Protein AF-A0A661P554-F1 (afdb_monomer_lite)

Foldseek 3Di:
DVVVVVVPDDPDFPFPWDWDWDKDKDWDKDWDQDPNWIWIKIKIWMWTKTWGQGPQWIKIKIKIKIWIKTDTRFKIKTKMKMKIKMWTCGPVCNVDIAIKIKMKIKIKMWGQQDDLLNLQLLLLLLLCLQLNLQLVVLLLPLLLVLLLQLCVQQPQPDAPRCSQLVLLVDPSLVVSLVSSLVSNLVSCVPFDDQSSVSNSVSSNLNSLSSNGDWHPDPRHHHGKMKMKMWMCIRVQLCLLLPVDALVLLLVLLLSSQLSSVFDSNDDPVNSVVVSVVSCVLCVVLSVQLSVLSRVLSVQLVVLVVQQQDADPVCNVSGGVHQVDKDWDFDADPVRHTDPVPIDIDTSSSVNSVSVVSSLVSQLVSQVVVVSDPHSSSSSVSSSSSSGHNLAIWMWIWMDGPQDDDPVHHSVSSVSSPDDTDTGTGHHNPHDDPPPVPDDVVVVPPDD

Radius of gyration: 24.44 Å; chains: 1; bounding box: 64×46×73 Å

Secondary structure (DSSP, 8-state):
-HHHHTT---TT---------EEEEEEEEEEEEETTEEEEEEEEEEEEEEEEEETTEEEEEEEEEEEEEEEETTEEEEEEEEEEEEEEE-SS-TT--EEEEEEEEEEEEEETT--HHHHHHHHHHHHHHHH-HHHHHHHHHHHHHHHHHHHHHSTTPPTT-THHHHGGGSHHHHHHHHHHHHHHHHHTTTS-HHHHHHHHHHHHHHHHHHTSPPPSSSS-S--EEEEEEEEE-HHHHHIIIII--HHHHHHHHHHHHHHHSS-TTS-HHHHHHHHHHHHHHHHHHHHHHHHHHHHHHHHHHHHHHHHT-B-TT-GGG-B-GGG-EEEE--B-TT--B-GGG-EEEEHHHHHHHHHHHHHHHHHHHHHHTS--S-HHHHHHHHHHHTS-GGG-EEEEEEEE-----SS---HHHHHHT---EEEEEE-TT------SS--HHHHH---

Sequence (447 aa):
MAQALSNRSEPGIDAEFELTRSGVSTTSYAGIDILGMSFFRKVQEGQGTIVVQTPGGARSIFFESLHNEAGWFFSSHGYTRVGLSGMIFDPEHPEGAMGEANVLFQVVEGDKKMERDKLLDHLDGIIIGVAGGPALAALEGPANELERYVEVYCPDSEAFDPCRDEVLDTPTVKQLRQAGRDALTAATEGLDEEPRQLVLAAGELRLTAQATLEPNAQWVGPPTSIVVDYRLDDAALARVLLDHDAADFETALNTYLKAAEVDRMDGPSEMAADREAIVADASKLVAAAAKVYADQRNHYGQIVAAERWVMPQHPELGELGSRAIEIRFPVDSDRTVIYEEAVARSLAQARSQVATELVDQLIDVTDQSGTSKHPEQLVAYSLLALTPASSIDLRLDVDLDVDDTWEQDFSHYRKAGYESLDLYAQGNDVSPIDGGLFDIDELIAVP

pLDDT: mean 80.65, std 19.94, range [25.61, 98.56]

Structure (mmCIF, N/CA/C/O backbone):
data_AF-A0A661P554-F1
#
_entry.id   AF-A0A661P554-F1
#
loop_
_atom_site.group_PDB
_atom_site.id
_atom_site.type_symbol
_atom_site.label_atom_id
_atom_site.label_alt_id
_atom_site.label_comp_id
_atom_site.label_asym_id
_atom_site.label_entity_id
_atom_site.label_seq_id
_atom_site.pdbx_PDB_ins_code
_atom_site.Cartn_x
_atom_site.Cartn_y
_atom_site.Cartn_z
_atom_site.occupancy
_atom_site.B_iso_or_equiv
_atom_site.auth_seq_id
_atom_site.auth_comp_id
_atom_site.auth_asym_id
_atom_site.auth_atom_id
_atom_site.pdbx_PDB_model_num
ATOM 1 N N . MET A 1 1 ? 5.509 -21.305 21.090 1.00 36.00 1 MET A N 1
ATOM 2 C CA . MET A 1 1 ? 4.820 -20.937 22.354 1.00 36.00 1 MET A CA 1
ATOM 3 C C . MET A 1 1 ? 5.436 -21.570 23.618 1.00 36.00 1 MET A C 1
ATOM 5 O O . MET A 1 1 ? 6.332 -20.957 24.176 1.00 36.00 1 MET A O 1
ATOM 9 N N . ALA A 1 2 ? 5.075 -22.782 24.074 1.00 29.72 2 ALA A N 1
ATOM 10 C CA . ALA A 1 2 ? 5.595 -23.337 25.350 1.00 29.72 2 ALA A CA 1
ATOM 11 C C . ALA A 1 2 ? 7.124 -23.583 25.374 1.00 29.72 2 ALA A C 1
ATOM 13 O O . ALA A 1 2 ? 7.774 -23.476 26.411 1.00 29.72 2 ALA A O 1
ATOM 14 N N . GLN A 1 3 ? 7.710 -23.877 24.212 1.00 31.16 3 GLN A N 1
ATOM 15 C CA . GLN A 1 3 ? 9.134 -24.195 24.071 1.00 31.16 3 GLN A CA 1
ATOM 16 C C . GLN A 1 3 ? 10.034 -22.946 24.021 1.00 31.16 3 GLN A C 1
ATOM 18 O O . GLN A 1 3 ? 11.183 -23.010 24.446 1.00 31.16 3 GLN A O 1
ATOM 23 N N . ALA A 1 4 ? 9.497 -21.800 23.585 1.00 37.41 4 ALA A N 1
ATOM 24 C CA . ALA A 1 4 ? 10.193 -20.510 23.607 1.00 37.41 4 ALA A CA 1
ATOM 25 C C . ALA A 1 4 ? 10.267 -19.938 25.036 1.00 37.41 4 ALA A C 1
ATOM 27 O O . ALA A 1 4 ? 11.311 -19.445 25.458 1.00 37.41 4 ALA A O 1
ATOM 28 N N . LEU A 1 5 ? 9.195 -20.116 25.819 1.00 38.03 5 LEU A N 1
ATOM 29 C CA . LEU A 1 5 ? 9.126 -19.719 27.230 1.00 38.03 5 LEU A CA 1
ATOM 30 C C . LEU A 1 5 ? 10.041 -20.570 28.129 1.00 38.03 5 LEU A C 1
ATOM 32 O O . LEU A 1 5 ? 10.675 -20.041 29.035 1.00 38.03 5 LEU A O 1
ATOM 36 N N . SER A 1 6 ? 10.197 -21.868 27.839 1.00 38.94 6 SER A N 1
ATOM 37 C CA . SER A 1 6 ? 11.126 -22.748 28.572 1.00 38.94 6 SER A CA 1
ATOM 38 C C . SER A 1 6 ? 12.605 -22.382 28.386 1.00 38.94 6 SER A C 1
ATOM 40 O O . SER A 1 6 ? 13.429 -22.776 29.211 1.00 38.94 6 SER A O 1
ATOM 42 N N . ASN A 1 7 ? 12.960 -21.682 27.305 1.00 43.53 7 ASN A N 1
ATOM 43 C CA . ASN A 1 7 ? 14.352 -21.368 26.975 1.00 43.53 7 ASN A CA 1
ATOM 44 C C . ASN A 1 7 ? 14.838 -20.045 27.592 1.00 43.53 7 ASN A C 1
ATOM 46 O O . ASN A 1 7 ? 16.040 -19.786 27.593 1.00 43.53 7 ASN A O 1
ATOM 50 N N . ARG A 1 8 ? 13.936 -19.223 28.148 1.00 45.84 8 ARG A N 1
ATOM 51 C CA . ARG A 1 8 ? 14.264 -17.963 28.834 1.00 45.84 8 ARG A CA 1
ATOM 52 C C . ARG A 1 8 ? 14.239 -18.173 30.347 1.00 45.84 8 ARG A C 1
ATOM 54 O O . ARG A 1 8 ? 13.356 -17.711 31.059 1.00 45.84 8 ARG A O 1
ATOM 61 N N . SER A 1 9 ? 15.204 -18.949 30.831 1.00 34.47 9 SER A N 1
ATOM 62 C CA . SER A 1 9 ? 15.387 -19.241 32.250 1.00 34.47 9 SER A CA 1
ATOM 63 C C . SER A 1 9 ? 15.949 -18.029 33.004 1.00 34.47 9 SER A C 1
ATOM 65 O O . SER A 1 9 ? 17.162 -17.934 33.200 1.00 34.47 9 SER A O 1
ATOM 67 N N . GLU A 1 10 ? 15.081 -17.133 33.472 1.00 36.06 10 GLU A N 1
ATOM 68 C CA . GLU A 1 10 ? 15.365 -16.363 34.686 1.00 36.06 10 GLU A CA 1
ATOM 69 C C . GLU A 1 10 ? 14.874 -17.161 35.908 1.00 36.06 10 GLU A C 1
ATOM 71 O O . GLU A 1 10 ? 13.750 -17.671 35.904 1.00 36.06 10 GLU A O 1
ATOM 76 N N . PRO A 1 11 ? 15.696 -17.346 36.957 1.00 32.97 11 PRO A N 1
ATOM 77 C CA . PRO A 1 11 ? 15.282 -18.117 38.114 1.00 32.97 11 PRO A CA 1
ATOM 78 C C . PRO A 1 11 ? 14.382 -17.269 39.018 1.00 32.97 11 PRO A C 1
ATOM 80 O O . PRO A 1 11 ? 14.865 -16.344 39.667 1.00 32.97 11 PRO A O 1
ATOM 83 N N . GLY A 1 12 ? 13.104 -17.645 39.133 1.00 31.80 12 GLY A N 1
ATOM 84 C CA . GLY A 1 12 ? 12.279 -17.272 40.290 1.00 31.80 12 GLY A CA 1
ATOM 85 C C . GLY A 1 12 ? 10.879 -16.707 40.047 1.00 31.80 12 GLY A C 1
ATOM 86 O O . GLY A 1 12 ? 10.312 -16.184 41.001 1.00 31.80 12 GLY A O 1
ATOM 87 N N . ILE A 1 13 ? 10.296 -16.817 38.850 1.00 30.23 13 ILE A N 1
ATOM 88 C CA . ILE A 1 13 ? 8.892 -16.434 38.624 1.00 30.23 13 ILE A CA 1
ATOM 89 C C . ILE A 1 13 ? 8.060 -17.701 38.391 1.00 30.23 13 ILE A C 1
ATOM 91 O O . ILE A 1 13 ? 8.136 -18.311 37.327 1.00 30.23 13 ILE A O 1
ATOM 95 N N . ASP A 1 14 ? 7.268 -18.095 39.394 1.00 30.09 14 ASP A N 1
ATOM 96 C CA . ASP A 1 14 ? 6.092 -18.945 39.179 1.00 30.09 14 ASP A CA 1
ATOM 97 C C . ASP A 1 14 ? 5.058 -18.071 38.457 1.00 30.09 14 ASP A C 1
ATOM 99 O O . ASP A 1 14 ? 4.403 -17.219 39.061 1.00 30.09 14 ASP A O 1
ATOM 103 N N . ALA A 1 15 ? 4.979 -18.213 37.138 1.00 33.38 15 ALA A N 1
ATOM 104 C CA . ALA A 1 15 ? 3.933 -17.606 36.334 1.00 33.38 15 ALA A CA 1
ATOM 105 C C . ALA A 1 15 ? 2.852 -18.664 36.096 1.00 33.38 15 ALA A C 1
ATOM 107 O O . ALA A 1 15 ? 3.041 -19.616 35.336 1.00 33.38 15 ALA A O 1
ATOM 108 N N . GLU A 1 16 ? 1.723 -18.520 36.787 1.00 29.38 16 GLU A N 1
ATOM 109 C CA . GLU A 1 16 ? 0.536 -19.331 36.540 1.00 29.38 16 GLU A CA 1
ATOM 110 C C . GLU A 1 16 ? -0.159 -18.775 35.289 1.00 29.38 16 GLU A C 1
ATOM 112 O O . GLU A 1 16 ? -0.854 -17.763 35.327 1.00 29.38 16 GLU A O 1
ATOM 117 N N . PHE A 1 17 ? 0.116 -19.394 34.141 1.00 32.97 17 PHE A N 1
ATOM 118 C CA . PHE A 1 17 ? -0.458 -19.006 32.855 1.00 32.97 17 PHE A CA 1
ATOM 119 C C . PHE A 1 17 ? -1.784 -19.734 32.624 1.00 32.97 17 PHE A C 1
ATOM 121 O O . PHE A 1 17 ? -1.795 -20.923 32.298 1.00 32.97 17 PHE A O 1
ATOM 128 N N . GLU A 1 18 ? -2.905 -19.018 32.712 1.00 30.52 18 GLU A N 1
ATOM 129 C CA . GLU A 1 18 ? -4.191 -19.504 32.205 1.00 30.52 18 GLU A CA 1
ATOM 130 C C . GLU A 1 18 ? -4.444 -18.942 30.799 1.00 30.52 18 GLU A C 1
ATOM 132 O O . GLU A 1 18 ? -4.986 -17.854 30.627 1.00 30.52 18 GLU A O 1
ATOM 137 N N . LEU A 1 19 ? -4.036 -19.690 29.768 1.00 31.94 19 LEU A N 1
ATOM 138 C CA . LEU A 1 19 ? -4.336 -19.355 28.375 1.00 31.94 19 LEU A CA 1
ATOM 139 C C . LEU A 1 19 ? -5.713 -19.911 27.989 1.00 31.94 19 LEU A C 1
ATOM 141 O O . LEU A 1 19 ? -5.834 -21.057 27.550 1.00 31.94 19 LEU A O 1
ATOM 145 N N . THR A 1 20 ? -6.760 -19.101 28.103 1.00 32.62 20 THR A N 1
ATOM 146 C CA . THR A 1 20 ? -8.086 -19.435 27.565 1.00 32.62 20 THR A CA 1
ATOM 147 C C . THR A 1 20 ? -8.209 -18.936 26.125 1.00 32.62 20 THR A C 1
ATOM 149 O O . THR A 1 20 ? -8.623 -17.811 25.873 1.00 32.62 20 THR A O 1
ATOM 152 N N . ARG A 1 21 ? -7.862 -19.786 25.147 1.00 35.72 21 ARG A N 1
ATOM 153 C CA . ARG A 1 21 ? -8.174 -19.531 23.731 1.00 35.72 21 ARG A CA 1
ATOM 154 C C . ARG A 1 21 ? -9.633 -19.905 23.476 1.00 35.72 21 ARG A C 1
ATOM 156 O O . ARG A 1 21 ? -9.953 -21.081 23.324 1.00 35.72 21 ARG A O 1
ATOM 163 N N . SER A 1 22 ? -10.506 -18.907 23.413 1.00 40.56 22 SER A N 1
ATOM 164 C CA . SER A 1 22 ? -11.842 -19.060 22.831 1.00 40.56 22 SER A CA 1
ATOM 165 C C . SER A 1 22 ? -11.849 -18.361 21.478 1.00 40.56 22 SER A C 1
ATOM 167 O O . SER A 1 22 ? -11.409 -17.218 21.377 1.00 40.56 22 SER A O 1
ATOM 169 N N . GLY A 1 23 ? -12.249 -19.071 20.426 1.00 35.34 23 GLY A N 1
ATOM 170 C CA . GLY A 1 23 ? -12.282 -18.514 19.083 1.00 35.34 23 GLY A CA 1
ATOM 171 C C . GLY A 1 23 ? -13.162 -19.328 18.149 1.00 35.34 23 GLY A C 1
ATOM 172 O O . GLY A 1 23 ? -13.353 -20.529 18.347 1.00 35.34 23 GLY A O 1
ATOM 173 N N . VAL A 1 24 ? -13.706 -18.651 17.146 1.00 46.44 24 VAL A N 1
ATOM 174 C CA . VAL A 1 24 ? -14.510 -19.239 16.073 1.00 46.44 24 VAL A CA 1
ATOM 175 C C . VAL A 1 24 ? -13.763 -18.962 14.778 1.00 46.44 24 VAL A C 1
ATOM 177 O O . VAL A 1 24 ? -13.314 -17.838 14.564 1.00 46.44 24 VAL A O 1
ATOM 180 N N . SER A 1 25 ? -13.593 -19.987 13.945 1.00 33.69 25 SER A N 1
ATOM 181 C CA . SER A 1 25 ? -13.075 -19.816 12.591 1.00 33.69 25 SER A CA 1
ATOM 182 C C . SER A 1 25 ? -14.055 -20.412 11.596 1.00 33.69 25 SER A C 1
ATOM 184 O O . SER A 1 25 ? -14.536 -21.535 11.776 1.00 33.69 25 SER A O 1
ATOM 186 N N . THR A 1 26 ? -14.358 -19.637 10.566 1.00 33.56 26 THR A N 1
ATOM 187 C CA . THR A 1 26 ? -15.214 -20.004 9.443 1.00 33.56 26 THR A CA 1
ATOM 188 C C . THR A 1 26 ? -14.359 -19.947 8.188 1.00 33.56 26 THR A C 1
ATOM 190 O O . THR A 1 26 ? -13.708 -18.949 7.899 1.00 33.56 26 THR A O 1
ATOM 193 N N . THR A 1 27 ? -14.312 -21.050 7.445 1.00 39.09 27 THR A N 1
ATOM 194 C CA . THR A 1 27 ? -13.624 -21.112 6.153 1.00 39.09 27 THR A CA 1
ATOM 195 C C . THR A 1 27 ? -14.659 -21.407 5.086 1.00 39.09 27 THR A C 1
ATOM 197 O O . THR A 1 27 ? -15.346 -22.428 5.149 1.00 39.09 27 THR A O 1
ATOM 200 N N . SER A 1 28 ? -14.768 -20.520 4.106 1.00 30.80 28 SER A N 1
ATOM 201 C CA . SER A 1 28 ? -15.528 -20.754 2.888 1.00 30.80 28 SER A CA 1
ATOM 202 C C . SER A 1 28 ? -14.562 -20.856 1.713 1.00 30.80 28 SER A C 1
ATOM 204 O O . SER A 1 28 ? -13.624 -20.073 1.573 1.00 30.80 28 SER A O 1
ATOM 206 N N . TYR A 1 29 ? -14.764 -21.881 0.894 1.00 37.38 29 TYR A N 1
ATOM 207 C CA . TYR A 1 29 ? -13.986 -22.116 -0.310 1.00 37.38 29 TYR A CA 1
ATOM 208 C C . TYR A 1 29 ? -14.953 -22.418 -1.445 1.00 37.38 29 TYR A C 1
ATOM 210 O O . TYR A 1 29 ? -15.791 -23.317 -1.332 1.00 37.38 29 TYR A O 1
ATOM 218 N N . ALA A 1 30 ? -14.834 -21.668 -2.532 1.00 33.19 30 ALA A N 1
ATOM 219 C CA . ALA A 1 30 ? -15.540 -21.921 -3.774 1.00 33.19 30 ALA A CA 1
ATOM 220 C C . ALA A 1 30 ? -14.492 -22.083 -4.870 1.00 33.19 30 ALA A C 1
ATOM 222 O O . ALA A 1 30 ? -13.744 -21.149 -5.142 1.00 33.19 30 ALA A O 1
ATOM 223 N N . GLY A 1 31 ? -14.431 -23.261 -5.489 1.00 29.69 31 GLY A N 1
ATOM 224 C CA . GLY A 1 31 ? -13.499 -23.521 -6.577 1.00 29.69 31 GLY A CA 1
ATOM 225 C C . GLY A 1 31 ? -14.086 -24.449 -7.629 1.00 29.69 31 GLY A C 1
ATOM 226 O O . GLY A 1 31 ? -14.913 -25.311 -7.318 1.00 29.69 31 GLY A O 1
ATOM 227 N N . ILE A 1 32 ? -13.689 -24.245 -8.883 1.00 29.77 32 ILE A N 1
ATOM 228 C CA . ILE A 1 32 ? -14.075 -25.094 -10.011 1.00 29.77 32 ILE A CA 1
ATOM 229 C C . ILE A 1 32 ? -12.823 -25.363 -10.842 1.00 29.77 32 ILE A C 1
ATOM 231 O O . ILE A 1 32 ? -12.214 -24.429 -11.356 1.00 29.77 32 ILE A O 1
ATOM 235 N N . ASP A 1 33 ? -12.487 -26.643 -11.005 1.00 25.61 33 ASP A N 1
ATOM 236 C CA . ASP A 1 33 ? -11.461 -27.090 -11.944 1.00 25.61 33 ASP A CA 1
ATOM 237 C C . ASP A 1 33 ? -12.111 -27.528 -13.260 1.00 25.61 33 ASP A C 1
ATOM 239 O O . ASP A 1 33 ? -12.883 -28.492 -13.301 1.00 25.61 33 ASP A O 1
ATOM 243 N N . ILE A 1 34 ? -11.794 -26.847 -14.360 1.00 28.84 34 ILE A N 1
ATOM 244 C CA . ILE A 1 34 ? -12.268 -27.211 -15.702 1.00 28.84 34 ILE A CA 1
ATOM 245 C C . ILE A 1 34 ? -11.048 -27.520 -16.563 1.00 28.84 34 ILE A C 1
ATOM 247 O O . ILE A 1 34 ? -10.258 -26.637 -16.850 1.00 28.84 34 ILE A O 1
ATOM 251 N N . LEU A 1 35 ? -10.882 -28.771 -17.002 1.00 30.92 35 LEU A N 1
ATOM 252 C CA . LEU A 1 35 ? -9.802 -29.177 -17.925 1.00 30.92 35 LEU A CA 1
ATOM 253 C C . LEU A 1 35 ? -8.373 -28.814 -17.445 1.00 30.92 35 LEU A C 1
ATOM 255 O O . LEU A 1 35 ? -7.510 -28.521 -18.266 1.00 30.92 35 LEU A O 1
ATOM 259 N N . GLY A 1 36 ? -8.117 -28.845 -16.131 1.00 28.92 36 GLY A N 1
ATOM 260 C CA . GLY A 1 36 ? -6.820 -28.470 -15.540 1.00 28.92 36 GLY A CA 1
ATOM 261 C C . GLY A 1 36 ? -6.658 -26.973 -15.249 1.00 28.92 36 GLY A C 1
ATOM 262 O O . GLY A 1 36 ? -5.559 -26.541 -14.923 1.00 28.92 36 GLY A O 1
ATOM 263 N N . MET A 1 37 ? -7.738 -26.198 -15.372 1.00 34.09 37 MET A N 1
ATOM 264 C CA . MET A 1 37 ? -7.804 -24.770 -15.065 1.00 34.09 37 MET A CA 1
ATOM 265 C C . MET A 1 37 ? -8.512 -24.564 -13.726 1.00 34.09 37 MET A C 1
ATOM 267 O O . MET A 1 37 ? -9.678 -24.952 -13.626 1.00 34.09 37 MET A O 1
ATOM 271 N N . SER A 1 38 ? -7.845 -23.943 -12.751 1.00 28.41 38 SER A N 1
ATOM 272 C CA . SER A 1 38 ? -8.418 -23.630 -11.440 1.00 28.41 38 SER A CA 1
ATOM 273 C C . SER A 1 38 ? -8.948 -22.196 -11.382 1.00 28.41 38 SER A C 1
ATOM 275 O O . SER A 1 38 ? -8.288 -21.233 -11.779 1.00 28.41 38 SER A O 1
ATOM 277 N N . PHE A 1 39 ? -10.163 -22.070 -10.858 1.00 37.09 39 PHE A N 1
ATOM 278 C CA . PHE A 1 39 ? -10.767 -20.816 -10.418 1.00 37.09 39 PHE A CA 1
ATOM 279 C C . PHE A 1 39 ? -11.090 -20.992 -8.950 1.00 37.09 39 PHE A C 1
ATOM 281 O O . PHE A 1 39 ? -11.725 -21.994 -8.605 1.00 37.09 39 PHE A O 1
ATOM 288 N N . PHE A 1 40 ? -10.683 -20.060 -8.096 1.00 59.31 40 PHE A N 1
ATOM 289 C CA . PHE A 1 40 ? -10.984 -20.173 -6.677 1.00 59.31 40 PHE A CA 1
ATOM 290 C C . PHE A 1 40 ? -11.230 -18.824 -6.014 1.00 59.31 40 PHE A C 1
ATOM 292 O O . PHE A 1 40 ? -10.707 -17.793 -6.427 1.00 59.31 40 PHE A O 1
ATOM 299 N N . ARG A 1 41 ? -12.038 -18.878 -4.958 1.00 47.09 41 ARG A N 1
ATOM 300 C CA . ARG A 1 41 ? -12.165 -17.850 -3.935 1.00 47.09 41 ARG A CA 1
ATOM 301 C C . ARG A 1 41 ? -12.128 -18.532 -2.576 1.00 47.09 41 ARG A C 1
ATOM 303 O O . ARG A 1 41 ? -12.876 -19.488 -2.339 1.00 47.09 41 ARG A O 1
ATOM 310 N N . LYS A 1 42 ? -11.272 -18.042 -1.690 1.00 51.16 42 LYS A N 1
ATOM 311 C CA . LYS A 1 42 ? -11.127 -18.510 -0.316 1.00 51.16 42 LYS A CA 1
ATOM 312 C C . LYS A 1 42 ? -11.375 -17.334 0.614 1.00 51.16 42 LYS A C 1
ATOM 314 O O . LYS A 1 42 ? -10.683 -16.332 0.521 1.00 51.16 42 LYS A O 1
ATOM 319 N N . VAL A 1 43 ? -12.340 -17.478 1.517 1.00 53.03 43 VAL A N 1
ATOM 320 C CA . VAL A 1 43 ? -12.562 -16.528 2.611 1.00 53.03 43 VAL A CA 1
ATOM 321 C C . VAL A 1 43 ? -12.401 -17.272 3.924 1.00 53.03 43 VAL A C 1
ATOM 323 O O . VAL A 1 43 ? -13.084 -18.272 4.165 1.00 53.03 43 VAL A O 1
ATOM 326 N N . GLN A 1 44 ? -11.486 -16.808 4.762 1.00 39.62 44 GLN A N 1
ATOM 327 C CA . GLN A 1 44 ? -11.236 -17.354 6.084 1.00 39.62 44 GLN A CA 1
ATOM 328 C C . GLN A 1 44 ? -11.359 -16.242 7.120 1.00 39.62 44 GLN A C 1
ATOM 330 O O . GLN A 1 44 ? -10.596 -15.283 7.108 1.00 39.62 44 GLN A O 1
ATOM 335 N N . GLU A 1 45 ? -12.303 -16.412 8.035 1.00 51.31 45 GLU A N 1
ATOM 336 C CA . GLU A 1 45 ? -12.519 -15.518 9.166 1.00 51.31 45 GLU A CA 1
ATOM 337 C C . GLU A 1 45 ? -12.032 -16.197 10.449 1.00 51.31 45 GLU A C 1
ATOM 339 O O . GLU A 1 45 ? -12.160 -17.420 10.636 1.00 51.31 45 GLU A O 1
ATOM 344 N N . GLY A 1 46 ? -11.464 -15.402 11.346 1.00 52.66 46 GLY A N 1
ATOM 345 C CA . GLY A 1 46 ? -11.024 -15.836 12.660 1.00 52.66 46 GLY A CA 1
ATOM 346 C C . GLY A 1 46 ? -11.266 -14.751 13.693 1.00 52.66 46 GLY A C 1
ATOM 347 O O . GLY A 1 46 ? -10.961 -13.591 13.471 1.00 52.66 46 GLY A O 1
ATOM 348 N N . GLN A 1 47 ? -11.786 -15.123 14.855 1.00 62.41 47 GLN A N 1
ATOM 349 C CA . GLN A 1 47 ? -11.872 -14.219 16.000 1.00 62.41 47 GLN A CA 1
ATOM 350 C C . GLN A 1 47 ? -11.449 -14.945 17.266 1.00 62.41 47 GLN A C 1
ATOM 352 O O . GLN A 1 47 ? -11.681 -16.153 17.400 1.00 62.41 47 GLN A O 1
ATOM 357 N N . GLY A 1 48 ? -10.860 -14.221 18.211 1.00 57.47 48 GLY A N 1
ATOM 358 C CA . GLY A 1 48 ? -10.571 -14.781 19.519 1.00 57.47 48 GLY A CA 1
ATOM 359 C C . GLY A 1 48 ? -10.024 -13.791 20.531 1.00 57.47 48 GLY A C 1
ATOM 360 O O . GLY A 1 48 ? -9.695 -12.646 20.228 1.00 57.47 48 GLY A O 1
ATOM 361 N N . THR A 1 49 ? -9.921 -14.276 21.763 1.00 61.56 49 THR A N 1
ATOM 362 C CA . THR A 1 49 ? -9.346 -13.537 22.888 1.00 61.56 49 THR A CA 1
ATOM 363 C C . THR A 1 49 ? -8.217 -14.339 23.510 1.00 61.56 49 THR A C 1
ATOM 365 O O . THR A 1 49 ? -8.310 -15.561 23.653 1.00 61.56 49 THR A O 1
ATOM 368 N N . ILE A 1 50 ? -7.161 -13.635 23.897 1.00 58.50 50 ILE A N 1
ATOM 369 C CA . ILE A 1 50 ? -6.033 -14.135 24.671 1.00 58.50 50 ILE A CA 1
ATOM 370 C C . ILE A 1 50 ? -5.966 -13.293 25.944 1.00 58.50 50 ILE A C 1
ATOM 372 O O . ILE A 1 50 ? -5.875 -12.071 25.874 1.00 58.50 50 ILE A O 1
ATOM 376 N N . VAL A 1 51 ? -6.011 -13.932 27.112 1.00 59.91 51 VAL A N 1
ATOM 377 C CA . VAL A 1 51 ? -5.825 -13.257 28.404 1.00 59.91 51 VAL A CA 1
ATOM 378 C C . VAL A 1 51 ? -4.562 -13.793 29.054 1.00 59.91 51 VAL A C 1
ATOM 380 O O . VAL A 1 51 ? -4.337 -15.000 29.089 1.00 59.91 51 VAL A O 1
ATOM 383 N N . VAL A 1 52 ? -3.733 -12.884 29.554 1.00 55.34 52 VAL A N 1
ATOM 384 C CA . VAL A 1 52 ? -2.475 -13.195 30.226 1.00 55.34 52 VAL A CA 1
ATOM 385 C C . VAL A 1 52 ? -2.470 -12.469 31.552 1.00 55.34 52 VAL A C 1
ATOM 387 O O . VAL A 1 52 ? -2.560 -11.243 31.609 1.00 55.34 52 VAL A O 1
ATOM 390 N N . GLN A 1 53 ? -2.388 -13.236 32.629 1.00 53.94 53 GLN A N 1
ATOM 391 C CA . GLN A 1 53 ? -2.314 -12.711 33.983 1.00 53.94 53 GLN A CA 1
ATOM 392 C C . GLN A 1 53 ? -0.931 -13.008 34.547 1.00 53.94 53 GLN A C 1
ATOM 394 O O . GLN A 1 53 ? -0.434 -14.127 34.454 1.00 53.94 53 GLN A O 1
ATOM 399 N N . THR A 1 54 ? -0.302 -11.986 35.115 1.00 55.84 54 THR A N 1
ATOM 400 C CA . THR A 1 54 ? 0.990 -12.080 35.796 1.00 55.84 54 THR A CA 1
ATOM 401 C C . THR A 1 54 ? 0.899 -11.363 37.145 1.00 55.84 54 THR A C 1
ATOM 403 O O . THR A 1 54 ? 0.005 -10.535 37.341 1.00 55.84 54 THR A O 1
ATOM 406 N N . PRO A 1 55 ? 1.832 -11.602 38.085 1.00 50.59 55 PRO A N 1
ATOM 407 C CA . PRO A 1 55 ? 1.902 -10.810 39.315 1.00 50.59 55 PRO A CA 1
ATOM 408 C C . PRO A 1 55 ? 2.067 -9.299 39.068 1.00 50.59 55 PRO A C 1
ATOM 410 O O . PRO A 1 55 ? 1.669 -8.502 39.912 1.00 50.59 55 PRO A O 1
ATOM 413 N N . GLY A 1 56 ? 2.626 -8.914 37.913 1.00 58.62 56 GLY A N 1
ATOM 414 C CA . GLY A 1 56 ? 2.796 -7.527 37.475 1.00 58.62 56 GLY A CA 1
ATOM 415 C C . GLY A 1 56 ? 1.604 -6.946 36.710 1.00 58.62 56 GLY A C 1
ATOM 416 O O . GLY A 1 56 ? 1.739 -5.864 36.158 1.00 58.62 56 GLY A O 1
ATOM 417 N N . GLY A 1 57 ? 0.457 -7.635 36.642 1.00 62.44 57 GLY A N 1
ATOM 418 C CA . GLY A 1 57 ? -0.748 -7.123 35.984 1.00 62.44 57 GLY A CA 1
ATOM 419 C C . GLY A 1 57 ? -1.438 -8.117 35.052 1.00 62.44 57 GLY A C 1
ATOM 420 O O . GLY A 1 57 ? -0.970 -9.237 34.828 1.00 62.44 57 GLY A O 1
ATOM 421 N N . ALA A 1 58 ? -2.573 -7.689 34.498 1.00 61.09 58 ALA A N 1
ATOM 422 C CA . ALA A 1 58 ? -3.357 -8.459 33.535 1.00 61.09 58 ALA A CA 1
ATOM 423 C C . ALA A 1 58 ? -3.362 -7.768 32.170 1.00 61.09 58 ALA A C 1
ATOM 425 O O . ALA A 1 58 ? -3.432 -6.541 32.081 1.00 61.09 58 ALA A O 1
ATOM 426 N N . ARG A 1 59 ? -3.318 -8.567 31.106 1.00 64.56 59 ARG A N 1
ATOM 427 C CA . ARG A 1 59 ? -3.413 -8.107 29.722 1.00 64.56 59 ARG A CA 1
ATOM 428 C C . ARG A 1 59 ? -4.419 -8.961 28.970 1.00 64.56 59 ARG A C 1
ATOM 430 O O . ARG A 1 59 ? -4.427 -10.182 29.115 1.00 64.56 59 ARG A O 1
ATOM 437 N N . SER A 1 60 ? -5.268 -8.326 28.175 1.00 63.84 60 SER A N 1
ATOM 438 C CA . SER A 1 60 ? -6.185 -9.021 27.268 1.00 63.84 60 SER A CA 1
ATOM 439 C C . SER A 1 60 ? -5.980 -8.524 25.850 1.00 63.84 60 SER A C 1
ATOM 441 O O . SER A 1 60 ? -6.023 -7.316 25.631 1.00 63.84 60 SER A O 1
ATOM 443 N N . ILE A 1 61 ? -5.797 -9.451 24.915 1.00 65.81 61 ILE A N 1
ATOM 444 C CA . ILE A 1 61 ? -5.682 -9.195 23.482 1.00 65.81 61 ILE A CA 1
ATOM 445 C C . ILE A 1 61 ? -6.905 -9.806 22.807 1.00 65.81 61 ILE A C 1
ATOM 447 O O . ILE A 1 61 ? -7.184 -10.994 22.977 1.00 65.81 61 ILE A O 1
ATOM 451 N N . PHE A 1 62 ? -7.627 -9.005 22.038 1.00 68.94 62 PHE A N 1
ATOM 452 C CA . PHE A 1 62 ? -8.664 -9.468 21.126 1.00 68.94 62 PHE A CA 1
ATOM 453 C C . PHE A 1 62 ? -8.129 -9.366 19.708 1.00 68.94 62 PHE A C 1
ATOM 455 O O . PHE A 1 62 ? -7.504 -8.363 19.366 1.00 68.94 62 PHE A O 1
ATOM 462 N N . PHE A 1 63 ? -8.388 -10.386 18.898 1.00 70.25 63 PHE A N 1
ATOM 463 C CA . PHE A 1 63 ? -8.047 -10.372 17.485 1.00 70.25 63 PHE A CA 1
ATOM 464 C C . PHE A 1 63 ? -9.253 -10.737 16.627 1.00 70.25 63 PHE A C 1
ATOM 466 O O . PHE A 1 63 ? -10.052 -11.604 16.994 1.00 70.25 63 PHE A O 1
ATOM 473 N N . GLU A 1 64 ? -9.342 -10.094 15.471 1.00 71.44 64 GLU A N 1
ATOM 474 C CA . GLU A 1 64 ? -10.278 -10.404 14.399 1.00 71.44 64 GLU A CA 1
ATOM 475 C C . GLU A 1 64 ? -9.513 -10.405 13.076 1.00 71.44 64 GLU A C 1
ATOM 477 O O . GLU A 1 64 ? -8.929 -9.394 12.699 1.00 71.44 64 GLU A O 1
ATOM 482 N N . SER A 1 65 ? -9.510 -11.526 12.362 1.00 70.75 65 SER A N 1
ATOM 483 C CA . SER A 1 65 ? -8.852 -11.674 11.072 1.00 70.75 65 SER A CA 1
ATOM 484 C C . SER A 1 65 ? -9.840 -12.032 9.971 1.00 70.75 65 SER A C 1
ATOM 486 O O . SER A 1 65 ? -10.739 -12.855 10.156 1.00 70.75 65 SER A O 1
ATOM 488 N N . LEU A 1 66 ? -9.621 -11.438 8.804 1.00 73.81 66 LEU A N 1
ATOM 489 C CA . LEU A 1 66 ? -10.261 -11.797 7.549 1.00 73.81 66 LEU A CA 1
ATOM 490 C C . LEU A 1 66 ? -9.161 -11.989 6.512 1.00 73.81 66 LEU A C 1
ATOM 492 O O . LEU A 1 66 ? -8.367 -11.085 6.272 1.00 73.81 66 LEU A O 1
ATOM 496 N N . HIS A 1 67 ? -9.133 -13.163 5.902 1.00 75.88 67 HIS A N 1
ATOM 497 C CA . HIS A 1 67 ? -8.296 -13.480 4.757 1.00 75.88 67 HIS A CA 1
ATOM 498 C C . HIS A 1 67 ? -9.206 -13.761 3.565 1.00 75.88 67 HIS A C 1
ATOM 500 O O . HIS A 1 67 ? -10.094 -14.612 3.661 1.00 75.88 67 HIS A O 1
ATOM 506 N N . ASN A 1 68 ? -8.997 -13.050 2.464 1.00 81.88 68 ASN A N 1
ATOM 507 C CA . ASN A 1 68 ? -9.737 -13.214 1.224 1.00 81.88 68 ASN A CA 1
ATOM 508 C C . ASN A 1 68 ? -8.743 -13.311 0.069 1.00 81.88 68 ASN A C 1
ATOM 510 O O . ASN A 1 68 ? -7.991 -12.377 -0.191 1.00 81.88 68 ASN A O 1
ATOM 514 N N . GLU A 1 69 ? -8.750 -14.448 -0.611 1.00 82.00 69 GLU A N 1
ATOM 515 C CA . GLU A 1 69 ? -7.860 -14.738 -1.729 1.00 82.00 69 GLU A CA 1
ATOM 516 C C . GLU A 1 69 ? -8.685 -15.213 -2.922 1.00 82.00 69 GLU A C 1
ATOM 518 O O . GLU A 1 69 ? -9.598 -16.041 -2.786 1.00 82.00 69 GLU A O 1
ATOM 523 N N . ALA A 1 70 ? -8.354 -14.693 -4.095 1.00 78.50 70 ALA A N 1
ATOM 524 C CA . ALA A 1 70 ? -8.911 -15.089 -5.372 1.00 78.50 70 ALA A CA 1
ATOM 525 C C . ALA A 1 70 ? -7.780 -15.394 -6.357 1.00 78.50 70 ALA A C 1
ATOM 527 O O . ALA A 1 70 ? -6.647 -14.954 -6.198 1.00 78.50 70 ALA A O 1
ATOM 528 N N . GLY A 1 71 ? -8.071 -16.170 -7.392 1.00 77.44 71 GLY A N 1
ATOM 529 C CA . GLY A 1 71 ? -7.057 -16.468 -8.392 1.00 77.44 71 GLY A CA 1
ATOM 530 C C . GLY A 1 71 ? -7.623 -17.025 -9.678 1.00 77.44 71 GLY A C 1
ATOM 531 O O . GLY A 1 71 ? -8.723 -17.596 -9.717 1.00 77.44 71 GLY A O 1
ATOM 532 N N . TRP A 1 72 ? -6.834 -16.862 -10.735 1.00 69.19 72 TRP A N 1
ATOM 533 C CA . TRP A 1 72 ? -7.143 -17.336 -12.069 1.00 69.19 72 TRP A CA 1
ATOM 534 C C . TRP A 1 72 ? -5.924 -17.983 -12.728 1.00 69.19 72 TRP A C 1
ATOM 536 O O . TRP A 1 72 ? -4.921 -17.329 -12.995 1.00 69.19 72 TRP A O 1
ATOM 546 N N . PHE A 1 73 ? -6.040 -19.278 -13.047 1.00 67.88 73 PHE A N 1
ATOM 547 C CA . PHE A 1 73 ? -5.014 -20.098 -13.707 1.00 67.88 73 PHE A CA 1
ATOM 548 C C . PHE A 1 73 ? -3.670 -20.187 -12.968 1.00 67.88 73 PHE A C 1
ATOM 550 O O . PHE A 1 73 ? -3.363 -21.199 -12.339 1.00 67.88 73 PHE A O 1
ATOM 557 N N . PHE A 1 74 ? -2.849 -19.154 -13.133 1.00 70.88 74 PHE A N 1
ATOM 558 C CA . PHE A 1 74 ? -1.465 -19.048 -12.698 1.00 70.88 74 PHE A CA 1
ATOM 559 C C . PHE A 1 74 ? -1.244 -17.849 -11.786 1.00 70.88 74 PHE A C 1
ATOM 561 O O . PHE A 1 74 ? -0.175 -17.785 -11.187 1.00 70.88 74 PHE A O 1
ATOM 568 N N . SER A 1 75 ? -2.241 -16.965 -11.675 1.00 80.56 75 SER A N 1
ATOM 569 C CA . SER A 1 75 ? -2.227 -15.833 -10.770 1.00 80.56 75 SER A CA 1
ATOM 570 C C . SER A 1 75 ? -3.128 -16.077 -9.560 1.00 80.56 75 SER A C 1
ATOM 572 O O . SER A 1 75 ? -4.213 -16.661 -9.665 1.00 80.56 75 SER A O 1
ATOM 574 N N . SER A 1 76 ? -2.684 -15.612 -8.405 1.00 87.12 76 SER A N 1
ATOM 575 C CA . SER A 1 76 ? -3.460 -15.447 -7.186 1.00 87.12 76 SER A CA 1
ATOM 576 C C . SER A 1 76 ? -3.246 -14.033 -6.677 1.00 87.12 76 SER A C 1
ATOM 578 O O . SER A 1 76 ? -2.167 -13.473 -6.813 1.00 87.12 76 SER A O 1
ATOM 580 N N . HIS A 1 77 ? -4.277 -13.439 -6.107 1.00 89.94 77 HIS A N 1
ATOM 581 C CA . HIS A 1 77 ? -4.186 -12.153 -5.444 1.00 89.94 77 HIS A CA 1
ATOM 582 C C . HIS A 1 77 ? -5.185 -12.112 -4.295 1.00 89.94 77 HIS A C 1
ATOM 584 O O . HIS A 1 77 ? -6.175 -12.853 -4.261 1.00 89.94 77 HIS A O 1
ATOM 590 N N . GLY A 1 78 ? -4.926 -11.265 -3.317 1.00 88.56 78 GLY A N 1
ATOM 591 C CA . GLY A 1 78 ? -5.825 -11.139 -2.194 1.00 88.56 78 GLY A CA 1
ATOM 592 C C . GLY A 1 78 ? -5.228 -10.355 -1.059 1.00 88.56 78 GLY A C 1
ATOM 593 O O . GLY A 1 78 ? -4.191 -9.705 -1.179 1.00 88.56 78 GLY A O 1
ATOM 594 N N . TYR A 1 79 ? -5.907 -10.439 0.072 1.00 89.31 79 TYR A N 1
ATOM 595 C CA . TYR A 1 79 ? -5.508 -9.716 1.253 1.00 89.31 79 TYR A CA 1
ATOM 596 C C . TYR A 1 79 ? -5.835 -10.453 2.540 1.00 89.31 79 TYR A C 1
ATOM 598 O O . TYR A 1 79 ? -6.741 -11.287 2.615 1.00 89.31 79 TYR A O 1
ATOM 606 N N . THR A 1 80 ? -5.107 -10.078 3.581 1.00 80.62 80 THR A N 1
ATOM 607 C CA . THR A 1 80 ? -5.405 -10.427 4.962 1.00 80.62 80 THR A CA 1
ATOM 608 C C . THR A 1 80 ? -5.445 -9.147 5.777 1.00 80.62 80 THR A C 1
ATOM 610 O O . THR A 1 80 ? -4.490 -8.380 5.765 1.00 80.62 80 THR A O 1
ATOM 613 N N . ARG A 1 81 ? -6.524 -8.915 6.521 1.00 85.75 81 ARG A N 1
ATOM 614 C CA . ARG A 1 81 ? -6.591 -7.839 7.515 1.00 85.75 81 ARG A CA 1
ATOM 615 C C . ARG A 1 81 ? -6.808 -8.425 8.899 1.00 85.75 81 ARG A C 1
ATOM 617 O O . ARG A 1 81 ? -7.663 -9.295 9.074 1.00 85.75 81 ARG A O 1
ATOM 624 N N . VAL A 1 82 ? -6.042 -7.958 9.881 1.00 77.19 82 VAL A N 1
ATOM 625 C CA . VAL A 1 82 ? -6.138 -8.387 11.280 1.00 77.19 82 VAL A CA 1
ATOM 626 C C . VAL A 1 82 ? -6.313 -7.166 12.168 1.00 77.19 82 VAL A C 1
ATOM 628 O O . VAL A 1 82 ? -5.398 -6.364 12.315 1.00 77.19 82 VAL A O 1
ATOM 631 N N . GLY A 1 83 ? -7.481 -7.033 12.786 1.00 78.06 83 GLY A N 1
ATOM 632 C CA . GLY A 1 83 ? -7.702 -6.097 13.878 1.00 78.06 83 GLY A CA 1
ATOM 633 C C . GLY A 1 83 ? -7.184 -6.697 15.175 1.00 78.06 83 GLY A C 1
ATOM 634 O O . GLY A 1 83 ? -7.554 -7.816 15.530 1.00 78.06 83 GLY A O 1
ATOM 635 N N . LEU A 1 84 ? -6.336 -5.961 15.884 1.00 76.19 84 LEU A N 1
ATOM 636 C CA . LEU A 1 84 ? -5.881 -6.299 17.226 1.00 76.19 84 LEU A CA 1
ATOM 637 C C . LEU A 1 84 ? -6.317 -5.203 18.191 1.00 76.19 84 LEU A C 1
ATOM 639 O O . LEU A 1 84 ? -6.198 -4.016 17.898 1.00 76.19 84 LEU A O 1
ATOM 643 N N . SER A 1 85 ? -6.789 -5.588 19.370 1.00 81.06 85 SER A N 1
ATOM 644 C CA . SER A 1 85 ? -6.975 -4.641 20.467 1.00 81.06 85 SER A CA 1
ATOM 645 C C . SER A 1 85 ? -6.450 -5.197 21.775 1.00 81.06 85 SER A C 1
ATOM 647 O O . SER A 1 85 ? -6.637 -6.373 22.086 1.00 81.06 85 SER A O 1
ATOM 649 N N . GLY A 1 86 ? -5.783 -4.341 22.536 1.00 76.38 86 GLY A N 1
ATOM 650 C CA . GLY A 1 86 ? -5.174 -4.653 23.816 1.00 76.38 86 GLY A CA 1
ATOM 651 C C . GLY A 1 86 ? -5.804 -3.842 24.939 1.00 76.38 86 GLY A C 1
ATOM 652 O O . GLY A 1 86 ? -6.142 -2.676 24.760 1.00 76.38 86 GLY A O 1
ATOM 653 N N . MET A 1 87 ? -5.936 -4.455 26.113 1.00 77.00 87 MET A N 1
ATOM 654 C CA . MET A 1 87 ? -6.156 -3.749 27.375 1.00 77.00 87 MET A CA 1
ATOM 655 C C . MET A 1 87 ? -5.047 -4.136 28.348 1.00 77.00 87 MET A C 1
ATOM 657 O O . MET A 1 87 ? -4.859 -5.324 28.623 1.00 77.00 87 MET A O 1
ATOM 661 N N . ILE A 1 88 ? -4.337 -3.144 28.877 1.00 74.50 88 ILE A N 1
ATOM 662 C CA . ILE A 1 88 ? -3.232 -3.311 29.822 1.00 74.50 88 ILE A CA 1
ATOM 663 C C . ILE A 1 88 ? -3.658 -2.765 31.183 1.00 74.50 88 ILE A C 1
ATOM 665 O O . ILE A 1 88 ? -4.080 -1.613 31.307 1.00 74.50 88 ILE A O 1
ATOM 669 N N . PHE A 1 89 ? -3.530 -3.598 32.214 1.00 72.44 89 PHE A N 1
ATOM 670 C CA . PHE A 1 89 ? -3.767 -3.226 33.605 1.00 72.44 89 PHE A CA 1
ATOM 671 C C . PHE A 1 89 ? -2.448 -3.292 34.374 1.00 72.44 89 PHE A C 1
ATOM 673 O O . PHE A 1 89 ? -2.008 -4.382 34.740 1.00 72.44 89 PHE A O 1
ATOM 680 N N . ASP A 1 90 ? -1.840 -2.130 34.617 1.00 68.50 90 ASP A N 1
ATOM 681 C CA . ASP A 1 90 ? -0.597 -1.998 35.378 1.00 68.50 90 ASP A CA 1
ATOM 682 C C . ASP A 1 90 ? -0.897 -1.658 36.859 1.00 68.50 90 ASP A C 1
ATOM 684 O O . ASP A 1 90 ? -1.524 -0.632 37.143 1.00 68.50 90 ASP A O 1
ATOM 688 N N . PRO A 1 91 ? -0.492 -2.506 37.824 1.00 63.06 91 PRO A N 1
ATOM 689 C CA . PRO A 1 91 ? -0.662 -2.242 39.248 1.00 63.06 91 PRO A CA 1
ATOM 690 C C . PRO A 1 91 ? 0.236 -1.113 39.787 1.00 63.06 91 PRO A C 1
ATOM 692 O O . PRO A 1 91 ? -0.104 -0.545 40.827 1.00 63.06 91 PRO A O 1
ATOM 695 N N . GLU A 1 92 ? 1.344 -0.772 39.120 1.00 62.88 92 GLU A N 1
ATOM 696 C CA . GLU A 1 92 ? 2.219 0.359 39.475 1.00 62.88 92 GLU A CA 1
ATOM 697 C C . GLU A 1 92 ? 1.683 1.701 38.948 1.00 62.88 92 GLU A C 1
ATOM 699 O O . GLU A 1 92 ? 1.947 2.746 39.546 1.00 62.88 92 GLU A O 1
ATOM 704 N N . HIS A 1 93 ? 0.834 1.663 37.914 1.00 60.78 93 HIS A N 1
ATOM 705 C CA . HIS A 1 93 ? 0.080 2.805 37.386 1.00 60.78 93 HIS A CA 1
ATOM 706 C C . HIS A 1 93 ? -1.441 2.591 37.552 1.00 60.78 93 HIS A C 1
ATOM 708 O O . HIS A 1 93 ? -2.176 2.452 36.571 1.00 60.78 93 HIS A O 1
ATOM 714 N N . PRO A 1 94 ? -1.971 2.609 38.795 1.00 56.03 94 PRO A N 1
ATOM 715 C CA . PRO A 1 94 ? -3.381 2.308 39.082 1.00 56.03 94 PRO A CA 1
ATOM 716 C C . PRO A 1 94 ? -4.374 3.326 38.485 1.00 56.03 94 PRO A C 1
ATOM 718 O O . PRO A 1 94 ? -5.587 3.070 38.445 1.00 56.03 94 PRO A O 1
ATOM 721 N N . GLU A 1 95 ? -3.848 4.463 38.021 1.00 55.94 95 GLU A N 1
ATOM 722 C CA . GLU A 1 95 ? -4.535 5.625 37.451 1.00 55.94 95 GLU A CA 1
ATOM 723 C C . GLU A 1 95 ? -5.468 5.249 36.277 1.00 55.94 95 GLU A C 1
ATOM 725 O O . GLU A 1 95 ? -6.504 5.882 36.095 1.00 55.94 95 GLU A O 1
ATOM 730 N N . GLY A 1 96 ? -5.191 4.180 35.516 1.00 62.72 96 GLY A N 1
ATOM 731 C CA . GLY A 1 96 ? -6.049 3.795 34.391 1.00 62.72 96 GLY A CA 1
ATOM 732 C C . GLY A 1 96 ? -5.606 2.519 33.683 1.00 62.72 96 GLY A C 1
ATOM 733 O O . GLY A 1 96 ? -4.429 2.196 33.665 1.00 62.72 96 GLY A O 1
ATOM 734 N N . ALA A 1 97 ? -6.556 1.774 33.109 1.00 71.19 97 ALA A N 1
ATOM 735 C CA . ALA A 1 97 ? -6.201 0.737 32.139 1.00 71.19 97 ALA A CA 1
ATOM 736 C C . ALA A 1 97 ? -5.831 1.421 30.816 1.00 71.19 97 ALA A C 1
ATOM 738 O O . ALA A 1 97 ? -6.534 2.348 30.406 1.00 71.19 97 ALA A O 1
ATOM 739 N N . MET A 1 98 ? -4.771 0.973 30.150 1.00 78.25 98 MET A N 1
ATOM 740 C CA . MET A 1 98 ? -4.389 1.469 28.825 1.00 78.25 98 MET A CA 1
ATOM 741 C C . MET A 1 98 ? -5.037 0.594 27.756 1.00 78.25 98 MET A C 1
ATOM 743 O O . MET A 1 98 ? -5.134 -0.618 27.932 1.00 78.25 98 MET A O 1
ATOM 747 N N . GLY A 1 99 ? -5.543 1.217 26.697 1.00 80.69 99 GLY A N 1
ATOM 748 C CA . GLY A 1 99 ? -6.217 0.542 25.598 1.00 80.69 99 GLY A CA 1
ATOM 749 C C . GLY A 1 99 ? -5.496 0.853 24.301 1.00 80.69 99 GLY A C 1
ATOM 750 O O . GLY A 1 99 ? -5.204 2.018 24.047 1.00 80.69 99 GLY A O 1
ATOM 751 N N . GLU A 1 100 ? -5.235 -0.169 23.500 1.00 83.75 100 GLU A N 1
ATOM 752 C CA . GLU A 1 100 ? -4.530 -0.045 22.224 1.00 83.75 100 GLU A CA 1
ATOM 753 C C . GLU A 1 100 ? -5.343 -0.725 21.128 1.00 83.75 100 GLU A C 1
ATOM 755 O O . GLU A 1 100 ? -5.930 -1.785 21.353 1.00 83.75 100 GLU A O 1
ATOM 760 N N . ALA A 1 101 ? -5.380 -0.127 19.944 1.00 87.06 101 ALA A N 1
ATOM 761 C CA . ALA A 1 101 ? -6.015 -0.664 18.752 1.00 87.06 101 ALA A CA 1
ATOM 762 C C . ALA A 1 101 ? -5.014 -0.655 17.603 1.00 87.06 101 ALA A C 1
ATOM 764 O O . ALA A 1 101 ? -4.349 0.340 17.365 1.00 87.06 101 ALA A O 1
ATOM 765 N N . ASN A 1 102 ? -4.876 -1.777 16.913 1.00 83.06 102 ASN A N 1
ATOM 766 C CA . ASN A 1 102 ? -3.966 -1.929 15.789 1.00 83.06 102 ASN A CA 1
ATOM 767 C C . ASN A 1 102 ? -4.711 -2.606 14.638 1.00 83.06 102 ASN A C 1
ATOM 769 O O . ASN A 1 102 ? -5.662 -3.368 14.858 1.00 83.06 102 ASN A O 1
ATOM 773 N N . VAL A 1 103 ? -4.239 -2.363 13.421 1.00 84.44 103 VAL A N 1
ATOM 774 C CA . VAL A 1 103 ? -4.627 -3.127 12.237 1.00 84.44 103 VAL A CA 1
ATOM 775 C C . VAL A 1 103 ? -3.374 -3.546 11.493 1.00 84.44 103 VAL A C 1
ATOM 777 O O . VAL A 1 103 ? -2.566 -2.702 11.128 1.00 84.44 103 VAL A O 1
ATOM 780 N N . LEU A 1 104 ? -3.230 -4.843 11.255 1.00 83.25 104 LEU A N 1
ATOM 781 C CA . LEU A 1 104 ? -2.332 -5.358 10.233 1.00 83.25 104 LEU A CA 1
ATOM 782 C C . LEU A 1 104 ? -3.111 -5.457 8.925 1.00 83.25 104 LEU A C 1
ATOM 784 O O . LEU A 1 104 ? -4.217 -6.008 8.915 1.00 83.25 104 LEU A O 1
ATOM 788 N N . PHE A 1 105 ? -2.526 -4.982 7.835 1.00 85.38 105 PHE A N 1
ATOM 789 C CA . PHE A 1 105 ? -3.048 -5.203 6.499 1.00 85.38 105 PHE A CA 1
ATOM 790 C C . PHE A 1 105 ? -1.955 -5.776 5.604 1.00 85.38 105 PHE A C 1
ATOM 792 O O . PHE A 1 105 ? -0.870 -5.217 5.495 1.00 85.38 105 PHE A O 1
ATOM 799 N N . GLN A 1 106 ? -2.256 -6.911 4.988 1.00 87.44 106 GLN A N 1
ATOM 800 C CA . GLN A 1 106 ? -1.382 -7.625 4.079 1.00 87.44 106 GLN A CA 1
ATOM 801 C C . GLN A 1 106 ? -2.071 -7.754 2.728 1.00 87.44 106 GLN A C 1
ATOM 803 O O . GLN A 1 106 ? -3.215 -8.200 2.666 1.00 87.44 106 GLN A O 1
ATOM 808 N N . VAL A 1 107 ? -1.355 -7.433 1.660 1.00 92.44 107 VAL A N 1
ATOM 809 C CA . VAL A 1 107 ? -1.725 -7.732 0.278 1.00 92.44 107 VAL A CA 1
ATOM 810 C C . VAL A 1 107 ? -0.764 -8.783 -0.252 1.00 92.44 107 VAL A C 1
ATOM 812 O O . VAL A 1 107 ? 0.436 -8.731 0.017 1.00 92.44 107 VAL A O 1
ATOM 815 N N . VAL A 1 108 ? -1.305 -9.748 -0.986 1.00 89.12 108 VAL A N 1
ATOM 816 C CA . VAL A 1 108 ? -0.529 -10.785 -1.661 1.00 89.12 108 VAL A CA 1
ATOM 817 C C . VAL A 1 108 ? -0.875 -10.802 -3.139 1.00 89.12 108 VAL A C 1
ATOM 819 O O . VAL A 1 108 ? -2.049 -10.718 -3.495 1.00 89.12 108 VAL A O 1
ATOM 822 N N . GLU A 1 109 ? 0.131 -10.955 -3.991 1.00 92.19 109 GLU A N 1
ATOM 823 C CA . GLU A 1 109 ? -0.051 -11.327 -5.391 1.00 92.19 109 GLU A CA 1
ATOM 824 C C . GLU A 1 109 ? 1.010 -12.354 -5.782 1.00 92.19 109 GLU A C 1
ATOM 826 O O . GLU A 1 109 ? 2.198 -12.143 -5.581 1.00 92.19 109 GLU A O 1
ATOM 831 N N . GLY A 1 110 ? 0.586 -13.484 -6.331 1.00 91.12 110 GLY A N 1
ATOM 832 C CA . GLY A 1 110 ? 1.464 -14.499 -6.890 1.00 91.12 110 GLY A CA 1
ATOM 833 C C . GLY A 1 110 ? 1.119 -14.721 -8.349 1.00 91.12 110 GLY A C 1
ATOM 834 O O . GLY A 1 110 ? -0.052 -14.827 -8.693 1.00 91.12 110 GLY A O 1
ATOM 835 N N . ASP A 1 111 ? 2.113 -14.832 -9.217 1.00 89.50 111 ASP A N 1
ATOM 836 C CA . ASP A 1 111 ? 1.906 -15.186 -10.617 1.00 89.50 111 ASP A CA 1
ATOM 837 C C . ASP A 1 111 ? 3.045 -16.083 -11.094 1.00 89.50 111 ASP A C 1
ATOM 839 O O . ASP A 1 111 ? 4.212 -15.798 -10.844 1.00 89.50 111 ASP A O 1
ATOM 843 N N . LYS A 1 112 ? 2.741 -17.174 -11.805 1.00 87.56 112 LYS A N 1
ATOM 844 C CA . LYS A 1 112 ? 3.802 -17.997 -12.417 1.00 87.56 112 LYS A CA 1
ATOM 845 C C . LYS A 1 112 ? 4.498 -17.288 -13.571 1.00 87.56 112 LYS A C 1
ATOM 847 O O . LYS A 1 112 ? 5.542 -17.764 -14.006 1.00 87.56 112 LYS A O 1
ATOM 852 N N . LYS A 1 113 ? 3.876 -16.249 -14.127 1.00 87.00 113 LYS A N 1
ATOM 853 C CA . LYS A 1 113 ? 4.407 -15.449 -15.228 1.00 87.00 113 LYS A CA 1
ATOM 854 C C . LYS A 1 113 ? 4.010 -13.997 -14.992 1.00 87.00 113 LYS A C 1
ATOM 856 O O . LYS A 1 113 ? 3.060 -13.507 -15.599 1.00 87.00 113 LYS A O 1
ATOM 861 N N . MET A 1 114 ? 4.685 -13.381 -14.023 1.00 89.25 114 MET A N 1
ATOM 862 C CA . MET A 1 114 ? 4.373 -12.036 -13.558 1.00 89.25 114 MET A CA 1
ATOM 863 C C . MET A 1 114 ? 4.702 -11.008 -14.634 1.00 89.25 114 MET A C 1
ATOM 865 O O . MET A 1 114 ? 5.872 -10.749 -14.906 1.00 89.25 114 MET A O 1
ATOM 869 N N . GLU A 1 115 ? 3.665 -10.396 -15.198 1.00 88.56 115 GLU A N 1
ATOM 870 C CA . GLU A 1 115 ? 3.817 -9.281 -16.131 1.00 88.56 115 GLU A CA 1
ATOM 871 C C . GLU A 1 115 ? 4.537 -8.112 -15.444 1.00 88.56 115 GLU A C 1
ATOM 873 O O . GLU A 1 115 ? 4.245 -7.787 -14.287 1.00 88.56 115 GLU A O 1
ATOM 878 N N . ARG A 1 116 ? 5.454 -7.457 -16.169 1.00 90.94 116 ARG A N 1
ATOM 879 C CA . ARG A 1 116 ? 6.225 -6.311 -15.664 1.00 90.94 116 ARG A CA 1
ATOM 880 C C . ARG A 1 116 ? 5.342 -5.268 -14.981 1.00 90.94 116 ARG A C 1
ATOM 882 O O . ARG A 1 116 ? 5.669 -4.848 -13.876 1.00 90.94 116 ARG A O 1
ATOM 889 N N . ASP A 1 117 ? 4.228 -4.883 -15.600 1.00 89.25 117 ASP A N 1
ATOM 890 C CA . ASP A 1 117 ? 3.360 -3.823 -15.075 1.00 89.25 117 ASP A CA 1
ATOM 891 C C . ASP A 1 117 ? 2.766 -4.158 -13.705 1.00 89.25 117 ASP A C 1
ATOM 893 O O . ASP A 1 117 ? 2.735 -3.290 -12.841 1.00 89.25 117 ASP A O 1
ATOM 897 N N . LYS A 1 118 ? 2.415 -5.421 -13.437 1.00 90.56 118 LYS A N 1
ATOM 898 C CA . LYS A 1 118 ? 1.923 -5.835 -12.113 1.00 90.56 118 LYS A CA 1
ATOM 899 C C . LYS A 1 118 ? 2.981 -5.651 -11.027 1.00 90.56 118 LYS A C 1
ATOM 901 O O . LYS A 1 118 ? 2.699 -5.133 -9.948 1.00 90.56 118 LYS A O 1
ATOM 906 N N . LEU A 1 119 ? 4.225 -6.045 -11.320 1.00 93.69 119 LEU A N 1
ATOM 907 C CA . LEU A 1 119 ? 5.348 -5.799 -10.416 1.00 93.69 119 LEU A CA 1
ATOM 908 C C . LEU A 1 119 ? 5.550 -4.290 -10.216 1.00 93.69 119 LEU A C 1
ATOM 910 O O . LEU A 1 119 ? 5.728 -3.842 -9.084 1.00 93.69 119 LEU A O 1
ATOM 914 N N . LEU A 1 120 ? 5.499 -3.500 -11.293 1.00 94.94 120 LEU A N 1
ATOM 915 C CA . LEU A 1 120 ? 5.634 -2.045 -11.215 1.00 94.94 120 LEU A CA 1
ATOM 916 C C . LEU A 1 120 ? 4.520 -1.403 -10.380 1.00 94.94 120 LEU A C 1
ATOM 918 O O . LEU A 1 120 ? 4.827 -0.510 -9.598 1.00 94.94 120 LEU A O 1
ATOM 922 N N . ASP A 1 121 ? 3.278 -1.875 -10.461 1.00 94.44 121 ASP A N 1
ATOM 923 C CA . ASP A 1 121 ? 2.148 -1.338 -9.694 1.00 94.44 121 ASP A CA 1
ATOM 924 C C . ASP A 1 121 ? 2.337 -1.518 -8.179 1.00 94.44 121 ASP A C 1
ATOM 926 O O . ASP A 1 121 ? 2.061 -0.600 -7.399 1.00 94.44 121 ASP A O 1
ATOM 930 N N . HIS A 1 122 ? 2.881 -2.661 -7.748 1.00 96.31 122 HIS A N 1
ATOM 931 C CA . HIS A 1 122 ? 3.258 -2.882 -6.350 1.00 96.31 122 HIS A CA 1
ATOM 932 C C . HIS A 1 122 ? 4.410 -1.966 -5.912 1.00 96.31 122 HIS A C 1
ATOM 934 O O . HIS A 1 122 ? 4.348 -1.349 -4.844 1.00 96.31 122 HIS A O 1
ATOM 940 N N . LEU A 1 123 ? 5.462 -1.849 -6.729 1.00 97.62 123 LEU A N 1
ATOM 941 C CA . LEU A 1 123 ? 6.631 -1.021 -6.412 1.00 97.62 123 LEU A CA 1
ATOM 942 C C . LEU A 1 123 ? 6.279 0.472 -6.384 1.00 97.62 123 LEU A C 1
ATOM 944 O O . LEU A 1 123 ? 6.714 1.187 -5.481 1.00 97.62 123 LEU A O 1
ATOM 948 N N . ASP A 1 124 ? 5.448 0.932 -7.316 1.00 97.19 124 ASP A N 1
ATOM 949 C CA . ASP A 1 124 ? 4.910 2.291 -7.354 1.00 97.19 124 ASP A CA 1
ATOM 950 C C . ASP A 1 124 ? 4.046 2.557 -6.118 1.00 97.19 124 ASP A C 1
ATOM 952 O O . ASP A 1 124 ? 4.201 3.597 -5.474 1.00 97.19 124 ASP A O 1
ATOM 956 N N . GLY A 1 125 ? 3.205 1.592 -5.727 1.00 96.81 125 GLY A N 1
ATOM 957 C CA . GLY A 1 125 ? 2.417 1.639 -4.496 1.00 96.81 125 GLY A CA 1
ATOM 958 C C . GLY A 1 125 ? 3.271 1.805 -3.239 1.00 96.81 125 GLY A C 1
ATOM 959 O O . GLY A 1 125 ? 2.964 2.647 -2.395 1.00 96.81 125 GLY A O 1
ATOM 960 N N . ILE A 1 126 ? 4.383 1.073 -3.137 1.00 97.69 126 ILE A N 1
ATOM 961 C CA . ILE A 1 126 ? 5.343 1.200 -2.031 1.00 97.69 126 ILE A CA 1
ATOM 962 C C . ILE A 1 126 ? 6.042 2.564 -2.045 1.00 97.69 126 ILE A C 1
ATOM 964 O O . ILE A 1 126 ? 6.096 3.240 -1.017 1.00 97.69 126 ILE A O 1
ATOM 968 N N . ILE A 1 127 ? 6.554 3.008 -3.198 1.00 98.19 127 ILE A N 1
ATOM 969 C CA . ILE A 1 127 ? 7.255 4.296 -3.310 1.00 98.19 127 ILE A CA 1
ATOM 970 C C . ILE A 1 127 ? 6.306 5.450 -2.956 1.00 98.19 127 ILE A C 1
ATOM 972 O O . ILE A 1 127 ? 6.685 6.339 -2.194 1.00 98.19 127 ILE A O 1
ATOM 976 N N . ILE A 1 128 ? 5.064 5.427 -3.453 1.00 97.25 128 ILE A N 1
ATOM 977 C CA . ILE A 1 128 ? 4.034 6.416 -3.103 1.00 97.25 128 ILE A CA 1
ATOM 978 C C . ILE A 1 128 ? 3.687 6.330 -1.619 1.00 97.25 128 ILE A C 1
ATOM 980 O O . ILE A 1 128 ? 3.635 7.364 -0.958 1.00 97.25 128 ILE A O 1
ATOM 984 N N . GLY A 1 129 ? 3.454 5.123 -1.103 1.00 96.06 129 GLY A N 1
ATO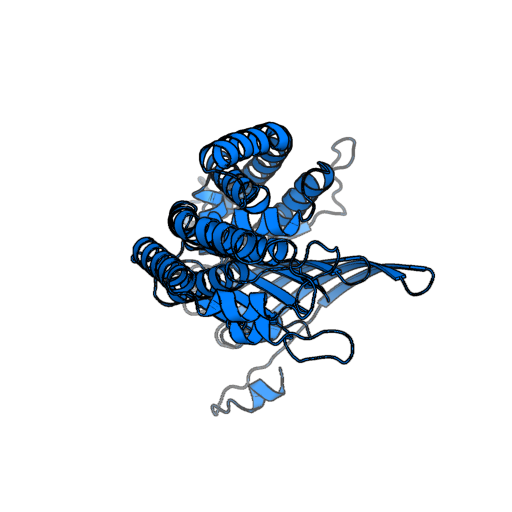M 985 C CA . GLY A 1 129 ? 3.031 4.901 0.276 1.00 96.06 129 GLY A CA 1
ATOM 986 C C . GLY A 1 129 ? 4.044 5.405 1.302 1.00 96.06 129 GLY A C 1
ATOM 987 O O . GLY A 1 129 ? 3.661 5.976 2.314 1.00 96.06 129 GLY A O 1
ATOM 988 N N . VAL A 1 130 ? 5.338 5.241 1.018 1.00 96.62 130 VAL A N 1
ATOM 989 C CA . VAL A 1 130 ? 6.416 5.544 1.970 1.00 96.62 130 VAL A CA 1
ATOM 990 C C . VAL A 1 130 ? 7.055 6.916 1.722 1.00 96.62 130 VAL A C 1
ATOM 992 O O . VAL A 1 130 ? 7.339 7.651 2.667 1.00 96.62 130 VAL A O 1
ATOM 995 N N . ALA A 1 131 ? 7.302 7.276 0.458 1.00 96.38 131 ALA A N 1
ATOM 996 C CA . ALA A 1 131 ? 8.027 8.494 0.072 1.00 96.38 131 ALA A CA 1
ATOM 997 C C . ALA A 1 131 ? 7.156 9.552 -0.630 1.00 96.38 131 ALA A C 1
ATOM 999 O O . ALA A 1 131 ? 7.612 10.675 -0.867 1.00 96.38 131 ALA A O 1
ATOM 1000 N N . GLY A 1 132 ? 5.905 9.223 -0.954 1.00 95.12 132 GLY A N 1
ATOM 1001 C CA . GLY A 1 132 ? 4.956 10.122 -1.600 1.00 95.12 132 GLY A CA 1
ATOM 1002 C C . GLY A 1 132 ? 5.108 10.226 -3.120 1.00 95.12 132 GLY A C 1
ATOM 1003 O O . GLY A 1 132 ? 6.121 9.871 -3.725 1.00 95.12 132 GLY A O 1
ATOM 1004 N N . GLY A 1 133 ? 4.083 10.802 -3.757 1.00 94.31 133 GLY A N 1
ATOM 1005 C CA . GLY A 1 133 ? 4.039 11.020 -5.209 1.00 94.31 133 GLY A CA 1
ATOM 1006 C C . GLY A 1 133 ? 5.244 11.770 -5.810 1.00 94.31 133 GLY A C 1
ATOM 1007 O O . GLY A 1 133 ? 5.679 11.396 -6.899 1.00 94.31 133 GLY A O 1
ATOM 1008 N N . PRO A 1 134 ? 5.842 12.787 -5.148 1.00 95.12 134 PRO A N 1
ATOM 1009 C CA . PRO A 1 134 ? 7.037 13.452 -5.670 1.00 95.12 134 PRO A CA 1
ATOM 1010 C C . PRO A 1 134 ? 8.253 12.528 -5.831 1.00 95.12 134 PRO A C 1
ATOM 1012 O O . PRO A 1 134 ? 9.034 12.733 -6.760 1.00 95.12 134 PRO A O 1
ATOM 1015 N N . ALA A 1 135 ? 8.416 11.523 -4.961 1.00 96.69 135 ALA A N 1
ATOM 1016 C CA . ALA A 1 135 ? 9.517 10.567 -5.059 1.00 96.69 135 ALA A CA 1
ATOM 1017 C C . ALA A 1 135 ? 9.343 9.630 -6.258 1.00 96.69 135 ALA A C 1
ATOM 1019 O O . ALA A 1 135 ? 10.288 9.446 -7.026 1.00 96.69 135 ALA A O 1
ATOM 1020 N N . LEU A 1 136 ? 8.121 9.130 -6.479 1.00 96.62 136 LEU A N 1
ATOM 1021 C CA . LEU A 1 136 ? 7.805 8.371 -7.689 1.00 96.62 136 LEU A CA 1
ATOM 1022 C C . LEU A 1 136 ? 8.030 9.227 -8.944 1.00 96.62 136 LEU A C 1
ATOM 1024 O O . LEU A 1 136 ? 8.761 8.819 -9.840 1.00 96.62 136 LEU A O 1
ATOM 1028 N N . ALA A 1 137 ? 7.494 10.449 -8.984 1.00 94.44 137 ALA A N 1
ATOM 1029 C CA . ALA A 1 137 ? 7.635 11.342 -10.136 1.00 94.44 137 ALA A CA 1
ATOM 1030 C C . ALA A 1 137 ? 9.104 11.673 -10.474 1.00 94.44 137 ALA A C 1
ATOM 1032 O O . ALA A 1 137 ? 9.448 11.854 -11.644 1.00 94.44 137 ALA A O 1
ATOM 1033 N N . ALA A 1 138 ? 9.985 11.747 -9.468 1.00 95.50 138 ALA A N 1
ATOM 1034 C CA . ALA A 1 138 ? 11.420 11.930 -9.680 1.00 95.50 138 ALA A CA 1
ATOM 1035 C C . ALA A 1 138 ? 12.065 10.720 -10.381 1.00 95.50 138 ALA A C 1
ATOM 1037 O O . ALA A 1 138 ? 12.954 10.896 -11.218 1.00 95.50 138 ALA A O 1
ATOM 1038 N N . LEU A 1 139 ? 11.602 9.508 -10.065 1.00 96.06 139 LEU A N 1
ATOM 1039 C CA . LEU A 1 139 ? 12.067 8.256 -10.656 1.00 96.06 139 LEU A CA 1
ATOM 1040 C C . LEU A 1 139 ? 11.485 8.008 -12.059 1.00 96.06 139 LEU A C 1
ATOM 1042 O O . LEU A 1 139 ? 12.197 7.515 -12.931 1.00 96.06 139 LEU A O 1
ATOM 1046 N N . GLU A 1 140 ? 10.228 8.384 -12.301 1.00 93.56 140 GLU A N 1
ATOM 1047 C CA . GLU A 1 140 ? 9.508 8.119 -13.557 1.00 93.56 140 GLU A CA 1
ATOM 1048 C C . GLU A 1 140 ? 10.216 8.658 -14.802 1.00 93.56 140 GLU A C 1
ATOM 1050 O O . GLU A 1 140 ? 10.275 7.977 -15.820 1.00 93.56 140 GLU A O 1
ATOM 1055 N N . GLY A 1 141 ? 10.786 9.864 -14.737 1.00 90.06 141 GLY A N 1
ATOM 1056 C CA . GLY A 1 141 ? 11.456 10.488 -15.883 1.00 90.06 141 GLY A CA 1
ATOM 1057 C C . GLY A 1 141 ? 12.547 9.603 -16.510 1.00 90.06 141 GLY A C 1
ATOM 1058 O O . GLY A 1 141 ? 12.421 9.213 -17.674 1.00 90.06 141 GLY A O 1
ATOM 1059 N N . PRO A 1 142 ? 13.628 9.280 -15.775 1.00 95.31 142 PRO A N 1
ATOM 1060 C CA . PRO A 1 142 ? 14.680 8.400 -16.281 1.00 95.31 142 PRO A CA 1
ATOM 1061 C C . PRO A 1 142 ? 14.207 6.961 -16.519 1.00 95.31 142 PRO A C 1
ATOM 1063 O O . PRO A 1 142 ? 14.729 6.301 -17.415 1.00 95.31 142 PRO A O 1
ATOM 1066 N N . ALA A 1 143 ? 13.239 6.470 -15.748 1.00 95.69 143 ALA A N 1
ATOM 1067 C CA . ALA A 1 143 ? 12.831 5.075 -15.799 1.00 95.69 143 ALA A CA 1
ATOM 1068 C C . ALA A 1 143 ? 11.876 4.760 -16.973 1.00 95.69 143 ALA A C 1
ATOM 1070 O O . ALA A 1 143 ? 12.038 3.746 -17.645 1.00 95.69 143 ALA A O 1
ATOM 1071 N N . ASN A 1 144 ? 10.977 5.678 -17.328 1.00 94.38 144 ASN A N 1
ATOM 1072 C CA . ASN A 1 144 ? 10.139 5.535 -18.523 1.00 94.38 144 ASN A CA 1
ATOM 1073 C C . ASN A 1 144 ? 10.954 5.771 -19.808 1.00 94.38 144 ASN A C 1
ATOM 1075 O O . ASN A 1 144 ? 10.700 5.159 -20.840 1.00 94.38 144 ASN A O 1
ATOM 1079 N N . GLU A 1 145 ? 11.968 6.648 -19.775 1.00 94.38 145 GLU A N 1
ATOM 1080 C CA . GLU A 1 145 ? 12.931 6.762 -20.884 1.00 94.38 145 GLU A CA 1
ATOM 1081 C C . GLU A 1 145 ? 13.765 5.483 -21.045 1.00 94.38 145 GLU A C 1
ATOM 1083 O O . GLU A 1 145 ? 14.090 5.105 -22.169 1.00 94.38 145 GLU A O 1
ATOM 1088 N N . LEU A 1 146 ? 14.096 4.808 -19.940 1.00 95.31 146 LEU A N 1
ATOM 1089 C CA . LEU A 1 146 ? 14.798 3.526 -19.951 1.00 95.31 146 LEU A CA 1
ATOM 1090 C C . LEU A 1 146 ? 13.967 2.444 -20.645 1.00 95.31 146 LEU A C 1
ATOM 1092 O O . LEU A 1 146 ? 14.486 1.796 -21.553 1.00 95.31 146 LEU A O 1
ATOM 1096 N N . GLU A 1 147 ? 12.695 2.310 -20.278 1.00 93.12 147 GLU A N 1
ATOM 1097 C CA . GLU A 1 147 ? 11.772 1.358 -20.904 1.00 93.12 147 GLU A CA 1
ATOM 1098 C C . GLU A 1 147 ? 11.625 1.632 -22.407 1.00 93.12 147 GLU A C 1
ATOM 1100 O O . GLU A 1 147 ? 11.914 0.766 -23.236 1.00 93.12 147 GLU A O 1
ATOM 1105 N N . ARG A 1 148 ? 11.331 2.888 -22.777 1.00 91.75 148 ARG A N 1
ATOM 1106 C CA . ARG A 1 148 ? 11.238 3.312 -24.184 1.00 91.75 148 ARG A CA 1
ATOM 1107 C C . ARG A 1 148 ? 12.521 3.040 -24.968 1.00 91.75 148 ARG A C 1
ATOM 1109 O O . ARG A 1 148 ? 12.457 2.638 -26.129 1.00 91.75 148 ARG A O 1
ATOM 1116 N N . TYR A 1 149 ? 13.689 3.260 -24.365 1.00 94.06 149 TYR A N 1
ATOM 1117 C CA . TYR A 1 149 ? 14.967 2.984 -25.017 1.00 94.06 149 TYR A CA 1
ATOM 1118 C C . TYR A 1 149 ? 15.157 1.489 -25.288 1.00 94.06 149 TYR A C 1
ATOM 1120 O O . TYR A 1 149 ? 15.589 1.130 -26.383 1.00 94.06 149 TYR A O 1
ATOM 1128 N N . VAL A 1 150 ? 14.844 0.631 -24.314 1.00 92.50 150 VAL A N 1
ATOM 1129 C CA . VAL A 1 150 ? 15.004 -0.825 -24.436 1.00 92.50 150 VAL A CA 1
ATOM 1130 C C . VAL A 1 150 ? 14.081 -1.392 -25.519 1.00 92.50 150 VAL A C 1
ATOM 1132 O O . VAL A 1 150 ? 14.554 -2.126 -26.388 1.00 92.50 150 VAL A O 1
ATOM 1135 N N . GLU A 1 151 ? 12.817 -0.969 -25.536 1.00 89.38 151 GLU A N 1
ATOM 1136 C CA . GLU A 1 151 ? 11.818 -1.351 -26.548 1.00 89.38 151 GLU A CA 1
ATOM 1137 C C . GLU A 1 151 ? 12.239 -0.926 -27.967 1.00 89.38 151 GLU A C 1
ATOM 1139 O O . GLU A 1 151 ? 12.149 -1.695 -28.924 1.00 89.38 151 GLU A O 1
ATOM 1144 N N . VAL A 1 152 ? 12.783 0.288 -28.123 1.00 90.69 152 VAL A N 1
ATOM 1145 C CA . VAL A 1 152 ? 13.270 0.780 -29.426 1.00 90.69 152 VAL A CA 1
ATOM 1146 C C . VAL A 1 152 ? 14.574 0.103 -29.858 1.00 90.69 152 VAL A C 1
ATOM 1148 O O . VAL A 1 152 ? 14.813 -0.057 -31.057 1.00 90.69 152 VAL A O 1
ATOM 1151 N N . TYR A 1 153 ? 15.447 -0.259 -28.914 1.00 92.00 153 TYR A N 1
ATOM 1152 C CA . TYR A 1 153 ? 16.734 -0.887 -29.217 1.00 92.00 153 TYR A CA 1
ATOM 1153 C C . TYR A 1 153 ? 16.566 -2.327 -29.717 1.00 92.00 153 TYR A C 1
ATOM 1155 O O . TYR A 1 153 ? 17.298 -2.744 -30.616 1.00 92.00 153 TYR A O 1
ATOM 1163 N N . CYS A 1 154 ? 15.583 -3.050 -29.177 1.00 86.38 154 CYS A N 1
ATOM 1164 C CA . CYS A 1 154 ? 15.269 -4.434 -29.527 1.00 86.38 154 CYS A CA 1
ATOM 1165 C C . CYS A 1 154 ? 13.866 -4.564 -30.150 1.00 86.38 154 CYS A C 1
ATOM 1167 O O . CYS A 1 154 ? 12.988 -5.188 -29.550 1.00 86.38 154 CYS A O 1
ATOM 1169 N N . PRO A 1 155 ? 13.627 -4.001 -31.352 1.00 81.94 155 PRO A N 1
ATOM 1170 C CA . PRO A 1 155 ? 12.306 -4.045 -31.967 1.00 81.94 155 PRO A CA 1
ATOM 1171 C C . PRO A 1 155 ? 11.923 -5.484 -32.329 1.00 81.94 155 PRO A C 1
ATOM 1173 O O . PRO A 1 155 ? 12.726 -6.206 -32.921 1.00 81.94 155 PRO A O 1
ATOM 1176 N N . ASP A 1 156 ? 10.686 -5.875 -32.013 1.00 75.75 156 ASP A N 1
ATOM 1177 C CA . ASP A 1 156 ? 10.111 -7.194 -32.328 1.00 75.75 156 ASP A CA 1
ATOM 1178 C C . ASP A 1 156 ? 10.935 -8.388 -31.800 1.00 75.75 156 ASP A C 1
ATOM 1180 O O . ASP A 1 156 ? 10.923 -9.476 -32.379 1.00 75.75 156 ASP A O 1
ATOM 1184 N N . SER A 1 157 ? 11.678 -8.184 -30.711 1.00 76.56 157 SER A N 1
ATOM 1185 C CA . SER A 1 157 ? 12.552 -9.203 -30.134 1.00 76.56 157 SER A CA 1
ATOM 1186 C C . SER A 1 157 ? 11.754 -10.401 -29.607 1.00 76.56 157 SER A C 1
ATOM 1188 O O . SER A 1 157 ? 10.834 -10.258 -28.798 1.00 76.56 157 SER A O 1
ATOM 1190 N N . GLU A 1 158 ? 12.104 -11.602 -30.066 1.00 73.81 158 GLU A N 1
ATOM 1191 C CA . GLU A 1 158 ? 11.463 -12.846 -29.636 1.00 73.81 158 GLU A CA 1
ATOM 1192 C C . GLU A 1 158 ? 12.094 -13.400 -28.344 1.00 73.81 158 GLU A C 1
ATOM 1194 O O . GLU A 1 158 ? 13.147 -12.958 -27.868 1.00 73.81 158 GLU A O 1
ATOM 1199 N N . ALA A 1 159 ? 11.466 -14.433 -27.772 1.00 67.50 159 ALA A N 1
ATOM 1200 C CA . ALA A 1 159 ? 12.106 -15.229 -26.731 1.00 67.50 159 ALA A CA 1
ATOM 1201 C C . ALA A 1 159 ? 13.473 -15.744 -27.236 1.00 67.50 159 ALA A C 1
ATOM 1203 O O . ALA A 1 159 ? 13.581 -16.198 -28.374 1.00 67.50 159 ALA A O 1
ATOM 1204 N N . PHE A 1 160 ? 14.504 -15.686 -26.384 1.00 72.69 160 PHE A N 1
ATOM 1205 C CA . PHE A 1 160 ? 15.903 -16.064 -26.677 1.00 72.69 160 PHE A CA 1
ATOM 1206 C C . PHE A 1 160 ? 16.703 -15.138 -27.615 1.00 72.69 160 PHE A C 1
ATOM 1208 O O . PHE A 1 160 ? 17.815 -15.494 -28.010 1.00 72.69 160 PHE A O 1
ATOM 1215 N N . ASP A 1 161 ? 16.191 -13.961 -27.976 1.00 79.81 161 ASP A N 1
ATOM 1216 C CA . ASP A 1 161 ? 16.963 -12.992 -28.756 1.00 79.81 161 ASP A CA 1
ATOM 1217 C C . ASP A 1 161 ? 18.129 -12.398 -27.926 1.00 79.81 161 ASP A C 1
ATOM 1219 O O . ASP A 1 161 ? 17.887 -11.812 -26.862 1.00 79.81 161 ASP A O 1
ATOM 1223 N N . PRO A 1 162 ? 19.392 -12.495 -28.400 1.00 85.12 162 PRO A N 1
ATOM 1224 C CA . PRO A 1 162 ? 20.554 -11.912 -27.726 1.00 85.12 162 PRO A CA 1
ATOM 1225 C C . PRO A 1 162 ? 20.447 -10.406 -27.471 1.00 85.12 162 PRO A C 1
ATOM 1227 O O . PRO A 1 162 ? 21.089 -9.905 -26.548 1.00 85.12 162 PRO A O 1
ATOM 1230 N N . CYS A 1 163 ? 19.633 -9.681 -28.248 1.00 88.38 163 CYS A N 1
ATOM 1231 C CA . CYS A 1 163 ? 19.420 -8.247 -28.063 1.00 88.38 163 CYS A CA 1
ATOM 1232 C C . CYS A 1 163 ? 18.999 -7.906 -26.625 1.00 88.38 163 CYS A C 1
ATOM 1234 O O . CYS A 1 163 ? 19.480 -6.924 -26.057 1.00 88.38 163 CYS A O 1
ATOM 1236 N N . ARG A 1 164 ? 18.176 -8.765 -26.007 1.00 86.75 164 ARG A N 1
ATOM 1237 C CA . ARG A 1 164 ? 17.658 -8.605 -24.636 1.00 86.75 164 ARG A CA 1
ATOM 1238 C C . ARG A 1 164 ? 18.772 -8.588 -23.592 1.00 86.75 164 ARG A C 1
ATOM 1240 O O . ARG A 1 164 ? 18.681 -7.868 -22.605 1.00 86.75 164 ARG A O 1
ATOM 1247 N N . ASP A 1 165 ? 19.851 -9.322 -23.847 1.00 89.19 165 ASP A N 1
ATOM 1248 C CA . ASP A 1 165 ? 21.050 -9.294 -23.016 1.00 89.19 165 ASP A CA 1
ATOM 1249 C C . ASP A 1 165 ? 21.975 -8.130 -23.390 1.00 89.19 165 ASP A C 1
ATOM 1251 O O . ASP A 1 165 ? 22.582 -7.509 -22.516 1.00 89.19 165 ASP A O 1
ATOM 1255 N N . GLU A 1 166 ? 22.149 -7.847 -24.680 1.00 91.38 166 GLU A N 1
ATOM 1256 C CA . GLU A 1 166 ? 23.080 -6.824 -25.172 1.00 91.38 166 GLU A CA 1
ATOM 1257 C C . GLU A 1 166 ? 22.661 -5.403 -24.775 1.00 91.38 166 GLU A C 1
ATOM 1259 O O . GLU A 1 166 ? 23.513 -4.592 -24.394 1.00 91.38 166 GLU A O 1
ATOM 1264 N N . VAL A 1 167 ? 21.357 -5.106 -24.798 1.00 93.38 167 VAL A N 1
ATOM 1265 C CA . VAL A 1 167 ? 20.818 -3.778 -24.474 1.00 93.38 167 VAL A CA 1
ATOM 1266 C C . VAL A 1 167 ? 21.154 -3.345 -23.045 1.00 93.38 167 VAL A C 1
ATOM 1268 O O . VAL A 1 167 ? 21.506 -2.183 -22.816 1.00 93.38 167 VAL A O 1
ATOM 1271 N N . LEU A 1 168 ? 21.163 -4.292 -22.100 1.00 93.94 168 LEU A N 1
ATOM 1272 C CA . LEU A 1 168 ? 21.491 -4.068 -20.687 1.00 93.94 168 LEU A CA 1
ATOM 1273 C C . LEU A 1 168 ? 22.919 -3.542 -20.487 1.00 93.94 168 LEU A C 1
ATOM 1275 O O . LEU A 1 168 ? 23.215 -2.844 -19.515 1.00 93.94 168 LEU A O 1
ATOM 1279 N N . ASP A 1 169 ? 23.821 -3.848 -21.423 1.00 94.62 169 ASP A N 1
ATOM 1280 C CA . ASP A 1 169 ? 25.213 -3.423 -21.358 1.00 94.62 169 ASP A CA 1
ATOM 1281 C C . ASP A 1 169 ? 25.482 -2.048 -21.971 1.00 94.62 169 ASP A C 1
ATOM 1283 O O . ASP A 1 169 ? 26.589 -1.511 -21.801 1.00 94.62 169 ASP A O 1
ATOM 1287 N N . THR A 1 170 ? 24.489 -1.458 -22.638 1.00 96.50 170 THR A N 1
ATOM 1288 C CA . THR A 1 170 ? 24.638 -0.173 -23.318 1.00 96.50 170 THR A CA 1
ATOM 1289 C C . THR A 1 170 ? 24.934 0.966 -22.331 1.00 96.50 170 THR A C 1
ATOM 1291 O O . THR A 1 170 ? 24.421 0.989 -21.206 1.00 96.50 170 THR A O 1
ATOM 1294 N N . PRO A 1 171 ? 25.748 1.967 -22.730 1.00 97.62 171 PRO A N 1
ATOM 1295 C CA . PRO A 1 171 ? 25.993 3.142 -21.896 1.00 97.62 171 PRO A CA 1
ATOM 1296 C C . PRO A 1 171 ? 24.710 3.895 -21.528 1.00 97.62 171 PRO A C 1
ATOM 1298 O O . PRO A 1 171 ? 24.625 4.427 -20.426 1.00 97.62 171 PRO A O 1
ATOM 1301 N N . THR A 1 172 ? 23.719 3.916 -22.426 1.00 97.50 172 THR A N 1
ATOM 1302 C CA . THR A 1 172 ? 22.441 4.604 -22.214 1.00 97.50 172 THR A CA 1
ATOM 1303 C C . THR A 1 172 ? 21.620 3.948 -21.108 1.00 97.50 172 THR A C 1
ATOM 1305 O O . THR A 1 172 ? 21.218 4.649 -20.184 1.00 97.50 172 THR A O 1
ATOM 1308 N N . VAL A 1 173 ? 21.443 2.619 -21.128 1.00 97.00 173 VAL A N 1
ATOM 1309 C CA . VAL A 1 173 ? 20.739 1.898 -20.049 1.00 97.00 173 VAL A CA 1
ATOM 1310 C C . VAL A 1 173 ? 21.424 2.134 -18.703 1.00 97.00 173 VAL A C 1
ATOM 1312 O O . VAL A 1 173 ? 20.773 2.497 -17.724 1.00 97.00 173 VAL A O 1
ATOM 1315 N N . LYS A 1 174 ? 22.758 2.019 -18.655 1.00 97.00 174 LYS A N 1
ATOM 1316 C CA . LYS A 1 174 ? 23.540 2.267 -17.431 1.00 97.00 174 LYS A CA 1
ATOM 1317 C C . LYS A 1 174 ? 23.379 3.706 -16.928 1.00 97.00 174 LYS A C 1
ATOM 1319 O O . LYS A 1 174 ? 23.226 3.919 -15.727 1.00 97.00 174 LYS A O 1
ATOM 1324 N N . GLN A 1 175 ? 23.378 4.686 -17.832 1.00 98.12 175 GLN A N 1
ATOM 1325 C CA . GLN A 1 175 ? 23.186 6.096 -17.496 1.00 98.12 175 GLN A CA 1
ATOM 1326 C C . GLN A 1 175 ? 21.777 6.379 -16.962 1.00 98.12 175 GLN A C 1
ATOM 1328 O O . GLN A 1 175 ? 21.652 7.078 -15.960 1.00 98.12 175 GLN A O 1
ATOM 1333 N N . LEU A 1 176 ? 20.733 5.850 -17.605 1.00 98.12 176 LEU A N 1
ATOM 1334 C CA . LEU A 1 176 ? 19.345 6.065 -17.189 1.00 98.12 176 LEU A CA 1
ATOM 1335 C C . LEU A 1 176 ? 19.052 5.395 -15.845 1.00 98.12 176 LEU A C 1
ATOM 1337 O O . LEU A 1 176 ? 18.465 6.030 -14.973 1.00 98.12 176 LEU A O 1
ATOM 1341 N N . ARG A 1 177 ? 19.558 4.173 -15.618 1.00 97.81 177 ARG A N 1
ATOM 1342 C CA . ARG A 1 177 ? 19.483 3.523 -14.300 1.00 97.81 177 ARG A CA 1
ATOM 1343 C C . ARG A 1 177 ? 20.165 4.358 -13.222 1.00 97.81 177 ARG A C 1
ATOM 1345 O O . ARG A 1 177 ? 19.579 4.574 -12.168 1.00 97.81 177 ARG A O 1
ATOM 1352 N N . GLN A 1 178 ? 21.375 4.862 -13.476 1.00 98.25 178 GLN A N 1
ATOM 1353 C CA . GLN A 1 178 ? 22.062 5.718 -12.505 1.00 98.25 178 GLN A CA 1
ATOM 1354 C C . GLN A 1 178 ? 21.282 7.012 -12.238 1.00 98.25 178 GLN A C 1
ATOM 1356 O O . GLN A 1 178 ? 21.115 7.389 -11.084 1.00 98.25 178 GLN A O 1
ATOM 1361 N N . ALA A 1 179 ? 20.753 7.656 -13.282 1.00 98.31 179 ALA A N 1
ATOM 1362 C CA . ALA A 1 179 ? 19.950 8.866 -13.139 1.00 98.31 179 ALA A CA 1
ATOM 1363 C C . ALA A 1 179 ? 18.676 8.626 -12.310 1.00 98.31 179 ALA A C 1
ATOM 1365 O O . ALA A 1 179 ? 18.329 9.466 -11.485 1.00 98.31 179 ALA A O 1
ATOM 1366 N N . GLY A 1 180 ? 18.014 7.476 -12.488 1.00 98.12 180 GLY A N 1
ATOM 1367 C CA . GLY A 1 180 ? 16.871 7.065 -11.669 1.00 98.12 180 GLY A CA 1
ATOM 1368 C C . GLY A 1 180 ? 17.234 6.871 -10.199 1.00 98.12 180 GLY A C 1
ATOM 1369 O O . GLY A 1 180 ? 16.572 7.438 -9.331 1.00 98.12 180 GLY A O 1
ATOM 1370 N N . ARG A 1 181 ? 18.329 6.152 -9.913 1.00 98.12 181 ARG A N 1
ATOM 1371 C CA . ARG A 1 181 ? 18.833 5.976 -8.538 1.00 98.12 181 ARG A CA 1
ATOM 1372 C C . ARG A 1 181 ? 19.166 7.308 -7.876 1.00 98.12 181 ARG A C 1
ATOM 1374 O O . ARG A 1 181 ? 18.773 7.533 -6.734 1.00 98.12 181 ARG A O 1
ATOM 1381 N N . ASP A 1 182 ? 19.876 8.186 -8.582 1.00 98.25 182 ASP A N 1
ATOM 1382 C CA . ASP A 1 182 ? 20.279 9.495 -8.062 1.00 98.25 182 ASP A CA 1
ATOM 1383 C C . ASP A 1 182 ? 19.051 10.374 -7.775 1.00 98.25 182 ASP A C 1
ATOM 1385 O O . ASP A 1 182 ? 18.982 11.015 -6.724 1.00 98.25 182 ASP A O 1
ATOM 1389 N N . ALA A 1 183 ? 18.059 10.372 -8.674 1.00 98.19 183 ALA A N 1
ATOM 1390 C CA . ALA A 1 183 ? 16.821 11.129 -8.506 1.00 98.19 183 ALA A CA 1
ATOM 1391 C C . ALA A 1 183 ? 16.002 10.635 -7.305 1.00 98.19 183 ALA A C 1
ATOM 1393 O O . ALA A 1 183 ? 15.554 11.450 -6.495 1.00 98.19 183 ALA A O 1
ATOM 1394 N N . LEU A 1 184 ? 15.854 9.316 -7.149 1.00 98.25 184 LEU A N 1
ATOM 1395 C CA . LEU A 1 184 ? 15.135 8.734 -6.016 1.00 98.25 184 LEU A CA 1
ATOM 1396 C C . LEU A 1 184 ? 15.879 8.951 -4.693 1.00 98.25 184 LEU A C 1
ATOM 1398 O O . LEU A 1 184 ? 15.261 9.290 -3.687 1.00 98.25 184 LEU A O 1
ATOM 1402 N N . THR A 1 185 ? 17.208 8.823 -4.697 1.00 98.12 185 THR A N 1
ATOM 1403 C CA . THR A 1 185 ? 18.048 9.107 -3.523 1.00 98.12 185 THR A CA 1
ATOM 1404 C C . THR A 1 185 ? 17.854 10.544 -3.057 1.00 98.12 185 THR A C 1
ATOM 1406 O O . THR A 1 185 ? 17.594 10.769 -1.880 1.00 98.12 185 THR A O 1
ATOM 1409 N N . ALA A 1 186 ? 17.896 11.510 -3.979 1.00 97.75 186 ALA A N 1
ATOM 1410 C CA . ALA A 1 186 ? 17.649 12.913 -3.658 1.00 97.75 186 ALA A CA 1
ATOM 1411 C C . ALA A 1 186 ? 16.221 13.153 -3.129 1.00 97.75 186 ALA A C 1
ATOM 1413 O O . ALA A 1 186 ? 16.025 13.929 -2.196 1.00 97.75 186 ALA A O 1
ATOM 1414 N N . ALA A 1 187 ? 15.216 12.481 -3.699 1.00 97.31 187 ALA A N 1
ATOM 1415 C CA . ALA A 1 187 ? 13.822 12.637 -3.285 1.00 97.31 187 ALA A CA 1
ATOM 1416 C C . ALA A 1 187 ? 13.502 11.999 -1.918 1.00 97.31 187 ALA A C 1
ATOM 1418 O O . ALA A 1 187 ? 12.501 12.354 -1.300 1.00 97.31 187 ALA A O 1
ATOM 1419 N N . THR A 1 188 ? 14.352 11.089 -1.435 1.00 97.00 188 THR A N 1
ATOM 1420 C CA . THR A 1 188 ? 14.159 10.324 -0.190 1.00 97.00 188 THR A CA 1
ATOM 1421 C C . THR A 1 188 ? 15.107 10.745 0.937 1.00 97.00 188 THR A C 1
ATOM 1423 O O . THR A 1 188 ? 15.104 10.133 2.002 1.00 97.00 188 THR A O 1
ATOM 1426 N N . GLU A 1 189 ? 15.893 11.817 0.763 1.00 94.38 189 GLU A N 1
ATOM 1427 C CA . GLU A 1 189 ? 16.848 12.307 1.776 1.00 94.38 189 GLU A CA 1
ATOM 1428 C C . GLU A 1 189 ? 16.202 12.639 3.130 1.00 94.38 189 GLU A C 1
ATOM 1430 O O . GLU A 1 189 ? 16.876 12.581 4.157 1.00 94.38 189 GLU A O 1
ATOM 1435 N N . GLY A 1 190 ? 14.916 13.003 3.130 1.00 92.81 190 GLY A N 1
ATOM 1436 C CA . GLY A 1 190 ? 14.164 13.368 4.332 1.00 92.81 190 GLY A CA 1
ATOM 1437 C C . GLY A 1 190 ? 13.568 12.195 5.113 1.00 92.81 190 GLY A C 1
ATOM 1438 O O . GLY A 1 190 ? 12.967 12.439 6.156 1.00 92.81 190 GLY A O 1
ATOM 1439 N N . LEU A 1 191 ? 13.690 10.962 4.615 1.00 94.44 191 LEU A N 1
ATOM 1440 C CA . LEU A 1 191 ? 13.170 9.768 5.280 1.00 94.44 191 LEU A CA 1
ATOM 1441 C C . LEU A 1 191 ? 14.159 9.215 6.311 1.00 94.44 191 LEU A C 1
ATOM 1443 O O . LEU A 1 191 ? 15.376 9.376 6.182 1.00 94.44 191 LEU A O 1
ATOM 1447 N N . ASP A 1 192 ? 13.616 8.507 7.301 1.00 93.06 192 ASP A N 1
ATOM 1448 C CA . ASP A 1 192 ? 14.399 7.678 8.216 1.00 93.06 192 ASP A CA 1
ATOM 1449 C C . ASP A 1 192 ? 15.118 6.548 7.457 1.00 93.06 192 ASP A C 1
ATOM 1451 O O . ASP A 1 192 ? 14.719 6.174 6.353 1.00 93.06 192 ASP A O 1
ATOM 1455 N N . GLU A 1 193 ? 16.192 6.003 8.041 1.00 93.19 193 GLU A N 1
ATOM 1456 C CA . GLU A 1 193 ? 17.085 5.065 7.346 1.00 93.19 193 GLU A CA 1
ATOM 1457 C C . GLU A 1 193 ? 16.352 3.837 6.798 1.00 93.19 193 GLU A C 1
ATOM 1459 O O . GLU A 1 193 ? 16.497 3.542 5.615 1.00 93.19 193 GLU A O 1
ATOM 1464 N N . GLU A 1 194 ? 15.561 3.136 7.616 1.00 92.00 194 GLU A N 1
ATOM 1465 C CA . GLU A 1 194 ? 14.908 1.894 7.182 1.00 92.00 194 GLU A CA 1
ATOM 1466 C C . GLU A 1 194 ? 13.825 2.141 6.117 1.00 92.00 194 GLU A C 1
ATOM 1468 O O . GLU A 1 194 ? 13.919 1.524 5.050 1.00 92.00 194 GLU A O 1
ATOM 1473 N N . PRO A 1 195 ? 12.874 3.091 6.290 1.00 94.25 195 PRO A N 1
ATOM 1474 C CA . PRO A 1 195 ? 11.948 3.453 5.216 1.00 94.25 195 PRO A CA 1
ATOM 1475 C C . PRO A 1 195 ? 12.667 3.895 3.939 1.00 94.25 195 PRO A C 1
ATOM 1477 O O . PRO A 1 195 ? 12.274 3.508 2.839 1.00 94.25 195 PRO A O 1
ATOM 1480 N N . ARG A 1 196 ? 13.763 4.658 4.057 1.00 96.31 196 ARG A N 1
ATOM 1481 C CA . ARG A 1 196 ? 14.567 5.071 2.903 1.00 96.31 196 ARG A CA 1
ATOM 1482 C C . ARG A 1 196 ? 15.173 3.876 2.173 1.00 96.31 196 ARG A C 1
ATOM 1484 O O . ARG A 1 196 ? 15.085 3.826 0.951 1.00 96.31 196 ARG A O 1
ATOM 1491 N N . GLN A 1 197 ? 15.781 2.929 2.887 1.00 96.25 197 GLN A N 1
ATOM 1492 C CA . GLN A 1 197 ? 16.367 1.732 2.274 1.00 96.25 197 GLN A CA 1
ATOM 1493 C C . GLN A 1 197 ? 15.309 0.889 1.560 1.00 96.25 197 GLN A C 1
ATOM 1495 O O . GLN A 1 197 ? 15.553 0.441 0.440 1.00 96.25 197 GLN A O 1
ATOM 1500 N N . LEU A 1 198 ? 14.121 0.742 2.153 1.00 95.44 198 LEU A N 1
ATOM 1501 C CA . LEU A 1 198 ? 13.003 0.041 1.526 1.00 95.44 198 LEU A CA 1
ATOM 1502 C C . LEU A 1 198 ? 12.575 0.716 0.213 1.00 95.44 198 LEU A C 1
ATOM 1504 O O . LEU A 1 198 ? 12.463 0.041 -0.811 1.00 95.44 198 LEU A O 1
ATOM 1508 N N . VAL A 1 199 ? 12.424 2.047 0.191 1.00 97.69 199 VAL A N 1
ATOM 1509 C CA . VAL A 1 199 ? 12.087 2.782 -1.046 1.00 97.69 199 VAL A CA 1
ATOM 1510 C C . VAL A 1 199 ? 13.195 2.690 -2.092 1.00 97.69 199 VAL A C 1
ATOM 1512 O O . VAL A 1 199 ? 12.904 2.513 -3.274 1.00 97.69 199 VAL A O 1
ATOM 1515 N N . LEU A 1 200 ? 14.463 2.790 -1.689 1.00 98.12 200 LEU A N 1
ATOM 1516 C CA . LEU A 1 200 ? 15.593 2.675 -2.613 1.00 98.12 200 LEU A CA 1
ATOM 1517 C C . LEU A 1 200 ? 15.683 1.279 -3.238 1.00 98.12 200 LEU A C 1
ATOM 1519 O O . LEU A 1 200 ? 15.960 1.174 -4.432 1.00 98.12 200 LEU A O 1
ATOM 1523 N N . ALA A 1 201 ? 15.417 0.223 -2.468 1.00 97.94 201 ALA A N 1
ATOM 1524 C CA . ALA A 1 201 ? 15.378 -1.143 -2.976 1.00 97.94 201 ALA A CA 1
ATOM 1525 C C . ALA A 1 201 ? 14.190 -1.374 -3.921 1.00 97.94 201 ALA A C 1
ATOM 1527 O O . ALA A 1 201 ? 14.376 -1.920 -5.009 1.00 97.94 201 ALA A O 1
ATOM 1528 N N . ALA A 1 202 ? 12.996 -0.887 -3.564 1.00 97.88 202 ALA A N 1
ATOM 1529 C CA . ALA A 1 202 ? 11.825 -0.949 -4.437 1.00 97.88 202 ALA A CA 1
ATOM 1530 C C . ALA A 1 202 ? 12.065 -0.196 -5.758 1.00 97.88 202 ALA A C 1
ATOM 1532 O O . ALA A 1 202 ? 11.806 -0.716 -6.842 1.00 97.88 202 ALA A O 1
ATOM 1533 N N . GLY A 1 203 ? 12.639 1.008 -5.685 1.00 98.00 203 GLY A N 1
ATOM 1534 C CA . GLY A 1 203 ? 13.006 1.795 -6.859 1.00 98.00 203 GLY A CA 1
ATOM 1535 C C . GLY A 1 203 ? 14.098 1.148 -7.709 1.00 98.00 203 GLY A C 1
ATOM 1536 O O . GLY A 1 203 ? 14.080 1.275 -8.934 1.00 98.00 203 GLY A O 1
ATOM 1537 N N . GLU A 1 204 ? 15.022 0.416 -7.089 1.00 98.19 204 GLU A N 1
ATOM 1538 C CA . GLU A 1 204 ? 16.024 -0.348 -7.821 1.00 98.19 204 GLU A CA 1
ATOM 1539 C C . GLU A 1 204 ? 15.412 -1.516 -8.591 1.00 98.19 204 GLU A C 1
ATOM 1541 O O . GLU A 1 204 ? 15.703 -1.678 -9.778 1.00 98.19 204 GLU A O 1
ATOM 1546 N N . LEU A 1 205 ? 14.535 -2.294 -7.954 1.00 97.75 205 LEU A N 1
ATOM 1547 C CA . LEU A 1 205 ? 13.824 -3.371 -8.637 1.00 97.75 205 LEU A CA 1
ATOM 1548 C C . LEU A 1 205 ? 12.937 -2.820 -9.762 1.00 97.75 205 LEU A C 1
ATOM 1550 O O . LEU A 1 205 ? 12.901 -3.392 -10.848 1.00 97.75 205 LEU A O 1
ATOM 1554 N N . ARG A 1 206 ? 12.322 -1.649 -9.561 1.00 96.88 206 ARG A N 1
ATOM 1555 C CA . ARG A 1 206 ? 11.537 -0.946 -10.586 1.00 96.88 206 ARG A CA 1
ATOM 1556 C C . ARG A 1 206 ? 12.388 -0.591 -11.810 1.00 96.88 206 ARG A C 1
ATOM 1558 O O . ARG A 1 206 ? 12.000 -0.871 -12.942 1.00 96.88 206 ARG A O 1
ATOM 1565 N N . LEU A 1 207 ? 13.578 -0.018 -11.600 1.00 97.75 207 LEU A N 1
ATOM 1566 C CA . LEU A 1 207 ? 14.531 0.289 -12.676 1.00 97.75 207 LEU A CA 1
ATOM 1567 C C . LEU A 1 207 ? 15.047 -0.975 -13.371 1.00 97.75 207 LEU A C 1
ATOM 1569 O O . LEU A 1 207 ? 15.251 -0.967 -14.583 1.00 97.75 207 LEU A O 1
ATOM 1573 N N . THR A 1 208 ? 15.277 -2.050 -12.619 1.00 96.81 208 THR A N 1
ATOM 1574 C CA . THR A 1 208 ? 15.644 -3.364 -13.160 1.00 96.81 208 THR A CA 1
ATOM 1575 C C . THR A 1 208 ? 14.535 -3.923 -14.051 1.00 96.81 208 THR A C 1
ATOM 1577 O O . THR A 1 208 ? 14.813 -4.396 -15.157 1.00 96.81 208 THR A O 1
ATOM 1580 N N . ALA A 1 209 ? 13.280 -3.802 -13.618 1.00 95.00 209 ALA A N 1
ATOM 1581 C CA . ALA A 1 209 ? 12.129 -4.265 -14.371 1.00 95.00 209 ALA A CA 1
ATOM 1582 C C . ALA A 1 209 ? 11.943 -3.486 -15.677 1.00 95.00 209 ALA A C 1
ATOM 1584 O O . ALA A 1 209 ? 11.864 -4.092 -16.743 1.00 95.00 209 ALA A O 1
ATOM 1585 N N . GLN A 1 210 ? 12.016 -2.154 -15.631 1.00 94.44 210 GLN A N 1
ATOM 1586 C CA . GLN A 1 210 ? 11.927 -1.301 -16.825 1.00 94.44 210 GLN A CA 1
ATOM 1587 C C . GLN A 1 210 ? 13.155 -1.390 -17.747 1.00 94.44 210 GLN A C 1
ATOM 1589 O O . GLN A 1 210 ? 13.072 -1.047 -18.923 1.00 94.44 210 GLN A O 1
ATOM 1594 N N . ALA A 1 211 ? 14.299 -1.881 -17.257 1.00 94.00 211 ALA A N 1
ATOM 1595 C CA . ALA A 1 211 ? 15.446 -2.202 -18.110 1.00 94.00 211 ALA A CA 1
ATOM 1596 C C . ALA A 1 211 ? 15.248 -3.490 -18.926 1.00 94.00 211 ALA A C 1
ATOM 1598 O O . ALA A 1 211 ? 16.067 -3.785 -19.798 1.00 94.00 211 ALA A O 1
ATOM 1599 N N . THR A 1 212 ? 14.220 -4.281 -18.615 1.00 90.50 212 THR A N 1
ATOM 1600 C CA . THR A 1 212 ? 14.037 -5.621 -19.166 1.00 90.50 212 THR A CA 1
ATOM 1601 C C . THR A 1 212 ? 12.940 -5.623 -20.210 1.00 90.50 212 THR A C 1
ATOM 1603 O O . THR A 1 212 ? 11.813 -5.205 -19.955 1.00 90.50 212 THR A O 1
ATOM 1606 N N . LEU A 1 213 ? 13.283 -6.116 -21.397 1.00 85.25 213 LEU A N 1
ATOM 1607 C CA . LEU A 1 213 ? 12.341 -6.277 -22.492 1.00 85.25 213 LEU A CA 1
ATOM 1608 C C . LEU A 1 213 ? 11.507 -7.541 -22.291 1.00 85.25 213 LEU A C 1
ATOM 1610 O O . LEU A 1 213 ? 12.069 -8.643 -22.236 1.00 85.25 213 LEU A O 1
ATOM 1614 N N . GLU A 1 214 ? 10.187 -7.399 -22.275 1.00 79.38 214 GLU A N 1
ATOM 1615 C CA . GLU A 1 214 ? 9.262 -8.528 -22.315 1.00 79.38 214 GLU A CA 1
ATOM 1616 C C . GLU A 1 214 ? 8.721 -8.683 -23.742 1.00 79.38 214 GLU A C 1
ATOM 1618 O O . GLU A 1 214 ? 8.317 -7.695 -24.353 1.00 79.38 214 GLU A O 1
ATOM 1623 N N . PRO A 1 215 ? 8.746 -9.891 -24.334 1.00 70.31 215 PRO A N 1
ATOM 1624 C CA . PRO A 1 215 ? 8.193 -10.078 -25.667 1.00 70.31 215 PRO A CA 1
ATOM 1625 C C . PRO A 1 215 ? 6.689 -9.795 -25.635 1.00 70.31 215 PRO A C 1
ATOM 1627 O O . PRO A 1 215 ? 6.024 -10.107 -24.649 1.00 70.31 215 PRO A O 1
ATOM 1630 N N . ASN A 1 216 ? 6.145 -9.258 -26.730 1.00 64.31 216 ASN A N 1
ATOM 1631 C CA . ASN A 1 216 ? 4.721 -8.935 -26.854 1.00 64.31 216 ASN A CA 1
ATOM 1632 C C . ASN A 1 216 ? 3.861 -10.214 -26.941 1.00 64.31 216 ASN A C 1
ATOM 1634 O O . ASN A 1 216 ? 3.412 -10.639 -28.010 1.00 64.31 216 ASN A O 1
ATOM 1638 N N . ALA A 1 217 ? 3.698 -10.873 -25.801 1.00 62.28 217 ALA A N 1
ATOM 1639 C CA . ALA A 1 217 ? 2.962 -12.103 -25.595 1.00 62.28 217 ALA A CA 1
ATOM 1640 C C . ALA A 1 217 ? 2.271 -12.042 -24.230 1.00 62.28 217 ALA A C 1
ATOM 1642 O O . ALA A 1 217 ? 2.793 -11.472 -23.280 1.00 62.28 217 ALA A O 1
ATOM 1643 N N . GLN A 1 218 ? 1.096 -12.664 -24.123 1.00 58.22 218 GLN A N 1
ATOM 1644 C CA . GLN A 1 218 ? 0.460 -12.857 -22.821 1.00 58.22 218 GLN A CA 1
ATOM 1645 C C . GLN A 1 218 ? 1.252 -13.889 -22.016 1.00 58.22 218 GLN A C 1
ATOM 1647 O O . GLN A 1 218 ? 1.718 -14.880 -22.592 1.00 58.22 218 GLN A O 1
ATOM 1652 N N . TRP A 1 219 ? 1.308 -13.710 -20.694 1.00 68.38 219 TRP A N 1
ATOM 1653 C CA . TRP A 1 219 ? 1.973 -14.634 -19.774 1.00 68.38 219 TRP A CA 1
ATOM 1654 C C . TRP A 1 219 ? 3.491 -14.693 -20.008 1.00 68.38 219 TRP A C 1
ATOM 1656 O O . TRP A 1 219 ? 4.041 -15.711 -20.448 1.00 68.38 219 TRP A O 1
ATOM 1666 N N . VAL A 1 220 ? 4.157 -13.579 -19.727 1.00 77.56 220 VAL A N 1
ATOM 1667 C CA . VAL A 1 220 ? 5.615 -13.393 -19.754 1.00 77.56 220 VAL A CA 1
ATOM 1668 C C . VAL A 1 220 ? 6.076 -12.933 -18.370 1.00 77.56 220 VAL A C 1
ATOM 1670 O O . VAL A 1 220 ? 5.242 -12.547 -17.562 1.00 77.56 220 VAL A O 1
ATOM 1673 N N . GLY A 1 221 ? 7.368 -13.057 -18.075 1.00 86.06 221 GLY A N 1
ATOM 1674 C CA . GLY A 1 221 ? 7.895 -12.786 -16.736 1.00 86.06 221 GLY A CA 1
ATOM 1675 C C . GLY A 1 221 ? 8.310 -14.037 -15.961 1.00 86.06 221 GLY A C 1
ATOM 1676 O O . GLY A 1 221 ? 7.867 -15.148 -16.292 1.00 86.06 221 GLY A O 1
ATOM 1677 N N . PRO A 1 222 ? 9.189 -13.880 -14.956 1.00 89.69 222 PRO A N 1
ATOM 1678 C CA . PRO A 1 222 ? 9.491 -14.939 -14.007 1.00 89.69 222 PRO A CA 1
ATOM 1679 C C . PRO A 1 222 ? 8.267 -15.245 -13.129 1.00 89.69 222 PRO A C 1
ATOM 1681 O O . PRO A 1 222 ? 7.390 -14.389 -12.958 1.00 89.69 222 PRO A O 1
ATOM 1684 N N . PRO A 1 223 ? 8.181 -16.461 -12.566 1.00 92.19 223 PRO A N 1
ATOM 1685 C CA . PRO A 1 223 ? 7.337 -16.701 -11.413 1.00 92.19 223 PRO A CA 1
ATOM 1686 C C . PRO A 1 223 ? 7.706 -15.741 -10.279 1.00 92.19 223 PRO A C 1
ATOM 1688 O O . PRO A 1 223 ? 8.867 -15.665 -9.878 1.00 92.19 223 PRO A O 1
ATOM 1691 N N . THR A 1 224 ? 6.707 -15.036 -9.761 1.00 93.06 224 THR A N 1
ATOM 1692 C CA . THR A 1 224 ? 6.884 -14.025 -8.721 1.00 93.06 224 THR A CA 1
ATOM 1693 C C . THR A 1 224 ? 5.804 -14.168 -7.663 1.00 93.06 224 THR A C 1
ATOM 1695 O O . THR A 1 224 ? 4.635 -14.366 -7.995 1.00 93.06 224 THR A O 1
ATOM 1698 N N . SER A 1 225 ? 6.177 -14.019 -6.397 1.00 93.50 225 SER A N 1
ATOM 1699 C CA . SER A 1 225 ? 5.252 -13.805 -5.285 1.00 93.50 225 SER A CA 1
ATOM 1700 C C . SER A 1 225 ? 5.596 -12.495 -4.597 1.00 93.50 225 SER A C 1
ATOM 1702 O O . SER A 1 225 ? 6.746 -12.260 -4.255 1.00 93.50 225 SER A O 1
ATOM 1704 N N . ILE A 1 226 ? 4.600 -11.648 -4.383 1.00 93.25 226 ILE A N 1
ATOM 1705 C CA . ILE A 1 226 ? 4.719 -10.360 -3.715 1.00 93.25 226 ILE A CA 1
ATOM 1706 C C . ILE A 1 226 ? 3.841 -10.411 -2.474 1.00 93.25 226 ILE A C 1
ATOM 1708 O O . ILE A 1 226 ? 2.649 -10.714 -2.553 1.00 93.25 226 ILE A O 1
ATOM 1712 N N . VAL A 1 227 ? 4.427 -10.089 -1.330 1.00 89.00 227 VAL A N 1
ATOM 1713 C CA . VAL A 1 227 ? 3.727 -9.846 -0.077 1.00 89.00 227 VAL A CA 1
ATOM 1714 C C . VAL A 1 227 ? 4.103 -8.454 0.398 1.00 89.00 227 VAL A C 1
ATOM 1716 O O . VAL A 1 227 ? 5.274 -8.121 0.569 1.00 89.00 227 VAL A O 1
ATOM 1719 N N . VAL A 1 228 ? 3.084 -7.634 0.607 1.00 88.88 228 VAL A N 1
ATOM 1720 C CA . VAL A 1 228 ? 3.212 -6.346 1.279 1.00 88.88 228 VAL A CA 1
ATOM 1721 C C . VAL A 1 228 ? 2.390 -6.435 2.540 1.00 88.88 228 VAL A C 1
ATOM 1723 O O . VAL A 1 228 ? 1.172 -6.550 2.448 1.00 88.88 228 VAL A O 1
ATOM 1726 N N . ASP A 1 229 ? 3.030 -6.386 3.700 1.00 86.31 229 ASP A N 1
ATOM 1727 C CA . ASP A 1 229 ? 2.341 -6.319 4.984 1.00 86.31 229 ASP A CA 1
ATOM 1728 C C . ASP A 1 229 ? 2.740 -5.053 5.728 1.00 86.31 229 ASP A C 1
ATOM 1730 O O . ASP A 1 229 ? 3.886 -4.623 5.683 1.00 86.31 229 ASP A O 1
ATOM 1734 N N . TYR A 1 230 ? 1.775 -4.392 6.356 1.00 85.31 230 TYR A N 1
ATOM 1735 C CA . TYR A 1 230 ? 2.074 -3.274 7.233 1.00 85.31 230 TYR A CA 1
ATOM 1736 C C . TYR A 1 230 ? 1.124 -3.216 8.416 1.00 85.31 230 TYR A C 1
ATOM 1738 O O . TYR A 1 230 ? -0.038 -3.640 8.349 1.00 85.31 230 TYR A O 1
ATOM 1746 N N . ARG A 1 231 ? 1.623 -2.661 9.517 1.00 84.81 231 ARG A N 1
ATOM 1747 C CA . ARG A 1 231 ? 0.862 -2.438 10.741 1.00 84.81 231 ARG A CA 1
ATOM 1748 C C . ARG A 1 231 ? 0.589 -0.954 10.936 1.00 84.81 231 ARG A C 1
ATOM 1750 O O . ARG A 1 231 ? 1.495 -0.134 11.017 1.00 84.81 231 ARG A O 1
ATOM 1757 N N . LEU A 1 232 ? -0.685 -0.628 11.116 1.00 89.31 232 LEU A N 1
ATOM 1758 C CA . LEU A 1 232 ? -1.113 0.620 11.731 1.00 89.31 232 LEU A CA 1
ATOM 1759 C C . LEU A 1 232 ? -1.235 0.376 13.232 1.00 89.31 232 LEU A C 1
ATOM 1761 O O . LEU A 1 232 ? -2.211 -0.230 13.685 1.00 89.31 232 LEU A O 1
ATOM 1765 N N . ASP A 1 233 ? -0.226 0.805 13.989 1.00 85.75 233 ASP A N 1
ATOM 1766 C CA . ASP A 1 233 ? -0.305 0.815 15.448 1.00 85.75 233 ASP A CA 1
ATOM 1767 C C . ASP A 1 233 ? -1.310 1.856 15.968 1.00 85.75 233 ASP A C 1
ATOM 1769 O O . ASP A 1 233 ? -1.929 2.581 15.190 1.00 85.75 233 ASP A O 1
ATOM 1773 N N . ASP A 1 234 ? -1.511 1.932 17.286 1.00 87.88 234 ASP A N 1
ATOM 1774 C CA . ASP A 1 234 ? -2.521 2.824 17.878 1.00 87.88 234 ASP A CA 1
ATOM 1775 C C . ASP A 1 234 ? -2.326 4.294 17.477 1.00 87.88 234 ASP A C 1
ATOM 1777 O O . ASP A 1 234 ? -3.290 4.997 17.148 1.00 87.88 234 ASP A O 1
ATOM 1781 N N . ALA A 1 235 ? -1.069 4.743 17.446 1.00 90.62 235 ALA A N 1
ATOM 1782 C CA . ALA A 1 235 ? -0.716 6.101 17.076 1.00 90.62 235 ALA A CA 1
ATOM 1783 C C . ALA A 1 235 ? -0.862 6.318 15.566 1.00 90.62 235 ALA A C 1
ATOM 1785 O O . ALA A 1 235 ? -1.453 7.318 15.157 1.00 90.62 235 ALA A O 1
ATOM 1786 N N . ALA A 1 236 ? -0.375 5.391 14.740 1.00 92.12 236 ALA A N 1
ATOM 1787 C CA . ALA A 1 236 ? -0.509 5.434 13.289 1.00 92.12 236 ALA A CA 1
ATOM 1788 C C . ALA A 1 236 ? -1.986 5.448 12.874 1.00 92.12 236 ALA A C 1
ATOM 1790 O O . ALA A 1 236 ? -2.402 6.295 12.087 1.00 92.12 236 ALA A O 1
ATOM 1791 N N . LEU A 1 237 ? -2.803 4.580 13.472 1.00 92.62 237 LEU A N 1
ATOM 1792 C CA . LEU A 1 237 ? -4.237 4.496 13.224 1.00 92.62 237 LEU A CA 1
ATOM 1793 C C . LEU A 1 237 ? -4.955 5.789 13.619 1.00 92.62 237 LEU A C 1
ATOM 1795 O O . LEU A 1 237 ? -5.817 6.272 12.882 1.00 92.62 237 LEU A O 1
ATOM 1799 N N . ALA A 1 238 ? -4.587 6.378 14.762 1.00 93.56 238 ALA A N 1
ATOM 1800 C CA . ALA A 1 238 ? -5.102 7.678 15.167 1.00 93.56 238 ALA A CA 1
ATOM 1801 C C . ALA A 1 238 ? -4.693 8.789 14.190 1.00 93.56 238 ALA A C 1
ATOM 1803 O O . ALA A 1 238 ? -5.541 9.607 13.853 1.00 93.56 238 ALA A O 1
ATOM 1804 N N . ARG A 1 239 ? -3.446 8.812 13.704 1.00 94.88 239 ARG A N 1
ATOM 1805 C CA . ARG A 1 239 ? -2.984 9.804 12.716 1.00 94.88 239 ARG A CA 1
ATOM 1806 C C . ARG A 1 239 ? -3.741 9.661 11.401 1.00 94.88 239 ARG A C 1
ATOM 1808 O O . ARG A 1 239 ? -4.337 10.634 10.951 1.00 94.88 239 ARG A O 1
ATOM 1815 N N . VAL A 1 240 ? -3.822 8.444 10.855 1.00 96.25 240 VAL A N 1
ATOM 1816 C CA . VAL A 1 240 ? -4.617 8.145 9.656 1.00 96.25 240 VAL A CA 1
ATOM 1817 C C . VAL A 1 240 ? -6.043 8.663 9.859 1.00 96.25 240 VAL A C 1
ATOM 1819 O O . VAL A 1 240 ? -6.472 9.579 9.167 1.00 96.25 240 VAL A O 1
ATOM 1822 N N . LEU A 1 241 ? -6.768 8.194 10.877 1.00 96.94 241 LEU A N 1
ATOM 1823 C CA . LEU A 1 241 ? -8.196 8.498 10.989 1.00 96.94 241 LEU A CA 1
ATOM 1824 C C . LEU A 1 241 ? -8.532 9.888 11.532 1.00 96.94 241 LEU A C 1
ATOM 1826 O O . LEU A 1 241 ? -9.629 10.370 11.267 1.00 96.94 241 LEU A O 1
ATOM 1830 N N . LEU A 1 242 ? -7.667 10.540 12.306 1.00 96.12 242 LEU A N 1
ATOM 1831 C CA . LEU A 1 242 ? -7.994 11.815 12.955 1.00 96.12 242 LEU A CA 1
ATOM 1832 C C . LEU A 1 242 ? -7.314 13.014 12.297 1.00 96.12 242 LEU A C 1
ATOM 1834 O O . LEU A 1 242 ? -7.953 14.072 12.225 1.00 96.12 242 LEU A O 1
ATOM 1838 N N . ASP A 1 243 ? -6.091 12.851 11.789 1.00 96.81 243 ASP A N 1
ATOM 1839 C CA . ASP A 1 243 ? -5.310 13.952 11.216 1.00 96.81 243 ASP A CA 1
ATOM 1840 C C . ASP A 1 243 ? -5.584 14.144 9.720 1.00 96.81 243 ASP A C 1
ATOM 1842 O O . ASP A 1 243 ? -5.457 15.266 9.231 1.00 96.81 243 ASP A O 1
ATOM 1846 N N . HIS A 1 244 ? -6.040 13.097 9.025 1.00 97.50 244 HIS A N 1
ATOM 1847 C CA . HIS A 1 244 ? -6.426 13.165 7.616 1.00 97.50 244 HIS A CA 1
ATOM 1848 C C . HIS A 1 244 ? -7.938 13.229 7.429 1.00 97.50 244 HIS A C 1
ATOM 1850 O O . HIS A 1 244 ? -8.705 12.608 8.172 1.00 97.50 244 HIS A O 1
ATOM 1856 N N . ASP A 1 245 ? -8.382 13.979 6.423 1.00 97.69 245 ASP A N 1
ATOM 1857 C CA . ASP A 1 245 ? -9.785 14.055 6.030 1.00 97.69 245 ASP A CA 1
ATOM 1858 C C . ASP A 1 245 ? -10.093 13.248 4.754 1.00 97.69 245 ASP A C 1
ATOM 1860 O O . ASP A 1 245 ? -9.272 12.496 4.231 1.00 97.69 245 ASP A O 1
ATOM 1864 N N . ALA A 1 246 ? -11.333 13.354 4.272 1.00 97.75 246 ALA A N 1
ATOM 1865 C CA . ALA A 1 246 ? -11.758 12.657 3.064 1.00 97.75 246 ALA A CA 1
ATOM 1866 C C . ALA A 1 246 ? -10.995 13.121 1.813 1.00 97.75 246 ALA A C 1
ATOM 1868 O O . ALA A 1 246 ? -10.750 12.307 0.932 1.00 97.75 246 ALA A O 1
ATOM 1869 N N . ALA A 1 247 ? -10.612 14.399 1.729 1.00 98.25 247 ALA A N 1
ATOM 1870 C CA . ALA A 1 247 ? -9.892 14.948 0.584 1.00 98.25 247 ALA A CA 1
ATOM 1871 C C . ALA A 1 247 ? -8.428 14.485 0.560 1.00 98.25 247 ALA A C 1
ATOM 1873 O O . ALA A 1 247 ? -7.874 14.253 -0.519 1.00 98.25 247 ALA A O 1
ATOM 1874 N N . ASP A 1 248 ? -7.816 14.295 1.731 1.00 98.00 248 ASP A N 1
ATOM 1875 C CA . ASP A 1 248 ? -6.504 13.653 1.837 1.00 98.00 248 ASP A CA 1
ATOM 1876 C C . ASP A 1 248 ? -6.564 12.211 1.312 1.00 98.00 248 ASP A C 1
ATOM 1878 O O . ASP A 1 248 ? -5.751 11.823 0.471 1.00 98.00 248 ASP A O 1
ATOM 1882 N N . PHE A 1 249 ? -7.582 11.443 1.719 1.00 98.19 249 PHE A N 1
ATOM 1883 C CA . PHE A 1 249 ? -7.797 10.086 1.210 1.00 98.19 249 PHE A CA 1
ATOM 1884 C C . PHE A 1 249 ? -8.093 10.063 -0.301 1.00 98.19 249 PHE A C 1
ATOM 1886 O O . PHE A 1 249 ? -7.510 9.257 -1.021 1.00 98.19 249 PHE A O 1
ATOM 1893 N N . GLU A 1 250 ? -8.924 10.977 -0.821 1.00 97.81 250 GLU A N 1
ATOM 1894 C CA . GLU A 1 250 ? -9.137 11.132 -2.273 1.00 97.81 250 GLU A CA 1
ATOM 1895 C C . GLU A 1 250 ? -7.825 11.411 -3.009 1.00 97.81 250 GLU A C 1
ATOM 1897 O O . GLU A 1 250 ? -7.606 10.907 -4.112 1.00 97.81 250 GLU A O 1
ATOM 1902 N N . THR A 1 251 ? -6.948 12.221 -2.418 1.00 97.44 251 THR A N 1
ATOM 1903 C CA . THR A 1 251 ? -5.646 12.552 -3.001 1.00 97.44 251 THR A CA 1
ATOM 1904 C C . THR A 1 251 ? -4.733 11.330 -3.032 1.00 97.44 251 THR A C 1
ATOM 1906 O O . THR A 1 251 ? -4.134 11.063 -4.077 1.00 97.44 251 THR A O 1
ATOM 1909 N N . ALA A 1 252 ? -4.656 10.568 -1.939 1.00 97.44 252 ALA A N 1
ATOM 1910 C CA . ALA A 1 252 ? -3.887 9.325 -1.866 1.00 97.44 252 ALA A CA 1
ATOM 1911 C C . ALA A 1 252 ? -4.376 8.305 -2.909 1.00 97.44 252 ALA A C 1
ATOM 1913 O O . ALA A 1 252 ? -3.592 7.825 -3.729 1.00 97.44 252 ALA A O 1
ATOM 1914 N N . LEU A 1 253 ? -5.692 8.088 -2.963 1.00 95.88 253 LEU A N 1
ATOM 1915 C CA . LEU A 1 253 ? -6.343 7.167 -3.890 1.00 95.88 253 LEU A CA 1
ATOM 1916 C C . LEU A 1 253 ? -6.099 7.540 -5.357 1.00 95.88 253 LEU A C 1
ATOM 1918 O O . LEU A 1 253 ? -5.679 6.708 -6.159 1.00 95.88 253 LEU A O 1
ATOM 1922 N N . ASN A 1 254 ? -6.296 8.812 -5.712 1.00 95.88 254 ASN A N 1
ATOM 1923 C CA . ASN A 1 254 ? -6.020 9.298 -7.064 1.00 95.88 254 ASN A CA 1
ATOM 1924 C C . ASN A 1 254 ? -4.534 9.226 -7.425 1.00 95.88 254 ASN A C 1
ATOM 1926 O O . ASN A 1 254 ? -4.204 9.071 -8.598 1.00 95.88 254 ASN A O 1
ATOM 1930 N N . THR A 1 255 ? -3.633 9.398 -6.456 1.00 95.88 255 THR A N 1
ATOM 1931 C CA . THR A 1 255 ? -2.188 9.320 -6.705 1.00 95.88 255 THR A CA 1
ATOM 1932 C C . THR A 1 255 ? -1.791 7.900 -7.084 1.00 95.88 255 THR A C 1
ATOM 1934 O O . THR A 1 255 ? -1.075 7.731 -8.067 1.00 95.88 255 THR A O 1
ATOM 1937 N N . TYR A 1 256 ? -2.309 6.896 -6.374 1.00 95.44 256 TYR A N 1
ATOM 1938 C CA . TYR A 1 256 ? -2.059 5.499 -6.711 1.00 95.44 256 TYR A CA 1
ATOM 1939 C C . TYR A 1 256 ? -2.713 5.089 -8.039 1.00 95.44 256 TYR A C 1
ATOM 1941 O O . TYR A 1 256 ? -2.026 4.544 -8.896 1.00 95.44 256 TYR A O 1
ATOM 1949 N N . LEU A 1 257 ? -3.986 5.441 -8.281 1.00 93.81 257 LEU A N 1
ATOM 1950 C CA . LEU A 1 257 ? -4.665 5.144 -9.558 1.00 93.81 257 LEU A CA 1
ATOM 1951 C C . LEU A 1 257 ? -3.894 5.682 -10.770 1.00 93.81 257 LEU A C 1
ATOM 1953 O O . LEU A 1 257 ? -3.705 4.983 -11.757 1.00 93.81 257 LEU A O 1
ATOM 1957 N N . LYS A 1 258 ? -3.394 6.919 -10.682 1.00 93.62 258 LYS A N 1
ATOM 1958 C CA . LYS A 1 258 ? -2.579 7.534 -11.742 1.00 93.62 258 LYS A CA 1
ATOM 1959 C C . LYS A 1 258 ? -1.247 6.839 -11.986 1.00 93.62 258 LYS A C 1
ATOM 1961 O O . LYS A 1 258 ? -0.671 7.052 -13.048 1.00 93.62 258 LYS A O 1
ATOM 1966 N N . ALA A 1 259 ? -0.707 6.153 -10.987 1.00 93.06 259 ALA A N 1
ATOM 1967 C CA . ALA A 1 259 ? 0.543 5.425 -11.121 1.00 93.06 259 ALA A CA 1
ATOM 1968 C C . ALA A 1 259 ? 0.294 4.033 -11.700 1.00 93.06 259 ALA A C 1
ATOM 1970 O O . ALA A 1 259 ? 0.981 3.656 -12.638 1.00 93.06 259 ALA A O 1
ATOM 1971 N N . ALA A 1 260 ? -0.728 3.333 -11.202 1.00 91.06 260 ALA A N 1
ATOM 1972 C CA . ALA A 1 260 ? -1.053 1.978 -11.629 1.00 91.06 260 ALA A CA 1
ATOM 1973 C C . ALA A 1 260 ? -1.664 1.909 -13.043 1.00 91.06 260 ALA A C 1
ATOM 1975 O O . ALA A 1 260 ? -1.398 0.978 -13.791 1.00 91.06 260 ALA A O 1
ATOM 1976 N N . GLU A 1 261 ? -2.483 2.891 -13.439 1.00 90.56 261 GLU A N 1
ATOM 1977 C CA . GLU A 1 261 ? -3.243 2.814 -14.700 1.00 90.56 261 GLU A CA 1
ATOM 1978 C C . GLU A 1 261 ? -2.633 3.603 -15.869 1.00 90.56 261 GLU A C 1
ATOM 1980 O O . GLU A 1 261 ? -3.156 3.538 -16.981 1.00 90.56 261 GLU A O 1
ATOM 1985 N N . VAL A 1 262 ? -1.565 4.380 -15.650 1.00 90.81 262 VAL A N 1
ATOM 1986 C CA . VAL A 1 262 ? -0.958 5.172 -16.733 1.00 90.81 262 VAL A CA 1
ATOM 1987 C C . VAL A 1 262 ? -0.149 4.283 -17.672 1.00 90.81 262 VAL A C 1
ATOM 1989 O O . VAL A 1 262 ? 0.630 3.445 -17.221 1.00 90.81 262 VAL A O 1
ATOM 1992 N N . ASP A 1 263 ? -0.261 4.521 -18.979 1.00 88.94 263 ASP A N 1
ATOM 1993 C CA . ASP A 1 263 ? 0.652 3.907 -19.939 1.00 88.94 263 ASP A CA 1
ATOM 1994 C C . ASP A 1 263 ? 2.050 4.532 -19.786 1.00 88.94 263 ASP A C 1
ATOM 1996 O O . ASP A 1 263 ? 2.274 5.720 -20.036 1.00 88.94 263 ASP A O 1
ATOM 2000 N N . ARG A 1 264 ? 3.012 3.736 -19.311 1.00 86.38 264 ARG A N 1
ATOM 2001 C CA . ARG A 1 264 ? 4.384 4.187 -19.022 1.00 86.38 264 ARG A CA 1
ATOM 2002 C C . ARG A 1 264 ? 5.219 4.374 -20.295 1.00 86.38 264 ARG A C 1
ATOM 2004 O O . ARG A 1 264 ? 6.270 5.024 -20.238 1.00 86.38 264 ARG A O 1
ATOM 2011 N N . MET A 1 265 ? 4.745 3.858 -21.430 1.00 85.81 265 MET A N 1
ATOM 2012 C CA . MET A 1 265 ? 5.395 3.957 -22.737 1.00 85.81 265 MET A CA 1
ATOM 2013 C C . MET A 1 265 ? 5.018 5.220 -23.512 1.00 85.81 265 MET A C 1
ATOM 2015 O O . MET A 1 265 ? 5.690 5.563 -24.492 1.00 85.81 265 MET A O 1
ATOM 2019 N N . ASP A 1 266 ? 4.003 5.941 -23.051 1.00 87.62 266 ASP A N 1
ATOM 2020 C CA . ASP A 1 266 ? 3.546 7.175 -23.668 1.00 87.62 266 ASP A CA 1
ATOM 2021 C C . ASP A 1 266 ? 4.500 8.356 -23.446 1.00 87.62 266 ASP A C 1
ATOM 2023 O O . ASP A 1 266 ? 5.336 8.410 -22.534 1.00 87.62 266 ASP A O 1
ATOM 2027 N N . GLY A 1 267 ? 4.387 9.362 -24.318 1.00 86.62 267 GLY A N 1
ATOM 2028 C CA . GLY A 1 267 ? 5.117 10.612 -24.143 1.00 86.62 267 GLY A CA 1
ATOM 2029 C C . GLY A 1 267 ? 4.619 11.394 -22.914 1.00 86.62 267 GLY A C 1
ATOM 2030 O O . GLY A 1 267 ? 3.450 11.288 -22.547 1.00 86.62 267 GLY A O 1
ATOM 2031 N N . PRO A 1 268 ? 5.428 12.295 -22.315 1.00 86.25 268 PRO A N 1
ATOM 2032 C CA . PRO A 1 268 ? 5.030 13.032 -21.108 1.00 86.25 268 PRO A CA 1
ATOM 2033 C C . PRO A 1 268 ? 3.695 13.791 -21.207 1.00 86.25 268 PRO A C 1
ATOM 2035 O O . PRO A 1 268 ? 3.016 13.982 -20.202 1.00 86.25 268 PRO A O 1
ATOM 2038 N N . SER A 1 269 ? 3.321 14.261 -22.403 1.00 89.25 269 SER A N 1
ATOM 2039 C CA . SER A 1 269 ? 2.038 14.935 -22.632 1.00 89.25 269 SER A CA 1
ATOM 2040 C C . SER A 1 269 ? 0.850 13.980 -22.714 1.00 89.25 269 SER A C 1
ATOM 2042 O O . SER A 1 269 ? -0.240 14.361 -22.303 1.00 89.25 269 SER A O 1
ATOM 2044 N N . GLU A 1 270 ? 1.055 12.785 -23.266 1.00 92.25 270 GLU A N 1
ATOM 2045 C CA . GLU A 1 270 ? 0.028 11.743 -23.389 1.00 92.25 270 GLU A CA 1
ATOM 2046 C C . GLU A 1 270 ? -0.230 11.139 -22.009 1.00 92.25 270 GLU A C 1
ATOM 2048 O O . GLU A 1 270 ? -1.343 11.256 -21.511 1.00 92.25 270 GLU A O 1
ATOM 2053 N N . MET A 1 271 ? 0.829 10.752 -21.289 1.00 91.12 271 MET A N 1
ATOM 2054 C CA . MET A 1 271 ? 0.748 10.342 -19.882 1.00 91.12 271 MET A CA 1
ATOM 2055 C C . MET A 1 271 ? 0.003 11.352 -18.992 1.00 91.12 271 MET A C 1
ATOM 2057 O O . MET A 1 271 ? -0.760 10.981 -18.101 1.00 91.12 271 MET A O 1
ATOM 2061 N N . ALA A 1 272 ? 0.243 12.655 -19.183 1.00 91.19 272 ALA A N 1
ATOM 2062 C CA . ALA A 1 272 ? -0.448 13.687 -18.414 1.00 91.19 272 ALA A CA 1
ATOM 2063 C C . ALA A 1 272 ? -1.952 13.734 -18.729 1.00 91.19 272 ALA A C 1
ATOM 2065 O O . ALA A 1 272 ? -2.753 13.890 -17.808 1.00 91.19 272 ALA A O 1
ATOM 2066 N N . ALA A 1 273 ? -2.330 13.582 -20.002 1.00 93.62 273 ALA A N 1
ATOM 2067 C CA . ALA A 1 273 ? -3.727 13.519 -20.420 1.00 93.62 273 ALA A CA 1
ATOM 2068 C C . ALA A 1 273 ? -4.413 12.242 -19.908 1.00 93.62 273 ALA A C 1
ATOM 2070 O O . ALA A 1 273 ? -5.535 12.311 -19.409 1.00 93.62 273 ALA A O 1
ATOM 2071 N N . ASP A 1 274 ? -3.716 11.109 -19.946 1.00 94.12 274 ASP A N 1
ATOM 2072 C CA . ASP A 1 274 ? -4.205 9.826 -19.444 1.00 94.12 274 ASP A CA 1
ATOM 2073 C C . ASP A 1 274 ? -4.471 9.877 -17.945 1.00 94.12 274 ASP A C 1
ATOM 2075 O O . ASP A 1 274 ? -5.545 9.500 -17.484 1.00 94.12 274 ASP A O 1
ATOM 2079 N N . ARG A 1 275 ? -3.558 10.465 -17.168 1.00 94.12 275 ARG A N 1
ATOM 2080 C CA . ARG A 1 275 ? -3.760 10.688 -15.728 1.00 94.12 275 ARG A CA 1
ATOM 2081 C C . ARG A 1 275 ? -4.974 11.555 -15.415 1.00 94.12 275 ARG A C 1
ATOM 2083 O O . ARG A 1 275 ? -5.604 11.364 -14.374 1.00 94.12 275 ARG A O 1
ATOM 2090 N N . GLU A 1 276 ? -5.292 12.532 -16.261 1.00 94.56 276 GLU A N 1
ATOM 2091 C CA . GLU A 1 276 ? -6.521 13.320 -16.120 1.00 94.56 276 GLU A CA 1
ATOM 2092 C C . GLU A 1 276 ? -7.764 12.486 -16.460 1.00 94.56 276 GLU A C 1
ATOM 2094 O O . GLU A 1 276 ? -8.777 12.594 -15.762 1.00 94.56 276 GLU A O 1
ATOM 2099 N N . ALA A 1 277 ? -7.680 11.629 -17.482 1.00 94.00 277 ALA A N 1
ATOM 2100 C CA . ALA A 1 277 ? -8.756 10.729 -17.885 1.00 94.00 277 ALA A CA 1
ATOM 2101 C C . ALA A 1 277 ? -9.058 9.673 -16.806 1.00 94.00 277 ALA A C 1
ATOM 2103 O O . ALA A 1 277 ? -10.213 9.538 -16.410 1.00 94.00 277 ALA A O 1
ATOM 2104 N N . ILE A 1 278 ? -8.025 9.030 -16.250 1.00 93.06 278 ILE A N 1
ATOM 2105 C CA . ILE A 1 278 ? -8.114 8.050 -15.153 1.00 93.06 278 ILE A CA 1
ATOM 2106 C C . ILE A 1 278 ? -8.890 8.635 -13.968 1.00 93.06 278 ILE A C 1
ATOM 2108 O O . ILE A 1 278 ? -9.849 8.040 -13.479 1.00 93.06 278 ILE A O 1
ATOM 2112 N N . VAL A 1 279 ? -8.548 9.855 -13.534 1.00 92.19 279 VAL A N 1
ATOM 2113 C CA . VAL A 1 279 ? -9.266 10.524 -12.431 1.00 92.19 279 VAL A CA 1
ATOM 2114 C C . VAL A 1 279 ? -10.718 10.818 -12.791 1.00 92.19 279 VAL A C 1
ATOM 2116 O O . VAL A 1 279 ? -11.611 10.670 -11.953 1.00 92.19 279 VAL A O 1
ATOM 2119 N N . ALA A 1 280 ? -10.976 11.270 -14.019 1.00 93.12 280 ALA A N 1
ATOM 2120 C CA . ALA A 1 280 ? -12.331 11.568 -14.460 1.00 93.12 280 ALA A CA 1
ATOM 2121 C C . ALA A 1 280 ? -13.207 10.303 -14.462 1.00 93.12 280 ALA A C 1
ATOM 2123 O O . ALA A 1 280 ? -14.333 10.336 -13.945 1.00 93.12 280 ALA A O 1
ATOM 2124 N N . ASP A 1 281 ? -12.670 9.193 -14.963 1.00 92.12 281 ASP A N 1
ATOM 2125 C CA . ASP A 1 281 ? -13.354 7.906 -15.062 1.00 92.12 281 ASP A CA 1
ATOM 2126 C C . ASP A 1 281 ? -13.568 7.266 -13.681 1.00 92.12 281 ASP A C 1
ATOM 2128 O O . ASP A 1 281 ? -14.670 6.794 -13.378 1.00 92.12 281 ASP A O 1
ATOM 2132 N N . ALA A 1 282 ? -12.577 7.359 -12.789 1.00 92.12 282 ALA A N 1
ATOM 2133 C CA . ALA A 1 282 ? -12.652 6.843 -11.423 1.00 92.12 282 ALA A CA 1
ATOM 2134 C C . ALA A 1 282 ? -13.429 7.750 -10.445 1.00 92.12 282 ALA A C 1
ATOM 2136 O O . ALA A 1 282 ? -13.707 7.341 -9.317 1.00 92.12 282 ALA A O 1
ATOM 2137 N N . SER A 1 283 ? -13.836 8.960 -10.848 1.00 93.12 283 SER A N 1
ATOM 2138 C CA . SER A 1 283 ? -14.403 9.991 -9.953 1.00 93.12 283 SER A CA 1
ATOM 2139 C C . SER A 1 283 ? -15.550 9.516 -9.050 1.00 93.12 283 SER A C 1
ATOM 2141 O O . SER A 1 283 ? -15.639 9.915 -7.887 1.00 93.12 283 SER A O 1
ATOM 2143 N N . LYS A 1 284 ? -16.435 8.643 -9.552 1.00 93.25 284 LYS A N 1
ATOM 2144 C CA . LYS A 1 284 ? -17.539 8.076 -8.758 1.00 93.25 284 LYS A CA 1
ATOM 2145 C C . LYS A 1 284 ? -17.061 7.076 -7.711 1.00 93.25 284 LYS A C 1
ATOM 2147 O O . LYS A 1 284 ? -17.591 7.094 -6.603 1.00 93.25 284 LYS A O 1
ATOM 2152 N N . LEU A 1 285 ? -16.106 6.215 -8.069 1.00 93.88 285 LEU A N 1
ATOM 2153 C CA . LEU A 1 285 ? -15.481 5.283 -7.130 1.00 93.88 285 LEU A CA 1
ATOM 2154 C C . LEU A 1 285 ? -14.754 6.075 -6.048 1.00 93.88 285 LEU A C 1
ATOM 2156 O O . LEU A 1 285 ? -14.984 5.830 -4.869 1.00 93.88 285 LEU A O 1
ATOM 2160 N N . VAL A 1 286 ? -1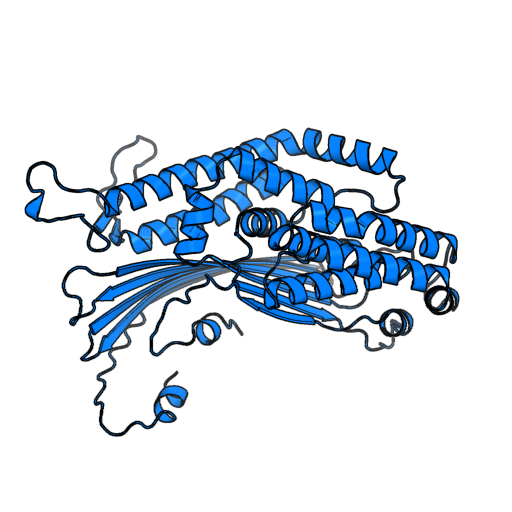3.954 7.068 -6.446 1.00 95.56 286 VAL A N 1
ATOM 2161 C CA . VAL A 1 286 ? -13.158 7.885 -5.522 1.00 95.56 286 VAL A CA 1
ATOM 2162 C C . VAL A 1 286 ? -14.063 8.585 -4.512 1.00 95.56 286 VAL A C 1
ATOM 2164 O O . VAL A 1 286 ? -13.855 8.454 -3.310 1.00 95.56 286 VAL A O 1
ATOM 2167 N N . ALA A 1 287 ? -15.137 9.229 -4.978 1.00 96.12 287 ALA A N 1
ATOM 2168 C CA . ALA A 1 287 ? -16.102 9.884 -4.098 1.00 96.12 287 ALA A CA 1
ATOM 2169 C C . ALA A 1 287 ? -16.831 8.901 -3.159 1.00 96.12 287 ALA A C 1
ATOM 2171 O O . ALA A 1 287 ? -17.158 9.247 -2.021 1.00 96.12 287 ALA A O 1
ATOM 2172 N N . ALA A 1 288 ? -17.114 7.677 -3.616 1.00 96.31 288 ALA A N 1
ATOM 2173 C CA . ALA A 1 288 ? -17.744 6.654 -2.786 1.00 96.31 288 ALA A CA 1
ATOM 2174 C C . ALA A 1 288 ? -16.788 6.139 -1.696 1.00 96.31 288 ALA A C 1
ATOM 2176 O O . ALA A 1 288 ? -17.182 6.065 -0.532 1.00 96.31 288 ALA A O 1
ATOM 2177 N N . ALA A 1 289 ? -15.535 5.852 -2.052 1.00 97.00 289 ALA A N 1
ATOM 2178 C CA . ALA A 1 289 ? -14.504 5.406 -1.120 1.00 97.00 289 ALA A CA 1
ATOM 2179 C C . ALA A 1 289 ? -14.159 6.502 -0.093 1.00 97.00 289 ALA A C 1
ATOM 2181 O O . ALA A 1 289 ? -14.102 6.242 1.106 1.00 97.00 289 ALA A O 1
ATOM 2182 N N . ALA A 1 290 ? -14.050 7.758 -0.530 1.00 97.88 290 ALA A N 1
ATOM 2183 C CA . ALA A 1 290 ? -13.835 8.906 0.350 1.00 97.88 290 ALA A CA 1
ATOM 2184 C C . ALA A 1 290 ? -14.970 9.117 1.354 1.00 97.88 290 ALA A C 1
ATOM 2186 O O . ALA A 1 290 ? -14.737 9.494 2.503 1.00 97.88 290 ALA A O 1
ATOM 2187 N N . LYS A 1 291 ? -16.212 8.831 0.950 1.00 98.19 291 LYS A N 1
ATOM 2188 C CA . LYS A 1 291 ? -17.348 8.849 1.869 1.00 98.19 291 LYS A CA 1
ATOM 2189 C C . LYS A 1 291 ? -17.233 7.754 2.932 1.00 98.19 291 LYS A C 1
ATOM 2191 O O . LYS A 1 291 ? -17.449 8.055 4.102 1.00 98.19 291 LYS A O 1
ATOM 2196 N N . VAL A 1 292 ? -16.880 6.524 2.547 1.00 98.31 292 VAL A N 1
ATOM 2197 C CA . VAL A 1 292 ? -16.627 5.430 3.505 1.00 98.31 292 VAL A CA 1
ATOM 2198 C C . VAL A 1 292 ? -15.544 5.841 4.498 1.00 98.31 292 VAL A C 1
ATOM 2200 O O . VAL A 1 292 ? -15.752 5.747 5.707 1.00 98.31 292 VAL A O 1
ATOM 2203 N N . TYR A 1 293 ? -14.432 6.384 3.998 1.00 98.56 293 TYR A N 1
ATOM 2204 C CA . TYR A 1 293 ? -13.352 6.899 4.831 1.00 98.56 293 TYR A CA 1
ATOM 2205 C C . TYR A 1 293 ? -13.849 7.953 5.829 1.00 98.56 293 TYR A C 1
ATOM 2207 O O . TYR A 1 293 ? -13.607 7.842 7.030 1.00 98.56 293 TYR A O 1
ATOM 2215 N N . ALA A 1 294 ? -14.609 8.946 5.357 1.00 98.56 294 ALA A N 1
ATOM 2216 C CA . ALA A 1 294 ? -15.169 10.004 6.194 1.00 98.56 294 ALA A CA 1
ATOM 2217 C C . ALA A 1 294 ? -16.111 9.467 7.283 1.00 98.56 294 ALA A C 1
ATOM 2219 O O . ALA A 1 294 ? -16.050 9.914 8.432 1.00 98.56 294 ALA A O 1
ATOM 2220 N N . ASP A 1 295 ? -16.985 8.522 6.930 1.00 98.25 295 ASP A N 1
ATOM 2221 C CA . ASP A 1 295 ? -17.947 7.919 7.850 1.00 98.25 295 ASP A CA 1
ATOM 2222 C C . ASP A 1 295 ? -17.217 7.148 8.967 1.00 98.25 295 ASP A C 1
ATOM 2224 O O . ASP A 1 295 ? -17.519 7.341 10.150 1.00 98.25 295 ASP A O 1
ATOM 2228 N N . GLN A 1 296 ? -16.188 6.367 8.623 1.00 97.75 296 GLN A N 1
ATOM 2229 C CA . GLN A 1 296 ? -15.394 5.608 9.596 1.00 97.75 296 GLN A CA 1
ATOM 2230 C C . GLN A 1 296 ? -14.479 6.492 10.441 1.00 97.75 296 GLN A C 1
ATOM 2232 O O . GLN A 1 296 ? -14.409 6.314 11.656 1.00 97.75 296 GLN A O 1
ATOM 2237 N N . ARG A 1 297 ? -13.864 7.522 9.852 1.00 97.56 297 ARG A N 1
ATOM 2238 C CA . ARG A 1 297 ? -13.155 8.578 10.589 1.00 97.56 297 ARG A CA 1
ATOM 2239 C C . ARG A 1 297 ? -14.045 9.213 11.654 1.00 97.56 297 ARG A C 1
ATOM 2241 O O . ARG A 1 297 ? -13.635 9.372 12.804 1.00 97.56 297 ARG A O 1
ATOM 2248 N N . ASN A 1 298 ? -15.275 9.577 11.290 1.00 97.94 298 ASN A N 1
ATOM 2249 C CA . ASN A 1 298 ? -16.221 10.175 12.230 1.00 97.94 298 ASN A CA 1
ATOM 2250 C C . ASN A 1 298 ? -16.575 9.204 13.361 1.00 97.94 298 ASN A C 1
ATOM 2252 O O . ASN A 1 298 ? -16.646 9.618 14.519 1.00 97.94 298 ASN A O 1
ATOM 2256 N N . HIS A 1 299 ? -16.770 7.925 13.043 1.00 95.62 299 HIS A N 1
ATOM 2257 C CA . HIS A 1 299 ? -17.042 6.889 14.034 1.00 95.62 299 HIS A CA 1
ATOM 2258 C C . HIS A 1 299 ? -15.853 6.686 14.985 1.00 95.62 299 HIS A C 1
ATOM 2260 O O . HIS A 1 299 ? -16.024 6.730 16.204 1.00 95.62 299 HIS A O 1
ATOM 2266 N N . TYR A 1 300 ? -14.635 6.574 14.451 1.00 96.31 300 TYR A N 1
ATOM 2267 C CA . TYR A 1 300 ? -13.408 6.462 15.238 1.00 96.31 300 TYR A CA 1
ATOM 2268 C C . TYR A 1 300 ? -13.226 7.668 16.169 1.00 96.31 300 TYR A C 1
ATOM 2270 O O . TYR A 1 300 ? -12.993 7.515 17.370 1.00 96.31 300 TYR A O 1
ATOM 2278 N N . GLY A 1 301 ? -13.432 8.880 15.645 1.00 96.25 301 GLY A N 1
ATOM 2279 C CA . GLY A 1 301 ? -13.371 10.117 16.420 1.00 96.25 301 GLY A CA 1
ATOM 2280 C C . GLY A 1 301 ? -14.396 10.185 17.554 1.00 96.25 301 GLY A C 1
ATOM 2281 O O . GLY A 1 301 ? -14.085 10.716 18.619 1.00 96.25 301 GLY A O 1
ATOM 2282 N N . GLN A 1 302 ? -15.594 9.618 17.379 1.00 94.69 302 GLN A N 1
ATOM 2283 C CA . GLN A 1 302 ? -16.588 9.517 18.456 1.00 94.69 302 GLN A CA 1
ATOM 2284 C C . GLN A 1 302 ? -16.130 8.581 19.577 1.00 94.69 302 GLN A C 1
ATOM 2286 O O . GLN A 1 302 ? -16.345 8.898 20.747 1.00 94.69 302 GLN A O 1
ATOM 2291 N N . ILE A 1 303 ? -15.473 7.467 19.240 1.00 93.31 303 ILE A N 1
ATOM 2292 C CA . ILE A 1 303 ? -14.942 6.521 20.229 1.00 93.31 303 ILE A CA 1
ATOM 2293 C C . ILE A 1 303 ? -13.799 7.169 21.021 1.00 93.31 303 ILE A C 1
ATOM 2295 O O . ILE A 1 303 ? -13.835 7.173 22.249 1.00 93.31 303 ILE A O 1
ATOM 2299 N N . VAL A 1 304 ? -12.842 7.810 20.342 1.00 92.25 304 VAL A N 1
ATOM 2300 C CA . VAL A 1 304 ? -11.738 8.536 21.001 1.00 92.25 304 VAL A CA 1
ATOM 2301 C C . VAL A 1 304 ? -12.261 9.697 21.857 1.00 92.25 304 VAL A C 1
ATOM 2303 O O . VAL A 1 304 ? -11.775 9.942 22.962 1.00 92.25 304 VAL A O 1
ATOM 2306 N N . ALA A 1 305 ? -13.287 10.415 21.391 1.00 91.75 305 ALA A N 1
ATOM 2307 C CA . ALA A 1 305 ? -13.929 11.459 22.186 1.00 91.75 305 ALA A CA 1
ATOM 2308 C C . ALA A 1 305 ? -14.634 10.896 23.430 1.00 91.75 305 ALA A C 1
ATOM 2310 O O . ALA A 1 305 ? -14.651 11.563 24.465 1.00 91.75 305 ALA A O 1
ATOM 2311 N N . ALA A 1 306 ? -15.196 9.684 23.348 1.00 90.25 306 ALA A N 1
ATOM 2312 C CA . ALA A 1 306 ? -15.784 8.998 24.492 1.00 90.25 306 ALA A CA 1
ATOM 2313 C C . ALA A 1 306 ? -14.718 8.574 25.514 1.00 90.25 306 ALA A C 1
ATOM 2315 O O . ALA A 1 306 ? -14.937 8.765 26.707 1.00 90.25 306 ALA A O 1
ATOM 2316 N N . GLU A 1 307 ? -13.552 8.086 25.076 1.00 87.69 307 GLU A N 1
ATOM 2317 C CA . GLU A 1 307 ? -12.420 7.779 25.970 1.00 87.69 307 GLU A CA 1
ATOM 2318 C C . GLU A 1 307 ? -11.995 9.016 26.776 1.00 87.69 307 GLU A C 1
ATOM 2320 O O . GLU A 1 307 ? -11.790 8.929 27.984 1.00 87.69 307 GLU A O 1
ATOM 2325 N N . ARG A 1 308 ? -11.957 10.188 26.130 1.00 88.31 308 ARG A N 1
ATOM 2326 C CA . ARG A 1 308 ? -11.578 11.472 26.751 1.00 88.31 308 ARG A CA 1
ATOM 2327 C C . ARG A 1 308 ? -12.730 12.190 27.455 1.00 88.31 308 ARG A C 1
ATOM 2329 O O . ARG A 1 308 ? -12.583 13.329 27.905 1.00 88.31 308 ARG A O 1
ATOM 2336 N N . TRP A 1 309 ? -13.915 11.585 27.512 1.00 88.56 309 TRP A N 1
ATOM 2337 C CA . TRP A 1 309 ? -15.075 12.251 28.084 1.00 88.56 309 TRP A CA 1
ATOM 2338 C C . TRP A 1 309 ? -14.980 12.293 29.609 1.00 88.56 309 TRP A C 1
ATOM 2340 O O . TRP A 1 309 ? -14.813 11.267 30.266 1.00 88.56 309 TRP A O 1
ATOM 2350 N N . VAL A 1 310 ? -15.146 13.488 30.175 1.00 87.56 310 VAL A N 1
ATOM 2351 C CA . VAL A 1 310 ? -15.233 13.715 31.622 1.00 87.56 310 VAL A CA 1
ATOM 2352 C C . VAL A 1 310 ? -16.687 13.983 31.985 1.00 87.56 310 VAL A C 1
ATOM 2354 O O . VAL A 1 310 ? -17.313 14.879 31.412 1.00 87.56 310 VAL A O 1
ATOM 2357 N N . MET A 1 311 ? -17.221 13.251 32.967 1.00 85.88 311 MET A N 1
ATOM 2358 C CA . MET A 1 311 ? -18.576 13.480 33.478 1.00 85.88 311 MET A CA 1
ATOM 2359 C C . MET A 1 311 ? -18.702 14.896 34.054 1.00 85.88 311 MET A C 1
ATOM 2361 O O . MET A 1 311 ? -18.105 15.174 35.094 1.00 85.88 311 MET A O 1
ATOM 2365 N N . PRO A 1 312 ? -19.532 15.794 33.484 1.00 90.44 312 PRO A N 1
ATOM 2366 C CA . PRO A 1 312 ? -19.636 17.164 33.987 1.00 90.44 312 PRO A CA 1
ATOM 2367 C C . PRO A 1 312 ? -20.161 17.243 35.425 1.00 90.44 312 PRO A C 1
ATOM 2369 O O . PRO A 1 312 ? -19.836 18.179 36.151 1.00 90.44 312 PRO A O 1
ATOM 2372 N N . GLN A 1 313 ? -20.993 16.278 35.834 1.00 91.19 313 GLN A N 1
ATOM 2373 C CA . GLN A 1 313 ? -21.523 16.198 37.197 1.00 91.19 313 GLN A CA 1
ATOM 2374 C C . GLN A 1 313 ? -20.535 15.571 38.190 1.00 91.19 313 GLN A C 1
ATOM 2376 O O . GLN A 1 313 ? -20.720 15.747 39.391 1.00 91.19 313 GLN A O 1
ATOM 2381 N N . HIS A 1 314 ? -19.519 14.861 37.690 1.00 85.12 314 HIS A N 1
ATOM 2382 C CA . HIS A 1 314 ? -18.545 14.109 38.478 1.00 85.12 314 HIS A CA 1
ATOM 2383 C C . HIS A 1 314 ? -17.123 14.241 37.896 1.00 85.12 314 HIS A C 1
ATOM 2385 O O . HIS A 1 314 ? -16.524 13.236 37.502 1.00 85.12 314 HIS A O 1
ATOM 2391 N N . PRO A 1 315 ? -16.569 15.467 37.798 1.00 85.50 315 PRO A N 1
ATOM 2392 C CA . PRO A 1 315 ? -15.237 15.685 37.232 1.00 85.50 315 PRO A CA 1
ATOM 2393 C C . PRO A 1 315 ? -14.122 15.015 38.048 1.00 85.50 315 PRO A C 1
ATOM 2395 O O . PRO A 1 315 ? -13.042 14.765 37.524 1.00 85.50 315 PRO A O 1
ATOM 2398 N N . GLU A 1 316 ? -14.378 14.696 39.319 1.00 84.06 316 GLU A N 1
ATOM 2399 C CA . GLU A 1 316 ? -13.470 13.945 40.186 1.00 84.06 316 GLU A CA 1
ATOM 2400 C C . GLU A 1 316 ? -13.209 12.507 39.719 1.00 84.06 316 GLU A C 1
ATOM 2402 O O . GLU A 1 316 ? -12.241 11.902 40.171 1.00 84.06 316 GLU A O 1
ATOM 2407 N N . LEU A 1 317 ? -14.056 11.960 38.838 1.00 79.50 317 LEU A N 1
ATOM 2408 C CA . LEU A 1 317 ? -13.872 10.623 38.267 1.00 79.50 317 LEU A CA 1
ATOM 2409 C C . LEU A 1 317 ? -12.847 10.599 37.124 1.00 79.50 317 LEU A C 1
ATOM 2411 O O . LEU A 1 317 ? -12.467 9.515 36.695 1.00 79.50 317 LEU A O 1
ATOM 2415 N N . GLY A 1 318 ? -12.392 11.768 36.659 1.00 83.31 318 GLY A N 1
ATOM 2416 C CA . GLY A 1 318 ? -11.483 11.881 35.523 1.00 83.31 318 GLY A CA 1
ATOM 2417 C C . GLY A 1 318 ? -12.157 11.562 34.188 1.00 83.31 318 GLY A C 1
ATOM 2418 O O . GLY A 1 318 ? -13.385 11.579 34.059 1.00 83.31 318 GLY A O 1
ATOM 2419 N N . GLU A 1 319 ? -11.332 11.322 33.173 1.00 85.31 319 GLU A N 1
ATOM 2420 C CA . GLU A 1 319 ? -11.787 10.803 31.884 1.00 85.31 319 GLU A CA 1
ATOM 2421 C C . GLU A 1 319 ? -12.311 9.369 32.054 1.00 85.31 319 GLU A C 1
ATOM 2423 O O . GLU A 1 319 ? -11.815 8.618 32.896 1.00 85.31 319 GLU A O 1
ATOM 2428 N N . LEU A 1 320 ? -13.296 8.965 31.244 1.00 81.94 320 LEU A N 1
ATOM 2429 C CA . LEU A 1 320 ? -13.747 7.568 31.201 1.00 81.94 320 LEU A CA 1
ATOM 2430 C C . LEU A 1 320 ? -12.579 6.604 30.945 1.00 81.94 320 LEU A C 1
ATOM 2432 O O . LEU A 1 320 ? -12.526 5.512 31.524 1.00 81.94 320 LEU A O 1
ATOM 2436 N N . GLY A 1 321 ? -11.655 7.029 30.081 1.00 79.62 321 GLY A N 1
ATOM 2437 C CA . GLY A 1 321 ? -10.494 6.275 29.650 1.00 79.62 321 GLY A CA 1
ATOM 2438 C C . GLY A 1 321 ? -10.866 4.955 28.980 1.00 79.62 321 GLY A C 1
ATOM 2439 O O . GLY A 1 321 ? -12.025 4.650 28.689 1.00 79.62 321 GLY A O 1
ATOM 2440 N N . SER A 1 322 ? -9.862 4.107 28.799 1.00 76.69 322 SER A N 1
ATOM 2441 C CA . SER A 1 322 ? -10.003 2.807 28.133 1.00 76.69 322 SER A CA 1
ATOM 2442 C C . SER A 1 322 ? -10.860 1.798 28.916 1.00 76.69 322 SER A C 1
ATOM 2444 O O . SER A 1 322 ? -11.191 0.733 28.404 1.00 76.69 322 SER A O 1
ATOM 2446 N N . ARG A 1 323 ? -11.225 2.104 30.173 1.00 75.31 323 ARG A N 1
ATOM 2447 C CA . ARG A 1 323 ? -12.074 1.251 31.030 1.00 75.31 323 ARG A CA 1
ATOM 2448 C C . ARG A 1 323 ? -13.556 1.307 30.648 1.00 75.31 323 ARG A C 1
ATOM 2450 O O . ARG A 1 323 ? -14.334 0.496 31.151 1.00 75.31 323 ARG A O 1
ATOM 2457 N N . ALA A 1 324 ? -13.958 2.261 29.813 1.00 81.81 324 ALA A N 1
ATOM 2458 C CA . ALA A 1 324 ? -15.326 2.337 29.332 1.00 81.81 324 ALA A CA 1
ATOM 2459 C C . ALA A 1 324 ? -15.690 1.155 28.422 1.00 81.81 324 ALA A C 1
ATOM 2461 O O . ALA A 1 324 ? -14.851 0.551 27.750 1.00 81.81 324 ALA A O 1
ATOM 2462 N N . ILE A 1 325 ? -16.983 0.835 28.431 1.00 84.12 325 ILE A N 1
ATOM 2463 C CA . ILE A 1 325 ? -17.576 -0.246 27.650 1.00 84.12 325 ILE A CA 1
ATOM 2464 C C . ILE A 1 325 ? -18.552 0.379 26.656 1.00 84.12 325 ILE A C 1
ATOM 2466 O O . ILE A 1 325 ? -19.486 1.078 27.055 1.00 84.12 325 ILE A O 1
ATOM 2470 N N . GLU A 1 326 ? -18.347 0.110 25.369 1.00 84.94 326 GLU A N 1
ATOM 2471 C CA . GLU A 1 326 ? -19.353 0.349 24.339 1.00 84.94 326 GLU A CA 1
ATOM 2472 C C . GLU A 1 326 ? -20.422 -0.741 24.453 1.00 84.94 326 GLU A C 1
ATOM 2474 O O . GLU A 1 326 ? -20.101 -1.929 24.513 1.00 84.94 326 GLU A O 1
ATOM 2479 N N . ILE A 1 327 ? -21.694 -0.339 24.455 1.00 85.19 327 ILE A N 1
ATOM 2480 C CA . ILE A 1 327 ? -22.822 -1.254 24.284 1.00 85.19 327 ILE A CA 1
ATOM 2481 C C . ILE A 1 327 ? -23.493 -0.904 22.960 1.00 85.19 327 ILE A C 1
ATOM 2483 O O . ILE A 1 327 ? -24.132 0.145 22.844 1.00 85.19 327 ILE A O 1
ATOM 2487 N N . ARG A 1 328 ? -23.345 -1.779 21.963 1.00 84.44 328 ARG A N 1
ATOM 2488 C CA . ARG A 1 328 ? -23.960 -1.615 20.645 1.00 84.44 328 ARG A CA 1
ATOM 2489 C C . ARG A 1 328 ? -25.222 -2.456 20.569 1.00 84.44 328 ARG A C 1
ATOM 2491 O O . ARG A 1 328 ? -25.200 -3.640 20.891 1.00 84.44 328 ARG A O 1
ATOM 2498 N N . PHE A 1 329 ? -26.306 -1.842 20.111 1.00 86.94 329 PHE A N 1
ATOM 2499 C CA . PHE A 1 329 ? -27.553 -2.541 19.845 1.00 86.94 329 PHE A CA 1
ATOM 2500 C C . PHE A 1 329 ? -27.817 -2.547 18.339 1.00 86.94 329 PHE A C 1
ATOM 2502 O O . PHE A 1 329 ? -27.957 -1.462 17.762 1.00 86.94 329 PHE A O 1
ATOM 2509 N N . PRO A 1 330 ? -27.884 -3.718 17.689 1.00 85.25 330 PRO A N 1
ATOM 2510 C CA . PRO A 1 330 ? -28.308 -3.779 16.302 1.00 85.25 330 PRO A CA 1
ATOM 2511 C C . PRO A 1 330 ? -29.783 -3.391 16.184 1.00 85.25 330 PRO A C 1
ATOM 2513 O O . PRO A 1 330 ? -30.570 -3.497 17.134 1.00 85.25 330 PRO A O 1
ATOM 2516 N N . VAL A 1 331 ? -30.143 -2.903 15.001 1.00 86.62 331 VAL A N 1
ATOM 2517 C CA . VAL A 1 331 ? -31.514 -2.529 14.663 1.00 86.62 331 VAL A CA 1
ATOM 2518 C C . VAL A 1 331 ? -31.973 -3.298 13.432 1.00 86.62 331 VAL A C 1
ATOM 2520 O O . VAL A 1 331 ? -31.185 -3.528 12.516 1.00 86.62 331 VAL A O 1
ATOM 2523 N N . ASP A 1 332 ? -33.243 -3.691 13.409 1.00 86.81 332 ASP A N 1
ATOM 2524 C CA . ASP A 1 332 ? -33.844 -4.351 12.248 1.00 86.81 332 ASP A CA 1
ATOM 2525 C C . ASP A 1 332 ? -34.149 -3.361 11.102 1.00 86.81 332 ASP A C 1
ATOM 2527 O O . ASP A 1 332 ? -33.885 -2.155 11.182 1.00 86.81 332 ASP A O 1
ATOM 2531 N N . SER A 1 333 ? -34.742 -3.867 10.015 1.00 87.12 333 SER A N 1
ATOM 2532 C CA . SER A 1 333 ? -35.157 -3.051 8.865 1.00 87.12 333 SER A CA 1
ATOM 2533 C C . SER A 1 333 ? -36.166 -1.950 9.216 1.00 87.12 333 SER A C 1
ATOM 2535 O O . SER A 1 333 ? -36.232 -0.942 8.513 1.00 87.12 333 SER A O 1
ATOM 2537 N N . ASP A 1 334 ? -36.919 -2.117 10.305 1.00 91.38 334 ASP A N 1
ATOM 2538 C CA . ASP A 1 334 ? -37.889 -1.148 10.822 1.00 91.38 334 ASP A CA 1
ATOM 2539 C C . ASP A 1 334 ? -37.267 -0.194 11.862 1.00 91.38 334 ASP A C 1
ATOM 2541 O O . ASP A 1 334 ? -37.961 0.650 12.436 1.00 91.38 334 ASP A O 1
ATOM 2545 N N . ARG A 1 335 ? -35.942 -0.270 12.067 1.00 86.38 335 ARG A N 1
ATOM 2546 C CA . ARG A 1 335 ? -35.166 0.461 13.084 1.00 86.38 335 ARG A CA 1
ATOM 2547 C C . ARG A 1 335 ? -35.554 0.112 14.522 1.00 86.38 335 ARG A C 1
ATOM 2549 O O . ARG A 1 335 ? -35.329 0.910 15.436 1.00 86.38 335 ARG A O 1
ATOM 2556 N N . THR A 1 336 ? -36.126 -1.065 14.739 1.00 89.25 336 THR A N 1
ATOM 2557 C CA . THR A 1 336 ? -36.408 -1.586 16.075 1.00 89.25 336 THR A CA 1
ATOM 2558 C C . THR A 1 336 ? -35.133 -2.161 16.667 1.00 89.25 336 THR A C 1
ATOM 2560 O O . THR A 1 336 ? -34.409 -2.899 16.005 1.00 89.25 336 THR A O 1
ATOM 2563 N N . VAL A 1 337 ? -34.861 -1.831 17.928 1.00 87.94 337 VAL A N 1
ATOM 2564 C CA . VAL A 1 337 ? -33.686 -2.321 18.652 1.00 87.94 337 VAL A CA 1
ATOM 2565 C C . VAL A 1 337 ? -33.828 -3.811 18.954 1.00 87.94 337 VAL A C 1
ATOM 2567 O O . VAL A 1 337 ? -34.789 -4.225 19.605 1.00 87.94 337 VAL A O 1
ATOM 2570 N N . ILE A 1 338 ? -32.837 -4.601 18.545 1.00 87.44 338 ILE A N 1
ATOM 2571 C CA . ILE A 1 338 ? -32.757 -6.034 18.828 1.00 87.44 338 ILE A CA 1
ATOM 2572 C C . ILE A 1 338 ? -31.868 -6.226 20.060 1.00 87.44 338 ILE A C 1
ATOM 2574 O O . ILE A 1 338 ? -30.655 -6.401 19.974 1.00 87.44 338 ILE A O 1
ATOM 2578 N N . TYR A 1 339 ? -32.473 -6.154 21.246 1.00 84.31 339 TYR A N 1
ATOM 2579 C CA . TYR A 1 339 ? -31.738 -6.227 22.517 1.00 84.31 339 TYR A CA 1
ATOM 2580 C C . TYR A 1 339 ? -30.978 -7.544 22.725 1.00 84.31 339 TYR A C 1
ATOM 2582 O O . TYR A 1 339 ? -29.969 -7.558 23.424 1.00 84.31 339 TYR A O 1
ATOM 2590 N N . GLU A 1 340 ? -31.466 -8.640 22.144 1.00 80.75 340 GLU A N 1
ATOM 2591 C CA . GLU A 1 340 ? -30.887 -9.984 22.295 1.00 80.75 340 GLU A CA 1
ATOM 2592 C C . GLU A 1 340 ? -29.535 -10.132 21.587 1.00 80.75 340 GLU A C 1
ATOM 2594 O O . GLU A 1 340 ? -28.746 -11.002 21.943 1.00 80.75 340 GLU A O 1
ATOM 2599 N N . GLU A 1 341 ? -29.247 -9.245 20.637 1.00 82.94 341 GLU A N 1
ATOM 2600 C CA . GLU A 1 341 ? -28.000 -9.205 19.875 1.00 82.94 341 GLU A CA 1
ATOM 2601 C C . GLU A 1 341 ? -27.090 -8.051 20.334 1.00 82.94 341 GLU A C 1
ATOM 2603 O O . GLU A 1 341 ? -26.152 -7.666 19.636 1.00 82.94 341 GLU A O 1
ATOM 2608 N N . ALA A 1 342 ? -27.365 -7.464 21.505 1.00 79.56 342 ALA A N 1
ATOM 2609 C CA . ALA A 1 342 ? -26.530 -6.408 22.055 1.00 79.56 342 ALA A CA 1
ATOM 2610 C C . ALA A 1 342 ? -25.119 -6.928 22.361 1.00 79.56 342 ALA A C 1
ATOM 2612 O O . ALA A 1 342 ? -24.946 -7.940 23.044 1.00 79.56 342 ALA A O 1
ATOM 2613 N N . VAL A 1 343 ? -24.108 -6.192 21.906 1.00 82.25 343 VAL A N 1
ATOM 2614 C CA . VAL A 1 343 ? -22.697 -6.525 22.126 1.00 82.25 343 VAL A CA 1
ATOM 2615 C C . VAL A 1 343 ? -22.090 -5.499 23.070 1.00 82.25 343 VAL A C 1
ATOM 2617 O O . VAL A 1 343 ? -22.248 -4.295 22.871 1.00 82.25 343 VAL A O 1
ATOM 2620 N N . ALA A 1 344 ? -21.394 -5.984 24.097 1.00 82.12 344 ALA A N 1
ATOM 2621 C CA . ALA A 1 344 ? -20.591 -5.167 24.996 1.00 82.12 344 ALA A CA 1
ATOM 2622 C C . ALA A 1 344 ? -19.104 -5.399 24.705 1.00 82.12 344 ALA A C 1
ATOM 2624 O O . ALA A 1 344 ? -18.670 -6.549 24.637 1.00 82.12 344 ALA A O 1
ATOM 2625 N N . ARG A 1 345 ? -18.329 -4.323 24.551 1.00 85.06 345 ARG A N 1
ATOM 2626 C CA . ARG A 1 345 ? -16.887 -4.389 24.253 1.00 85.06 345 ARG A CA 1
ATOM 2627 C C . ARG A 1 345 ? -16.118 -3.205 24.823 1.00 85.06 345 ARG A C 1
ATOM 2629 O O . ARG A 1 345 ? -16.715 -2.178 25.134 1.00 85.06 345 ARG A O 1
ATOM 2636 N N . SER A 1 346 ? -14.800 -3.338 24.961 1.00 86.38 346 SER A N 1
ATOM 2637 C CA . SER A 1 346 ? -13.949 -2.203 25.342 1.00 86.38 346 SER A CA 1
ATOM 2638 C C . SER A 1 346 ? -13.890 -1.162 24.219 1.00 86.38 346 SER A C 1
ATOM 2640 O O . SER A 1 346 ? -14.094 -1.486 23.047 1.00 86.38 346 SER A O 1
ATOM 2642 N N . LEU A 1 347 ? -13.574 0.091 24.562 1.00 89.00 347 LEU A N 1
ATOM 2643 C CA . LEU A 1 347 ? -13.389 1.139 23.550 1.00 89.00 347 LEU A CA 1
ATOM 2644 C C . LEU A 1 347 ? -12.195 0.849 22.624 1.00 89.00 347 LEU A C 1
ATOM 2646 O O . LEU A 1 347 ? -12.304 1.079 21.425 1.00 89.00 347 LEU A O 1
ATOM 2650 N N . ALA A 1 348 ? -11.124 0.223 23.125 1.00 88.19 348 ALA A N 1
ATOM 2651 C CA . ALA A 1 348 ? -10.013 -0.253 22.294 1.00 88.19 348 ALA A CA 1
ATOM 2652 C C . ALA A 1 348 ? -10.465 -1.295 21.253 1.00 88.19 348 ALA A C 1
ATOM 2654 O O . ALA A 1 348 ? -10.097 -1.218 20.081 1.00 88.19 348 ALA A O 1
ATOM 2655 N N . GLN A 1 349 ? -11.329 -2.236 21.652 1.00 85.75 349 GLN A N 1
ATOM 2656 C CA . GLN A 1 349 ? -11.912 -3.204 20.723 1.00 85.75 349 GLN A CA 1
ATOM 2657 C C . GLN A 1 349 ? -12.824 -2.521 19.697 1.00 85.75 349 GLN A C 1
ATOM 2659 O O . GLN A 1 349 ? -12.800 -2.890 18.527 1.00 85.75 349 GLN A O 1
ATOM 2664 N N . ALA A 1 350 ? -13.592 -1.505 20.102 1.00 90.81 350 ALA A N 1
ATOM 2665 C CA . ALA A 1 350 ? -14.405 -0.717 19.177 1.00 90.81 350 ALA A CA 1
ATOM 2666 C C . ALA A 1 350 ? -13.541 0.060 18.164 1.00 90.81 350 ALA A C 1
ATOM 2668 O O . ALA A 1 350 ? -13.871 0.079 16.981 1.00 90.81 350 ALA A O 1
ATOM 2669 N N . ARG A 1 351 ? -12.410 0.643 18.595 1.00 92.31 351 ARG A N 1
ATOM 2670 C CA . ARG A 1 351 ? -11.442 1.324 17.715 1.00 92.31 351 ARG A CA 1
ATOM 2671 C C . ARG A 1 351 ? -10.850 0.374 16.673 1.00 92.31 351 ARG A C 1
ATOM 2673 O O . ARG A 1 351 ? -10.868 0.697 15.488 1.00 92.31 351 ARG A O 1
ATOM 2680 N N . SER A 1 352 ? -10.396 -0.806 17.100 1.00 89.00 352 SER A N 1
ATOM 2681 C CA . SER A 1 352 ? -9.872 -1.834 16.188 1.00 89.00 352 SER A CA 1
ATOM 2682 C C . SER A 1 352 ? -10.937 -2.303 15.193 1.00 89.00 352 SER A C 1
ATOM 2684 O O . SER A 1 352 ? -10.665 -2.386 13.999 1.00 89.00 352 SER A O 1
ATOM 2686 N N . GLN A 1 353 ? -12.175 -2.501 15.656 1.00 91.56 353 GLN A N 1
ATOM 2687 C CA . GLN A 1 353 ? -13.271 -2.915 14.786 1.00 91.56 353 GLN A CA 1
ATOM 2688 C C . GLN A 1 353 ? -13.617 -1.855 13.729 1.00 91.56 353 GLN A C 1
ATOM 2690 O O . GLN A 1 353 ? -13.811 -2.195 12.568 1.00 91.56 353 GLN A O 1
ATOM 2695 N N . VAL A 1 354 ? -13.681 -0.573 14.104 1.00 95.06 354 VAL A N 1
ATOM 2696 C CA . VAL A 1 354 ? -13.913 0.526 13.147 1.00 95.06 354 VAL A CA 1
ATOM 2697 C C . VAL A 1 354 ? -12.830 0.549 12.069 1.00 95.06 354 VAL A C 1
ATOM 2699 O O . VAL A 1 354 ? -13.125 0.745 10.894 1.00 95.06 354 VAL A O 1
ATOM 2702 N N . ALA A 1 355 ? -11.581 0.293 12.452 1.00 94.44 355 ALA A N 1
ATOM 2703 C CA . ALA A 1 355 ? -10.468 0.244 11.518 1.00 94.44 355 ALA A CA 1
ATOM 2704 C C . ALA A 1 355 ? -10.526 -0.974 10.577 1.00 94.44 355 ALA A C 1
ATOM 2706 O O . ALA A 1 355 ? -10.258 -0.836 9.386 1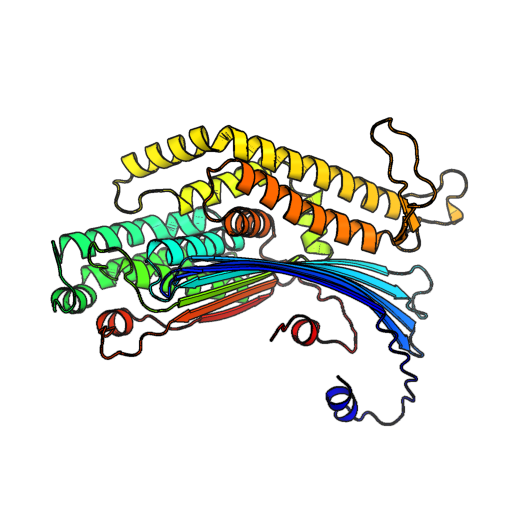.00 94.44 355 ALA A O 1
ATOM 2707 N N . THR A 1 356 ? -10.941 -2.150 11.055 1.00 91.50 356 THR A N 1
ATOM 2708 C CA . THR A 1 356 ? -11.175 -3.305 10.171 1.00 91.50 356 THR A CA 1
ATOM 2709 C C . THR A 1 356 ? -12.406 -3.124 9.279 1.00 91.50 356 THR A C 1
ATOM 2711 O O . THR A 1 356 ? -12.353 -3.469 8.103 1.00 91.50 356 THR A O 1
ATOM 2714 N N . GLU A 1 357 ? -13.487 -2.524 9.797 1.00 95.44 357 GLU A N 1
ATOM 2715 C CA . GLU A 1 357 ? -14.697 -2.205 9.023 1.00 95.44 357 GLU A CA 1
ATOM 2716 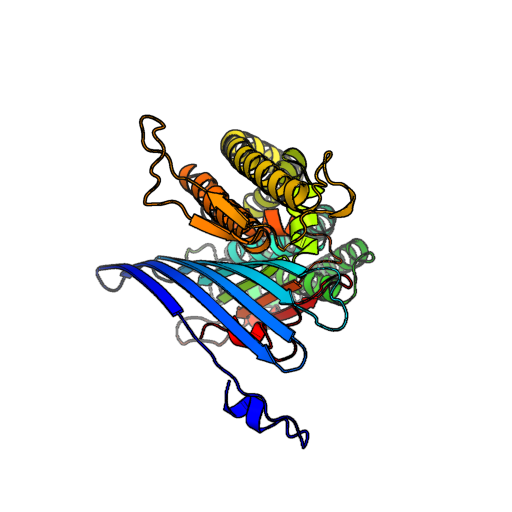C C . GLU A 1 357 ? -14.402 -1.172 7.925 1.00 95.44 357 GLU A C 1
ATOM 2718 O O . GLU A 1 357 ? -15.003 -1.232 6.855 1.00 95.44 357 GLU A O 1
ATOM 2723 N N . LEU A 1 358 ? -13.469 -0.242 8.164 1.00 97.44 358 LEU A N 1
ATOM 2724 C CA . LEU A 1 358 ? -12.962 0.670 7.142 1.00 97.44 358 LEU A CA 1
ATOM 2725 C C . LEU A 1 358 ? -12.320 -0.087 5.982 1.00 97.44 358 LEU A C 1
ATOM 2727 O O . LEU A 1 358 ? -12.693 0.166 4.840 1.00 97.44 358 LEU A O 1
ATOM 2731 N N . VAL A 1 359 ? -11.385 -1.002 6.260 1.00 96.19 359 VAL A N 1
ATOM 2732 C CA . VAL A 1 359 ? -10.718 -1.793 5.211 1.00 96.19 359 VAL A CA 1
ATOM 2733 C C . VAL A 1 359 ? -11.752 -2.571 4.399 1.00 96.19 359 VAL A C 1
ATOM 2735 O O . VAL A 1 359 ? -11.775 -2.460 3.175 1.00 96.19 359 VAL A O 1
ATOM 2738 N N . ASP A 1 360 ? -12.658 -3.282 5.072 1.00 95.56 360 ASP A N 1
ATOM 2739 C CA . ASP A 1 360 ? -13.672 -4.104 4.407 1.00 95.56 360 ASP A CA 1
ATOM 2740 C C . ASP A 1 360 ? -14.613 -3.264 3.528 1.00 95.56 360 ASP A C 1
ATOM 2742 O O . ASP A 1 360 ? -14.842 -3.592 2.366 1.00 95.56 360 ASP A O 1
ATOM 2746 N N . GLN A 1 361 ? -15.130 -2.143 4.046 1.00 96.75 361 GLN A N 1
ATOM 2747 C CA . GLN A 1 361 ? -16.049 -1.284 3.290 1.00 96.75 361 GLN A CA 1
ATOM 2748 C C . GLN A 1 361 ? -15.362 -0.558 2.133 1.00 96.75 361 GLN A C 1
ATOM 2750 O O . GLN A 1 361 ? -16.002 -0.302 1.111 1.00 96.75 361 GLN A O 1
ATOM 2755 N N . LEU A 1 362 ? -14.081 -0.207 2.280 1.00 96.75 362 LEU A N 1
ATOM 2756 C CA . LEU A 1 362 ? -13.306 0.368 1.188 1.00 96.75 362 LEU A CA 1
ATOM 2757 C C . LEU A 1 362 ? -13.124 -0.655 0.064 1.00 96.75 362 LEU A C 1
ATOM 2759 O O . LEU A 1 362 ? -13.398 -0.309 -1.082 1.00 96.75 362 LEU A O 1
ATOM 2763 N N . ILE A 1 363 ? -12.743 -1.895 0.392 1.00 94.56 363 ILE A N 1
ATOM 2764 C CA . ILE A 1 363 ? -12.582 -2.983 -0.587 1.00 94.56 363 ILE A CA 1
ATOM 2765 C C . ILE A 1 363 ? -13.911 -3.284 -1.288 1.00 94.56 363 ILE A C 1
ATOM 2767 O O . ILE A 1 363 ? -13.954 -3.384 -2.511 1.00 94.56 363 ILE A O 1
ATOM 2771 N N . ASP A 1 364 ? -15.017 -3.357 -0.545 1.00 93.25 364 ASP A N 1
ATOM 2772 C CA . ASP A 1 364 ? -16.342 -3.596 -1.125 1.00 93.25 364 ASP A CA 1
ATOM 2773 C C . ASP A 1 364 ? -16.747 -2.501 -2.124 1.00 93.25 364 ASP A C 1
ATOM 2775 O O . ASP A 1 364 ? -17.315 -2.788 -3.180 1.00 93.25 364 ASP A O 1
ATOM 2779 N N . VAL A 1 365 ? -16.477 -1.231 -1.805 1.00 93.69 365 VAL A N 1
ATOM 2780 C CA . VAL A 1 365 ? -16.815 -0.105 -2.687 1.00 93.69 365 VAL A CA 1
ATOM 2781 C C . VAL A 1 365 ? -15.912 -0.055 -3.919 1.00 93.69 365 VAL A C 1
ATOM 2783 O O . VAL A 1 365 ? -16.396 0.292 -5.001 1.00 93.69 365 VAL A O 1
ATOM 2786 N N . THR A 1 366 ? -14.628 -0.394 -3.782 1.00 89.94 366 THR A N 1
ATOM 2787 C CA . THR A 1 366 ? -13.688 -0.411 -4.910 1.00 89.94 366 THR A CA 1
ATOM 2788 C C . THR A 1 366 ? -13.889 -1.619 -5.828 1.00 89.94 366 THR A C 1
ATOM 2790 O O . THR A 1 366 ? -13.711 -1.475 -7.034 1.00 89.94 366 THR A O 1
ATOM 2793 N N . ASP A 1 367 ? -14.339 -2.764 -5.307 1.00 87.06 367 ASP A N 1
ATOM 2794 C CA . ASP A 1 367 ? -14.689 -3.955 -6.097 1.00 87.06 367 ASP A CA 1
ATOM 2795 C C . ASP A 1 367 ? -15.990 -3.745 -6.901 1.00 87.06 367 ASP A C 1
ATOM 2797 O O . ASP A 1 367 ? -16.062 -3.973 -8.112 1.00 87.06 367 ASP A O 1
ATOM 2801 N N . GLN A 1 368 ? -17.036 -3.211 -6.258 1.00 79.31 368 GLN A N 1
ATOM 2802 C CA . GLN A 1 368 ? -18.361 -3.032 -6.874 1.00 79.31 368 GLN A CA 1
ATOM 2803 C C . GLN A 1 368 ? -18.390 -2.055 -8.055 1.00 79.31 368 GLN A C 1
ATOM 2805 O O . GLN A 1 368 ? -19.344 -2.057 -8.841 1.00 79.31 368 GLN A O 1
ATOM 2810 N N . SER A 1 369 ? -17.383 -1.198 -8.187 1.00 65.00 369 SER A N 1
ATOM 2811 C CA . SER A 1 369 ? -17.305 -0.243 -9.287 1.00 65.00 369 SER A CA 1
ATOM 2812 C C . SER A 1 369 ? -16.952 -0.903 -10.627 1.00 65.00 369 SER A C 1
ATOM 2814 O O . SER A 1 369 ? -17.136 -0.274 -11.674 1.00 65.00 369 SER A O 1
ATOM 2816 N N . GLY A 1 370 ? -16.410 -2.130 -10.606 1.00 62.03 370 GLY A N 1
ATOM 2817 C CA . GLY A 1 370 ? -15.877 -2.828 -11.779 1.00 62.03 370 GLY A CA 1
ATOM 2818 C C . GLY A 1 370 ? -14.717 -2.101 -12.470 1.00 62.03 370 GLY A C 1
ATOM 2819 O O . GLY A 1 370 ? -14.398 -2.429 -13.611 1.00 62.03 370 GLY A O 1
ATOM 2820 N N . THR A 1 371 ? -14.145 -1.079 -11.823 1.00 60.00 371 THR A N 1
ATOM 2821 C CA . THR A 1 371 ? -13.080 -0.226 -12.379 1.00 60.00 371 THR A CA 1
ATOM 2822 C C . THR A 1 371 ? -11.700 -0.680 -11.915 1.00 60.00 371 THR A C 1
ATOM 2824 O O . THR A 1 371 ? -10.765 -0.630 -12.700 1.00 60.00 371 THR A O 1
ATOM 2827 N N . SER A 1 372 ? -11.578 -1.183 -10.682 1.00 63.25 372 SER A N 1
ATOM 2828 C CA . SER A 1 372 ? -10.316 -1.712 -10.159 1.00 63.25 372 SER A CA 1
ATOM 2829 C C . SER A 1 372 ? -10.238 -3.225 -10.362 1.00 63.25 372 SER A C 1
ATOM 2831 O O . SER A 1 372 ? -11.159 -3.949 -9.990 1.00 63.25 372 SER A O 1
ATOM 2833 N N . LYS A 1 373 ? -9.135 -3.711 -10.945 1.00 72.94 373 LYS A N 1
ATOM 2834 C CA . LYS A 1 373 ? -8.841 -5.154 -11.036 1.00 72.94 373 LYS A CA 1
ATOM 2835 C C . LYS A 1 373 ? -8.346 -5.741 -9.706 1.00 72.94 373 LYS A C 1
ATOM 2837 O O . LYS A 1 373 ? -8.515 -6.936 -9.489 1.00 72.94 373 LYS A O 1
ATOM 2842 N N . HIS A 1 374 ? -7.782 -4.893 -8.842 1.00 87.56 374 HIS A N 1
ATOM 2843 C CA . HIS A 1 374 ? -7.148 -5.253 -7.570 1.00 87.56 374 HIS A CA 1
ATOM 2844 C C . HIS A 1 374 ? -7.584 -4.266 -6.470 1.00 87.56 374 HIS A C 1
ATOM 2846 O O . HIS A 1 374 ? -6.815 -3.379 -6.076 1.00 87.56 374 HIS A O 1
ATOM 2852 N N . PRO A 1 375 ? -8.844 -4.356 -5.995 1.00 91.69 375 PRO A N 1
ATOM 2853 C CA . PRO A 1 375 ? -9.386 -3.437 -4.993 1.00 91.69 375 PRO A CA 1
ATOM 2854 C C . PRO A 1 375 ? -8.557 -3.416 -3.702 1.00 91.69 375 PRO A C 1
ATOM 2856 O O . PRO A 1 375 ? -8.425 -2.365 -3.077 1.00 91.69 375 PRO A O 1
ATOM 2859 N N . GLU A 1 376 ? -7.956 -4.543 -3.325 1.00 93.44 376 GLU A N 1
ATOM 2860 C CA . GLU A 1 376 ? -7.072 -4.666 -2.170 1.00 93.44 376 GLU A CA 1
ATOM 2861 C C . GLU A 1 376 ? -5.806 -3.810 -2.272 1.00 93.44 376 GLU A C 1
ATOM 2863 O O . GLU A 1 376 ? -5.467 -3.129 -1.305 1.00 93.44 376 GLU A O 1
ATOM 2868 N N . GLN A 1 377 ? -5.148 -3.775 -3.436 1.00 94.62 377 GLN A N 1
ATOM 2869 C CA . GLN A 1 377 ? -3.954 -2.955 -3.665 1.00 94.62 377 GLN A CA 1
ATOM 2870 C C . GLN A 1 377 ? -4.316 -1.473 -3.577 1.00 94.62 377 GLN A C 1
ATOM 2872 O O . GLN A 1 377 ? -3.678 -0.701 -2.861 1.00 94.62 377 GLN A O 1
ATOM 2877 N N . LEU A 1 378 ? -5.414 -1.096 -4.238 1.00 94.12 378 LEU A N 1
ATOM 2878 C CA . LEU A 1 378 ? -5.925 0.267 -4.240 1.00 94.12 378 LEU A CA 1
ATOM 2879 C C . LEU A 1 378 ? -6.186 0.783 -2.816 1.00 94.12 378 LEU A C 1
ATOM 2881 O O . LEU A 1 378 ? -5.814 1.911 -2.489 1.00 94.12 378 LEU A O 1
ATOM 2885 N N . VAL A 1 379 ? -6.792 -0.036 -1.954 1.00 96.25 379 VAL A N 1
ATOM 2886 C CA . VAL A 1 379 ? -7.054 0.327 -0.553 1.00 96.25 379 VAL A CA 1
ATOM 2887 C C . VAL A 1 379 ? -5.770 0.339 0.274 1.00 96.25 379 VAL A C 1
ATOM 2889 O O . VAL A 1 379 ? -5.537 1.304 1.003 1.00 96.25 379 VAL A O 1
ATOM 2892 N N . ALA A 1 380 ? -4.923 -0.685 0.144 1.00 96.25 380 ALA A N 1
ATOM 2893 C CA . ALA A 1 380 ? -3.691 -0.820 0.919 1.00 96.25 380 ALA A CA 1
ATOM 2894 C C . ALA A 1 380 ? -2.734 0.346 0.685 1.00 96.25 380 ALA A C 1
ATOM 2896 O O . ALA A 1 380 ? -2.338 1.025 1.630 1.00 96.25 380 ALA A O 1
ATOM 2897 N N . TYR A 1 381 ? -2.422 0.651 -0.572 1.00 97.62 381 TYR A N 1
ATOM 2898 C CA . TYR A 1 381 ? -1.472 1.714 -0.888 1.00 97.62 381 TYR A CA 1
ATOM 2899 C C . TYR A 1 381 ? -2.014 3.107 -0.579 1.00 97.62 381 TYR A C 1
ATOM 2901 O O . TYR A 1 381 ? -1.252 3.986 -0.178 1.00 97.62 381 TYR A O 1
ATOM 2909 N N . SER A 1 382 ? -3.332 3.306 -0.675 1.00 97.25 382 SER A N 1
ATOM 2910 C CA . SER A 1 382 ? -3.955 4.577 -0.288 1.00 97.25 382 SER A CA 1
ATOM 2911 C C . SER A 1 382 ? -3.905 4.810 1.219 1.00 97.25 382 SER A C 1
ATOM 2913 O O . SER A 1 382 ? -3.620 5.923 1.652 1.00 97.25 382 SER A O 1
ATOM 2915 N N . LEU A 1 383 ? -4.157 3.777 2.030 1.00 97.50 383 LEU A N 1
ATOM 2916 C CA . LEU A 1 383 ? -4.044 3.874 3.488 1.00 97.50 383 LEU A CA 1
ATOM 2917 C C . LEU A 1 383 ? -2.580 3.992 3.936 1.00 97.50 383 LEU A C 1
ATOM 2919 O O . LEU A 1 383 ? -2.282 4.780 4.835 1.00 97.50 383 LEU A O 1
ATOM 2923 N N . LEU A 1 384 ? -1.661 3.270 3.288 1.00 97.00 384 LEU A N 1
ATOM 2924 C CA . LEU A 1 384 ? -0.225 3.399 3.537 1.00 97.00 384 LEU A CA 1
ATOM 2925 C C . LEU A 1 384 ? 0.262 4.826 3.247 1.00 97.00 384 LEU A C 1
ATOM 2927 O O . LEU A 1 384 ? 0.964 5.395 4.071 1.00 97.00 384 LEU A O 1
ATOM 2931 N N . ALA A 1 385 ? -0.191 5.452 2.155 1.00 97.25 385 ALA A N 1
ATOM 2932 C CA . ALA A 1 385 ? 0.167 6.831 1.806 1.00 97.25 385 ALA A CA 1
ATOM 2933 C C . ALA A 1 385 ? -0.343 7.898 2.796 1.00 97.25 385 ALA A C 1
ATOM 2935 O O . ALA A 1 385 ? 0.165 9.020 2.803 1.00 97.25 385 ALA A O 1
ATOM 2936 N N . LEU A 1 386 ? -1.338 7.573 3.630 1.00 97.19 386 LEU A N 1
ATOM 2937 C CA . LEU A 1 386 ? -1.777 8.422 4.745 1.00 97.19 386 LEU A CA 1
ATOM 2938 C C . LEU A 1 386 ? -0.995 8.157 6.038 1.00 97.19 386 LEU A C 1
ATOM 2940 O O . LEU A 1 386 ? -1.199 8.845 7.036 1.00 97.19 386 LEU A O 1
ATOM 2944 N N . THR A 1 387 ? -0.119 7.155 6.054 1.00 94.94 387 THR A N 1
ATOM 2945 C CA . THR A 1 387 ? 0.687 6.813 7.224 1.00 94.94 387 THR A CA 1
ATOM 2946 C C . THR A 1 387 ? 1.977 7.628 7.195 1.00 94.94 387 THR A C 1
ATOM 2948 O O . THR A 1 387 ? 2.751 7.523 6.244 1.00 94.94 387 THR A O 1
ATOM 2951 N N . PRO A 1 388 ? 2.261 8.455 8.217 1.00 91.38 388 PRO A N 1
ATOM 2952 C CA . PRO A 1 388 ? 3.511 9.204 8.258 1.00 91.38 388 PRO A CA 1
ATOM 2953 C C . PRO A 1 388 ? 4.714 8.265 8.252 1.00 91.38 388 PRO A C 1
ATOM 2955 O O . PRO A 1 388 ? 4.700 7.263 8.962 1.00 91.38 388 PRO A O 1
ATOM 2958 N N . ALA A 1 389 ? 5.785 8.632 7.543 1.00 88.12 389 ALA A N 1
ATOM 2959 C CA . ALA A 1 389 ? 6.980 7.794 7.420 1.00 88.12 389 ALA A CA 1
ATOM 2960 C C . ALA A 1 389 ? 7.589 7.365 8.767 1.00 88.12 389 ALA A C 1
ATOM 2962 O O . ALA A 1 389 ? 8.095 6.254 8.892 1.00 88.12 389 ALA A O 1
ATOM 2963 N N . SER A 1 390 ? 7.491 8.214 9.797 1.00 89.31 390 SER A N 1
ATOM 2964 C CA . SER A 1 390 ? 7.960 7.885 11.146 1.00 89.31 390 SER A CA 1
ATOM 2965 C C . SER A 1 390 ? 7.105 6.829 11.856 1.00 89.31 390 SER A C 1
ATOM 2967 O O . SER A 1 390 ? 7.568 6.249 12.825 1.00 89.31 390 SER A O 1
ATOM 2969 N N . SER A 1 391 ? 5.889 6.551 11.389 1.00 90.00 391 SER A N 1
ATOM 2970 C CA . SER A 1 391 ? 4.961 5.545 11.930 1.00 90.00 391 SER A CA 1
ATOM 2971 C C . SER A 1 391 ? 4.814 4.312 11.039 1.00 90.00 391 SER A C 1
ATOM 2973 O O . SER A 1 391 ? 3.910 3.512 11.263 1.00 90.00 391 SER A O 1
ATOM 2975 N N . ILE A 1 392 ? 5.650 4.168 10.011 1.00 86.44 392 ILE A N 1
ATOM 2976 C CA . ILE A 1 392 ? 5.593 3.015 9.114 1.00 86.44 392 ILE A CA 1
ATOM 2977 C C . ILE A 1 392 ? 6.153 1.787 9.820 1.00 86.44 392 ILE A C 1
ATOM 2979 O O . ILE A 1 392 ? 7.260 1.824 10.337 1.00 86.44 392 ILE A O 1
ATOM 2983 N N . ASP A 1 393 ? 5.402 0.700 9.782 1.00 85.31 393 ASP A N 1
ATOM 2984 C CA . ASP A 1 393 ? 5.830 -0.647 10.136 1.00 85.31 393 ASP A CA 1
ATOM 2985 C C . ASP A 1 393 ? 5.414 -1.529 8.960 1.00 85.31 393 ASP A C 1
ATOM 2987 O O . ASP A 1 393 ? 4.222 -1.778 8.791 1.00 85.31 393 ASP A O 1
ATOM 2991 N N . LEU A 1 394 ? 6.357 -1.830 8.067 1.00 87.00 394 LEU A N 1
ATOM 2992 C CA . LEU A 1 394 ? 6.092 -2.347 6.722 1.00 87.00 394 LEU A CA 1
ATOM 2993 C C . LEU A 1 394 ? 7.128 -3.398 6.335 1.00 87.00 394 LEU A C 1
ATOM 2995 O O . LEU A 1 394 ? 8.329 -3.125 6.370 1.00 87.00 394 LEU A O 1
ATOM 2999 N N . ARG A 1 395 ? 6.662 -4.544 5.842 1.00 88.56 395 ARG A N 1
ATOM 3000 C CA . ARG A 1 395 ? 7.465 -5.520 5.114 1.00 88.56 395 ARG A CA 1
ATOM 3001 C C . ARG A 1 395 ? 7.103 -5.527 3.632 1.00 88.56 395 ARG A C 1
ATOM 3003 O O . ARG A 1 395 ? 5.932 -5.504 3.250 1.00 88.56 395 ARG A O 1
ATOM 3010 N N . LEU A 1 396 ? 8.131 -5.602 2.798 1.00 90.00 396 LEU A N 1
ATOM 3011 C CA . LEU A 1 396 ? 8.042 -5.918 1.380 1.00 90.00 396 LEU A CA 1
ATOM 3012 C C . LEU A 1 396 ? 8.837 -7.200 1.132 1.00 90.00 396 LEU A C 1
ATOM 3014 O O . LEU A 1 396 ? 10.061 -7.200 1.261 1.00 90.00 396 LEU A O 1
ATOM 3018 N N . ASP A 1 397 ? 8.132 -8.257 0.751 1.00 91.31 397 ASP A N 1
ATOM 3019 C CA . ASP A 1 397 ? 8.698 -9.539 0.346 1.00 91.31 397 ASP A CA 1
ATOM 3020 C C . ASP A 1 397 ? 8.344 -9.775 -1.127 1.00 91.31 397 ASP A C 1
ATOM 3022 O O . ASP A 1 397 ? 7.174 -9.843 -1.499 1.00 91.31 397 ASP A O 1
ATOM 3026 N N . VAL A 1 398 ? 9.352 -9.811 -1.987 1.00 94.12 398 VAL A N 1
ATOM 3027 C CA . VAL A 1 398 ? 9.235 -10.075 -3.418 1.00 94.12 398 VAL A CA 1
ATOM 3028 C C . VAL A 1 398 ? 10.113 -11.275 -3.710 1.00 94.12 398 VAL A C 1
ATOM 3030 O O . VAL A 1 398 ? 11.329 -11.140 -3.808 1.00 94.12 398 VAL A O 1
ATOM 3033 N N . ASP A 1 399 ? 9.504 -12.441 -3.867 1.00 95.06 399 ASP A N 1
ATOM 3034 C CA . ASP A 1 399 ? 10.198 -13.659 -4.256 1.00 95.06 399 ASP A CA 1
ATOM 3035 C C . ASP A 1 399 ? 10.138 -13.834 -5.773 1.00 95.06 399 ASP A C 1
ATOM 3037 O O . ASP A 1 399 ? 9.054 -13.882 -6.353 1.00 95.06 399 ASP A O 1
ATOM 3041 N N . LEU A 1 400 ? 11.304 -13.902 -6.414 1.00 93.38 400 LEU A N 1
ATOM 3042 C CA . LEU A 1 400 ?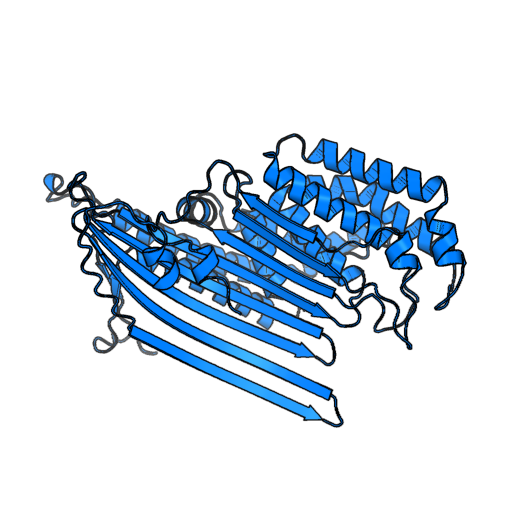 11.481 -13.988 -7.859 1.00 93.38 400 LEU A CA 1
ATOM 3043 C C . LEU A 1 400 ? 12.212 -15.286 -8.207 1.00 93.38 400 LEU A C 1
ATOM 3045 O O . LEU A 1 400 ? 13.412 -15.419 -7.958 1.00 93.38 400 LEU A O 1
ATOM 3049 N N . ASP A 1 401 ? 11.517 -16.219 -8.856 1.00 92.44 401 ASP A N 1
ATOM 3050 C CA . ASP A 1 401 ? 12.145 -17.422 -9.398 1.00 92.44 401 ASP A CA 1
ATOM 3051 C C . ASP A 1 401 ? 12.686 -17.130 -10.798 1.00 92.44 401 ASP A C 1
ATOM 3053 O O . ASP A 1 401 ? 11.974 -17.126 -11.801 1.00 92.44 401 ASP A O 1
ATOM 3057 N N . VAL A 1 402 ? 13.983 -16.857 -10.859 1.00 91.06 402 VAL A N 1
ATOM 3058 C CA . VAL A 1 402 ? 14.702 -16.641 -12.113 1.00 91.06 402 VAL A CA 1
ATOM 3059 C C . VAL A 1 402 ? 15.564 -17.841 -12.478 1.00 91.06 402 VAL A C 1
ATOM 3061 O O . VAL A 1 402 ? 16.533 -17.662 -13.210 1.00 91.06 402 VAL A O 1
ATOM 3064 N N . ASP A 1 403 ? 15.275 -19.050 -11.989 1.00 88.19 403 ASP A N 1
ATOM 3065 C CA . ASP A 1 403 ? 15.990 -20.259 -12.401 1.00 88.19 403 ASP A CA 1
ATOM 3066 C C . ASP A 1 403 ? 15.480 -20.778 -13.752 1.00 88.19 403 ASP A C 1
ATOM 3068 O O . ASP A 1 403 ? 14.280 -20.888 -14.004 1.00 88.19 403 ASP A O 1
ATOM 3072 N N . ASP A 1 404 ? 16.407 -21.136 -14.648 1.00 81.94 404 ASP A N 1
ATOM 3073 C CA . ASP A 1 404 ? 16.032 -21.657 -15.965 1.00 81.94 404 ASP A CA 1
ATOM 3074 C C . ASP A 1 404 ? 15.221 -22.946 -15.831 1.00 81.94 404 ASP A C 1
ATOM 3076 O O . ASP A 1 404 ? 15.614 -23.907 -15.159 1.00 81.94 404 ASP A O 1
ATOM 3080 N N . THR A 1 405 ? 14.119 -23.006 -16.568 1.00 74.38 405 THR A N 1
ATOM 3081 C CA . THR A 1 405 ? 13.335 -24.227 -16.713 1.00 74.38 405 THR A CA 1
ATOM 3082 C C . THR A 1 405 ? 13.565 -24.824 -18.095 1.00 74.38 405 THR A C 1
ATOM 3084 O O . THR A 1 405 ? 14.197 -24.244 -18.976 1.00 74.38 405 THR A O 1
ATOM 3087 N N . TRP A 1 406 ? 13.040 -26.024 -18.328 1.00 70.00 406 TRP A N 1
ATOM 3088 C CA . TRP A 1 406 ? 13.093 -26.626 -19.659 1.00 70.00 406 TRP A CA 1
ATOM 3089 C C . TRP A 1 406 ? 12.192 -25.899 -20.683 1.00 70.00 406 TRP A C 1
ATOM 3091 O O . TRP A 1 406 ? 12.339 -26.148 -21.879 1.00 70.00 406 TRP A O 1
ATOM 3101 N N . GLU A 1 407 ? 11.278 -25.027 -20.229 1.00 68.50 407 GLU A N 1
ATOM 3102 C CA . GLU A 1 407 ? 10.350 -24.250 -21.066 1.00 68.50 407 GLU A CA 1
ATOM 3103 C C . GLU A 1 407 ? 10.760 -22.775 -21.232 1.00 68.50 407 GLU A C 1
ATOM 3105 O O . GLU A 1 407 ? 10.341 -22.149 -22.206 1.00 68.50 407 GLU A O 1
ATOM 3110 N N . GLN A 1 408 ? 11.547 -22.207 -20.309 1.00 71.88 408 GLN A N 1
ATOM 3111 C CA . GLN A 1 408 ? 11.853 -20.772 -20.257 1.00 71.88 408 GLN A CA 1
ATOM 3112 C C . GLN A 1 408 ? 13.307 -20.506 -19.840 1.00 71.88 408 GLN A C 1
ATOM 3114 O O . GLN A 1 408 ? 13.819 -21.130 -18.913 1.00 71.88 408 GLN A O 1
ATOM 3119 N N . ASP A 1 409 ? 13.942 -19.553 -20.528 1.00 79.12 409 ASP A N 1
ATOM 3120 C CA . ASP A 1 409 ? 15.272 -19.018 -20.215 1.00 79.12 409 ASP A CA 1
ATOM 3121 C C . ASP A 1 409 ? 15.128 -17.645 -19.555 1.00 79.12 409 ASP A C 1
ATOM 3123 O O . ASP A 1 409 ? 14.547 -16.720 -20.137 1.00 79.12 409 ASP A O 1
ATOM 3127 N N . PHE A 1 410 ? 15.669 -17.522 -18.345 1.00 87.31 410 PHE A N 1
ATOM 3128 C CA . PHE A 1 410 ? 15.635 -16.307 -17.536 1.00 87.31 410 PHE A CA 1
ATOM 3129 C C . PHE A 1 410 ? 17.013 -15.628 -17.440 1.00 87.31 410 PHE A C 1
ATOM 3131 O O . PHE A 1 410 ? 17.229 -14.775 -16.575 1.00 87.31 410 PHE A O 1
ATOM 3138 N N . SER A 1 411 ? 17.954 -15.952 -18.339 1.00 86.31 411 SER A N 1
ATOM 3139 C CA . SER A 1 411 ? 19.303 -15.361 -18.383 1.00 86.31 411 SER A CA 1
ATOM 3140 C C . SER A 1 411 ? 19.298 -13.834 -18.334 1.00 86.31 411 SER A C 1
ATOM 3142 O O . SER A 1 411 ? 20.059 -13.241 -17.570 1.00 86.31 411 SER A O 1
ATOM 3144 N N . HIS A 1 412 ? 18.414 -13.212 -19.106 1.00 87.00 412 HIS A N 1
ATOM 3145 C CA . HIS A 1 412 ? 18.273 -11.768 -19.232 1.00 87.00 412 HIS A CA 1
ATOM 3146 C C . HIS A 1 412 ? 17.690 -11.119 -17.973 1.00 87.00 412 HIS A C 1
ATOM 3148 O O . HIS A 1 412 ? 18.156 -10.047 -17.598 1.00 87.00 412 HIS A O 1
ATOM 3154 N N . TYR A 1 413 ? 16.768 -11.776 -17.254 1.00 91.56 413 TYR A N 1
ATOM 3155 C CA . TYR A 1 413 ? 16.306 -11.304 -15.940 1.00 91.56 413 TYR A CA 1
ATOM 3156 C C . TYR A 1 413 ? 17.462 -11.325 -14.926 1.00 91.56 413 TYR A C 1
ATOM 3158 O O . TYR A 1 413 ? 17.749 -10.319 -14.274 1.00 91.56 413 TYR A O 1
ATOM 3166 N N . ARG A 1 414 ? 18.226 -12.425 -14.869 1.00 92.19 414 ARG A N 1
ATOM 3167 C CA . ARG A 1 414 ? 19.431 -12.507 -14.020 1.00 92.19 414 ARG A CA 1
ATOM 3168 C C . ARG A 1 414 ? 20.477 -11.461 -14.408 1.00 92.19 414 ARG A C 1
ATOM 3170 O O . ARG A 1 414 ? 21.103 -10.858 -13.542 1.00 92.19 414 ARG A O 1
ATOM 3177 N N . LYS A 1 415 ? 20.662 -11.212 -15.707 1.00 92.19 415 LYS A N 1
ATOM 3178 C CA . LYS A 1 415 ? 21.601 -10.205 -16.219 1.00 92.19 415 LYS A CA 1
ATOM 3179 C C . LYS A 1 415 ? 21.152 -8.777 -15.906 1.00 92.19 415 LYS A C 1
ATOM 3181 O O . LYS A 1 415 ? 21.998 -7.930 -15.623 1.00 92.19 415 LYS A O 1
ATOM 3186 N N . ALA A 1 416 ? 19.848 -8.505 -15.945 1.00 92.75 416 ALA A N 1
ATOM 3187 C CA . ALA A 1 416 ? 19.281 -7.216 -15.561 1.00 92.75 416 ALA A CA 1
ATOM 3188 C C . ALA A 1 416 ? 19.452 -6.943 -14.057 1.00 92.75 416 ALA A C 1
ATOM 3190 O O . ALA A 1 416 ? 19.540 -5.776 -13.660 1.00 92.75 416 ALA A O 1
ATOM 3191 N N . GLY A 1 417 ? 19.584 -8.006 -13.258 1.00 94.00 417 GLY A N 1
ATOM 3192 C CA . GLY A 1 417 ? 19.806 -7.954 -11.816 1.00 94.00 417 GLY A CA 1
ATOM 3193 C C . GLY A 1 417 ? 18.528 -8.156 -11.010 1.00 94.00 417 GLY A C 1
ATOM 3194 O O . GLY A 1 417 ? 18.368 -7.507 -9.982 1.00 94.00 417 GLY A O 1
ATOM 3195 N N . TYR A 1 418 ? 17.599 -8.989 -11.494 1.00 94.19 418 TYR A N 1
ATOM 3196 C CA . TYR A 1 418 ? 16.460 -9.420 -10.684 1.00 94.19 418 TYR A CA 1
ATOM 3197 C C . TYR A 1 418 ? 16.964 -10.230 -9.491 1.00 94.19 418 TYR A C 1
ATOM 3199 O O . TYR A 1 418 ? 17.664 -11.229 -9.666 1.00 94.19 418 TYR A O 1
ATOM 3207 N N . GLU A 1 419 ? 16.593 -9.791 -8.296 1.00 91.19 419 GLU A N 1
ATOM 3208 C CA . GLU A 1 419 ? 16.909 -10.441 -7.030 1.00 91.19 419 GLU A CA 1
ATOM 3209 C C . GLU A 1 419 ? 15.669 -10.370 -6.139 1.00 91.19 419 GLU A C 1
ATOM 3211 O O . GLU A 1 419 ? 15.002 -9.331 -6.106 1.00 91.19 419 GLU A O 1
ATOM 3216 N N . SER A 1 420 ? 15.364 -11.463 -5.431 1.00 91.62 420 SER A N 1
ATOM 3217 C CA . SER A 1 420 ? 14.308 -11.454 -4.418 1.00 91.62 420 SER A CA 1
ATOM 3218 C C . SER A 1 420 ? 14.634 -10.428 -3.328 1.00 91.62 420 SER A C 1
ATOM 3220 O O . SER A 1 420 ? 15.795 -10.260 -2.940 1.00 91.62 420 SER A O 1
ATOM 3222 N N . LEU A 1 421 ? 13.610 -9.754 -2.818 1.00 90.69 421 LEU A N 1
ATOM 3223 C CA . LEU A 1 421 ? 13.712 -8.771 -1.745 1.00 90.69 421 LEU A CA 1
ATOM 3224 C C . LEU A 1 421 ? 12.925 -9.277 -0.544 1.00 90.69 421 LEU A C 1
ATOM 3226 O O . LEU A 1 421 ? 11.788 -9.680 -0.706 1.00 90.69 421 LEU A O 1
ATOM 3230 N N . ASP A 1 422 ? 13.496 -9.201 0.650 1.00 90.44 422 ASP A N 1
ATOM 3231 C CA . ASP A 1 422 ? 12.743 -9.335 1.899 1.00 90.44 422 ASP A CA 1
ATOM 3232 C C . ASP A 1 422 ? 13.242 -8.242 2.837 1.00 90.44 422 ASP A C 1
ATOM 3234 O O . ASP A 1 422 ? 14.343 -8.321 3.394 1.00 90.44 422 ASP A O 1
ATOM 3238 N N . LEU A 1 423 ? 12.486 -7.150 2.891 1.00 85.25 423 LEU A N 1
ATOM 3239 C CA . LEU A 1 423 ? 12.857 -5.944 3.612 1.00 85.25 423 LEU A CA 1
ATOM 3240 C C . LEU A 1 423 ? 11.760 -5.568 4.584 1.00 85.25 423 LEU A C 1
ATOM 3242 O O . LEU A 1 423 ? 10.593 -5.486 4.220 1.00 85.25 423 LEU A O 1
ATOM 3246 N N . TYR A 1 424 ? 12.180 -5.258 5.801 1.00 85.12 424 TYR A N 1
ATOM 3247 C CA . TYR A 1 424 ? 11.338 -4.712 6.848 1.00 85.12 424 TYR A CA 1
ATOM 3248 C C . TYR A 1 424 ? 11.811 -3.295 7.170 1.00 85.12 424 TYR A C 1
ATOM 3250 O O . TYR A 1 424 ? 13.016 -3.056 7.291 1.00 85.12 424 TYR A O 1
ATOM 3258 N N . ALA A 1 425 ? 10.870 -2.363 7.272 1.00 83.94 425 ALA A N 1
ATOM 3259 C CA . ALA A 1 425 ? 11.122 -0.979 7.625 1.00 83.94 425 ALA A CA 1
ATOM 3260 C C . ALA A 1 425 ? 10.249 -0.556 8.801 1.00 83.94 425 ALA A C 1
ATOM 3262 O O . ALA A 1 425 ? 9.021 -0.630 8.731 1.00 83.94 425 ALA A O 1
ATOM 3263 N N . GLN A 1 426 ? 10.903 -0.038 9.839 1.00 85.31 426 GLN A N 1
ATOM 3264 C CA . GLN A 1 426 ? 10.260 0.523 11.010 1.00 85.31 426 GLN A CA 1
ATOM 3265 C C . GLN A 1 426 ? 10.627 2.003 11.174 1.00 85.31 426 GLN A C 1
ATOM 3267 O O . GLN A 1 426 ? 11.792 2.403 11.198 1.00 85.31 426 GLN A O 1
ATOM 3272 N N . GLY A 1 427 ? 9.606 2.843 11.290 1.00 84.31 427 GLY A N 1
ATOM 3273 C CA . GLY A 1 427 ? 9.744 4.253 11.608 1.00 84.31 427 GLY A CA 1
ATOM 3274 C C . GLY A 1 427 ? 10.003 4.478 13.100 1.00 84.31 427 GLY A C 1
ATOM 3275 O O . GLY A 1 427 ? 9.643 3.670 13.957 1.00 84.31 427 GLY A O 1
ATOM 3276 N N . ASN A 1 428 ? 10.610 5.619 13.427 1.00 87.56 428 ASN A N 1
ATOM 3277 C CA . ASN A 1 428 ? 11.036 5.932 14.797 1.00 87.56 428 ASN A CA 1
ATOM 3278 C C . ASN A 1 428 ? 9.893 6.115 15.819 1.00 87.56 428 ASN A C 1
ATOM 3280 O O . ASN A 1 428 ? 10.144 6.056 17.023 1.00 87.56 428 ASN A O 1
ATOM 3284 N N . ASP A 1 429 ? 8.666 6.370 15.360 1.00 87.50 429 ASP A N 1
ATOM 3285 C CA . ASP A 1 429 ? 7.475 6.542 16.198 1.00 87.50 429 ASP A CA 1
ATOM 3286 C C . ASP A 1 429 ? 6.673 5.242 16.365 1.00 87.50 429 ASP A C 1
ATOM 3288 O O . ASP A 1 429 ? 5.662 5.260 17.070 1.00 87.50 429 ASP A O 1
ATOM 3292 N N . VAL A 1 430 ? 7.067 4.140 15.712 1.00 81.56 430 VAL A N 1
ATOM 3293 C CA . VAL A 1 430 ? 6.337 2.873 15.827 1.00 81.56 430 VAL A CA 1
ATOM 3294 C C . VAL A 1 430 ? 6.432 2.361 17.257 1.00 81.56 430 VAL A C 1
ATOM 3296 O O . VAL A 1 430 ? 7.522 2.146 17.790 1.00 81.56 430 VAL A O 1
ATOM 3299 N N . SER A 1 431 ? 5.276 2.096 17.857 1.00 76.56 431 SER A N 1
ATOM 3300 C CA . SER A 1 431 ? 5.179 1.387 19.126 1.00 76.56 431 SER A CA 1
ATOM 3301 C C . SER A 1 431 ? 4.529 0.034 18.875 1.00 76.56 431 SER A C 1
ATOM 3303 O O . SER A 1 431 ? 3.315 -0.027 18.663 1.00 76.56 431 SER A O 1
ATOM 3305 N N . PRO A 1 432 ? 5.285 -1.076 18.912 1.00 62.00 432 PRO A N 1
ATOM 3306 C CA . PRO A 1 432 ? 4.648 -2.380 18.942 1.00 62.00 432 PRO A CA 1
ATOM 3307 C C . PRO A 1 432 ? 3.730 -2.467 20.159 1.00 62.00 432 PRO A C 1
ATOM 3309 O O . PRO A 1 432 ? 4.047 -1.908 21.214 1.00 62.00 432 PRO A O 1
ATOM 3312 N N . ILE A 1 433 ? 2.602 -3.176 20.026 1.00 54.84 433 ILE A N 1
ATOM 3313 C CA . ILE A 1 433 ? 1.853 -3.615 21.208 1.00 54.84 433 ILE A CA 1
ATOM 3314 C C . ILE A 1 433 ? 2.858 -4.404 22.039 1.00 54.84 433 ILE A C 1
ATOM 3316 O O . ILE A 1 433 ? 3.261 -5.509 21.661 1.00 54.84 433 ILE A O 1
ATOM 3320 N N . ASP A 1 434 ? 3.289 -3.827 23.156 1.00 47.91 434 ASP A N 1
ATOM 3321 C CA . ASP A 1 434 ? 4.240 -4.472 24.037 1.00 47.91 434 ASP A CA 1
ATOM 3322 C C . ASP A 1 434 ? 3.502 -5.606 24.746 1.00 47.91 434 ASP A C 1
ATOM 3324 O O . ASP A 1 434 ? 2.909 -5.458 25.817 1.00 47.91 434 ASP A O 1
ATOM 3328 N N . GLY A 1 435 ? 3.510 -6.781 24.121 1.00 40.19 435 GLY A N 1
ATOM 3329 C CA . GLY A 1 435 ? 3.020 -8.008 24.719 1.00 40.19 435 GLY A CA 1
ATOM 3330 C C . GLY A 1 435 ? 3.843 -8.417 25.941 1.00 40.19 435 GLY A C 1
ATOM 3331 O O . GLY A 1 435 ? 3.385 -9.277 26.695 1.00 40.19 435 GLY A O 1
ATOM 3332 N N . GLY A 1 436 ? 5.027 -7.823 26.170 1.00 41.47 436 GLY A N 1
ATOM 3333 C CA . GLY A 1 436 ? 6.023 -8.163 27.195 1.00 41.47 436 GLY A CA 1
ATOM 3334 C C . GLY A 1 436 ? 6.657 -9.548 26.997 1.00 41.47 436 GLY A C 1
ATOM 3335 O O . GLY A 1 436 ? 7.858 -9.733 27.170 1.00 41.47 436 GLY A O 1
ATOM 3336 N N . LEU A 1 437 ? 5.832 -10.529 26.615 1.00 32.81 437 LEU A N 1
ATOM 3337 C CA . LEU A 1 437 ? 6.101 -11.957 26.437 1.00 32.81 437 LEU A CA 1
ATOM 3338 C C . LEU A 1 437 ? 5.742 -12.474 25.030 1.00 32.81 437 LEU A C 1
ATOM 3340 O O . LEU A 1 437 ? 5.976 -13.652 24.759 1.00 32.81 437 LEU A O 1
ATOM 3344 N N . PHE A 1 438 ? 5.171 -11.633 24.161 1.00 40.53 438 PHE A N 1
ATOM 3345 C CA . PHE A 1 438 ? 4.753 -12.005 22.807 1.00 40.53 438 PHE A CA 1
ATOM 3346 C C . PHE A 1 438 ? 5.550 -11.224 21.782 1.00 40.53 438 PHE A C 1
ATOM 3348 O O . PHE A 1 438 ? 5.563 -9.997 21.815 1.00 40.53 438 PHE A O 1
ATOM 3355 N N . ASP A 1 439 ? 6.170 -11.965 20.878 1.00 42.94 439 ASP A N 1
ATOM 3356 C CA . ASP A 1 439 ? 6.499 -11.460 19.562 1.00 42.94 439 ASP A CA 1
ATOM 3357 C C . ASP A 1 439 ? 5.224 -11.589 18.715 1.00 42.94 439 ASP A C 1
ATOM 3359 O O . ASP A 1 439 ? 4.691 -12.691 18.544 1.00 42.94 439 ASP A O 1
ATOM 3363 N N . ILE A 1 440 ? 4.651 -10.458 18.307 1.00 45.69 440 ILE A N 1
ATOM 3364 C CA . ILE A 1 440 ? 3.436 -10.446 17.488 1.00 45.69 440 ILE A CA 1
ATOM 3365 C C . ILE A 1 440 ? 3.751 -10.940 16.072 1.00 45.69 440 ILE A C 1
ATOM 3367 O O . ILE A 1 440 ? 2.877 -11.555 15.459 1.00 45.69 440 ILE A O 1
ATOM 3371 N N . ASP A 1 441 ? 4.998 -10.819 15.619 1.00 41.94 441 ASP A N 1
ATOM 3372 C CA . ASP A 1 441 ? 5.440 -11.315 14.31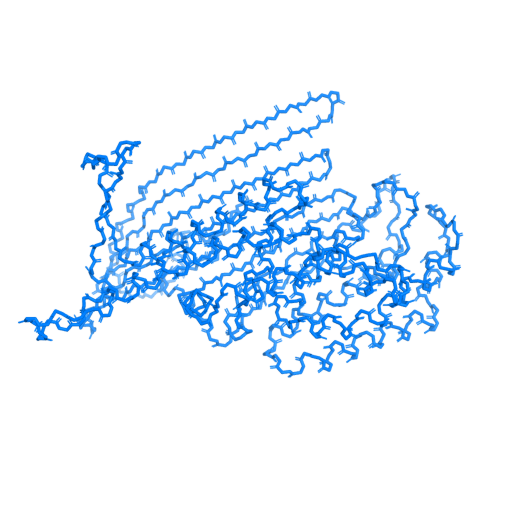7 1.00 41.94 441 ASP A CA 1
ATOM 3373 C C . ASP A 1 441 ? 5.372 -12.856 14.294 1.00 41.94 441 ASP A C 1
ATOM 3375 O O . ASP A 1 441 ? 4.933 -13.451 13.311 1.00 41.94 441 ASP A O 1
ATOM 3379 N N . GLU A 1 442 ? 5.637 -13.530 15.427 1.00 43.84 442 GLU A N 1
ATOM 3380 C CA . GLU A 1 442 ? 5.421 -14.985 15.577 1.00 43.84 442 GLU A CA 1
ATOM 3381 C C . GLU A 1 442 ? 3.933 -15.400 15.596 1.00 43.84 442 GLU A C 1
ATOM 3383 O O . GLU A 1 442 ? 3.613 -16.560 15.323 1.00 43.84 442 GLU A O 1
ATOM 3388 N N . LEU A 1 443 ? 3.011 -14.501 15.964 1.00 37.31 443 LEU A N 1
ATOM 3389 C CA . LEU A 1 443 ? 1.564 -14.772 15.995 1.00 37.31 443 LEU A CA 1
ATOM 3390 C C . LEU A 1 443 ? 0.882 -14.472 14.655 1.00 37.31 443 LEU A C 1
ATOM 3392 O O . LEU A 1 443 ? -0.141 -15.089 14.346 1.00 37.31 443 LEU A O 1
ATOM 3396 N N . ILE A 1 444 ? 1.437 -13.524 13.902 1.00 39.34 444 ILE A N 1
ATOM 3397 C CA . ILE A 1 444 ? 0.969 -13.079 12.588 1.00 39.34 444 ILE A CA 1
ATOM 3398 C C . ILE A 1 444 ? 1.578 -13.911 11.457 1.00 39.34 444 ILE A C 1
ATOM 3400 O O . ILE A 1 444 ? 0.978 -13.967 10.388 1.00 39.34 444 ILE A O 1
ATOM 3404 N N . ALA A 1 445 ? 2.688 -14.621 11.695 1.00 38.50 445 ALA A N 1
ATOM 3405 C CA . ALA A 1 445 ? 3.222 -15.631 10.786 1.00 38.50 445 ALA A CA 1
ATOM 3406 C C . ALA A 1 445 ? 2.189 -16.752 10.544 1.00 38.50 445 ALA A C 1
ATOM 3408 O O . ALA A 1 445 ? 2.166 -17.793 11.208 1.00 38.50 445 ALA A O 1
ATOM 3409 N N . VAL A 1 446 ? 1.282 -16.519 9.596 1.00 32.06 446 VAL A N 1
ATOM 3410 C CA . VAL A 1 446 ? 0.426 -17.547 9.018 1.00 32.06 446 VAL A CA 1
ATOM 3411 C C . VAL A 1 446 ? 1.344 -18.441 8.174 1.00 32.06 446 VAL A C 1
ATOM 3413 O O . VAL A 1 446 ? 2.084 -17.907 7.349 1.00 32.06 446 VAL A O 1
ATOM 3416 N N . PRO A 1 447 ? 1.366 -19.766 8.401 1.00 32.03 447 PRO A N 1
ATOM 3417 C CA . PRO A 1 447 ? 2.147 -20.685 7.579 1.00 32.03 447 PRO A CA 1
ATOM 3418 C C . PRO A 1 447 ? 1.615 -20.811 6.152 1.00 32.03 447 PRO A C 1
ATOM 3420 O O . PRO A 1 447 ? 0.384 -20.653 5.954 1.00 32.03 447 PRO A O 1
#